Protein AF-0000000079470147 (afdb_homodimer)

Nearest PDB structures (foldseek):
  8sbf-assembly1_D  TM=5.630E-01  e=2.156E-20  Acinetobacter baylyi ADP1
  7d98-assembly1_Q  TM=5.244E-01  e=1.466E-20  Cupriavidus necator
  1ixc-assembly1_B-2  TM=5.075E-01  e=4.328E-21  Cupriavidus necator
  6g4r-assembly1_E  TM=4.902E-01  e=1.145E-19  Corynebacterium glutamicum
  6g1b-assembly1_J-2  TM=4.418E-01  e=5.759E-18  Corynebacterium glutamicum

Organism: NCBI:txid2803784

InterPro domains:
  IPR000847 LysR, HTH, N-terminal domain [PF00126] (11-70)
  IPR000847 LysR, HTH, N-terminal domain [PR00039] (26-37)
  IPR000847 LysR, HTH, N-terminal domain [PR00039] (37-47)
  IPR000847 LysR, HTH, N-terminal domain [PR00039] (47-58)
  IPR000847 LysR, HTH, N-terminal domain [PS50931] (10-66)
  IPR005119 LysR, substrate-binding [PF03466] (96-292)
  IPR036388 Winged helix-like DNA-binding domain superfamily [G3DSA:1.10.10.10] (7-87)
  IPR036390 Winged helix DNA-binding domain superfamily [SSF46785] (10-89)
  IPR058163 LysR-type transcriptional regulator, proteobacterial-type [PTHR30537] (10-302)

Structure (mmCIF, N/CA/C/O backbone):
data_AF-0000000079470147-model_v1
#
loop_
_entity.id
_entity.type
_entity.pdbx_description
1 polymer 'LysR family transcriptional regulator'
#
loop_
_atom_site.group_PDB
_atom_site.id
_atom_site.type_symbol
_atom_site.label_atom_id
_atom_site.label_alt_id
_atom_site.label_comp_id
_atom_site.label_asym_id
_atom_site.label_entity_id
_atom_site.label_seq_id
_atom_site.pdbx_PDB_ins_code
_atom_site.Cartn_x
_atom_site.Cartn_y
_atom_site.Cartn_z
_atom_site.occupancy
_atom_site.B_iso_or_equiv
_atom_site.auth_seq_id
_atom_site.auth_comp_id
_atom_site.auth_asym_id
_atom_site.auth_atom_id
_atom_site.pdbx_PDB_model_num
ATOM 1 N N . MET A 1 1 ? 12.07 -44.594 30.688 1 22.59 1 MET A N 1
ATOM 2 C CA . MET A 1 1 ? 12.266 -43.125 30.719 1 22.59 1 MET A CA 1
ATOM 3 C C . MET A 1 1 ? 11.672 -42.5 29.469 1 22.59 1 MET A C 1
ATOM 5 O O . MET A 1 1 ? 12.164 -42.688 28.359 1 22.59 1 MET A O 1
ATOM 9 N N . ASP A 1 2 ? 10.305 -42.562 29.297 1 26.44 2 ASP A N 1
ATOM 10 C CA . ASP A 1 2 ? 9.469 -42.219 28.141 1 26.44 2 ASP A CA 1
ATOM 11 C C . ASP A 1 2 ? 9.766 -40.781 27.656 1 26.44 2 ASP A C 1
ATOM 13 O O . ASP A 1 2 ? 9.773 -39.844 28.453 1 26.44 2 ASP A O 1
ATOM 17 N N . ASN A 1 3 ? 10.773 -40.656 26.797 1 28.03 3 ASN A N 1
ATOM 18 C CA . ASN A 1 3 ? 11.336 -39.438 26.188 1 28.03 3 ASN A CA 1
ATOM 19 C C . ASN A 1 3 ? 10.25 -38.469 25.781 1 28.03 3 ASN A C 1
ATOM 21 O O . ASN A 1 3 ? 9.5 -38.688 24.844 1 28.03 3 ASN A O 1
ATOM 25 N N . HIS A 1 4 ? 9.43 -37.906 26.781 1 30.89 4 HIS A N 1
ATOM 26 C CA . HIS A 1 4 ? 8.406 -36.875 26.766 1 30.89 4 HIS A CA 1
ATOM 27 C C . HIS A 1 4 ? 8.812 -35.719 25.844 1 30.89 4 HIS A C 1
ATOM 29 O O . HIS A 1 4 ? 9.547 -34.812 26.266 1 30.89 4 HIS A O 1
ATOM 35 N N . ASP A 1 5 ? 9.297 -36 24.703 1 33.44 5 ASP A N 1
ATOM 36 C CA . ASP A 1 5 ? 9.711 -35.062 23.672 1 33.44 5 ASP A CA 1
ATOM 37 C C . ASP A 1 5 ? 8.727 -33.906 23.547 1 33.44 5 ASP A C 1
ATOM 39 O O . ASP A 1 5 ? 7.812 -33.938 22.719 1 33.44 5 ASP A O 1
ATOM 43 N N . GLY A 1 6 ? 7.93 -33.312 24.547 1 37.34 6 GLY A N 1
ATOM 44 C CA . GLY A 1 6 ? 6.859 -32.5 25.094 1 37.34 6 GLY A CA 1
ATOM 45 C C . GLY A 1 6 ? 6.891 -31.062 24.609 1 37.34 6 GLY A C 1
ATOM 46 O O . GLY A 1 6 ? 6.016 -30.266 24.953 1 37.34 6 GLY A O 1
ATOM 47 N N . GLY A 1 7 ? 7.984 -30.391 24.547 1 39.12 7 GLY A N 1
ATOM 48 C CA . GLY A 1 7 ? 8.195 -28.969 24.453 1 39.12 7 GLY A CA 1
ATOM 49 C C . GLY A 1 7 ? 7.762 -28.375 23.125 1 39.12 7 GLY A C 1
ATOM 50 O O . GLY A 1 7 ? 7.832 -27.172 22.922 1 39.12 7 GLY A O 1
ATOM 51 N N . ARG A 1 8 ? 7.891 -29.109 22.078 1 42.16 8 ARG A N 1
ATOM 52 C CA . ARG A 1 8 ? 7.684 -28.594 20.734 1 42.16 8 ARG A CA 1
ATOM 53 C C . ARG A 1 8 ? 6.195 -28.469 20.406 1 42.16 8 ARG A C 1
ATOM 55 O O . ARG A 1 8 ? 5.414 -29.375 20.734 1 42.16 8 ARG A O 1
ATOM 62 N N . ALA A 1 9 ? 5.617 -27.375 20.375 1 48 9 ALA A N 1
ATOM 63 C CA . ALA A 1 9 ? 4.277 -27.234 19.812 1 48 9 ALA A CA 1
ATOM 64 C C . ALA A 1 9 ? 4.078 -28.156 18.625 1 48 9 ALA A C 1
ATOM 66 O O . ALA A 1 9 ? 4.93 -28.234 17.734 1 48 9 ALA A O 1
ATOM 67 N N . ASP A 1 10 ? 3.311 -29.266 18.797 1 52.62 10 ASP A N 1
ATOM 68 C CA . ASP A 1 10 ? 2.955 -30.172 17.719 1 52.62 10 ASP A CA 1
ATOM 69 C C . ASP A 1 10 ? 2.25 -29.406 16.594 1 52.62 10 ASP A 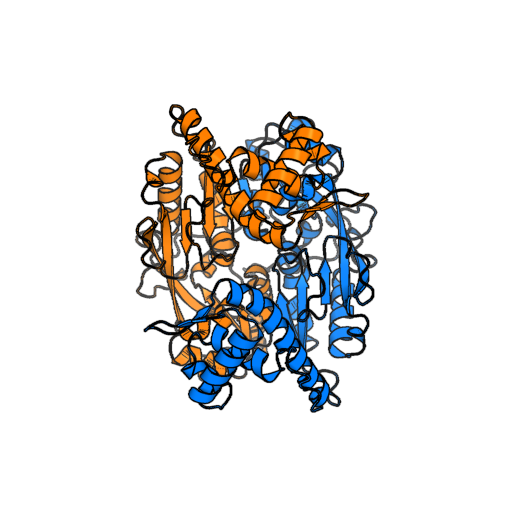C 1
ATOM 71 O O . ASP A 1 10 ? 1.63 -28.375 16.812 1 52.62 10 ASP A O 1
ATOM 75 N N . TRP A 1 11 ? 2.506 -29.812 15.406 1 56.56 11 TRP A N 1
ATOM 76 C CA . TRP A 1 11 ? 1.97 -29.234 14.172 1 56.56 11 TRP A CA 1
ATOM 77 C C . TRP A 1 11 ? 0.459 -29.047 14.273 1 56.56 11 TRP A C 1
ATOM 79 O O . TRP A 1 11 ? -0.078 -28.031 13.836 1 56.56 11 TRP A O 1
ATOM 89 N N . ASP A 1 12 ? -0.138 -29.969 14.883 1 63.34 12 ASP A N 1
ATOM 90 C CA . ASP A 1 12 ? -1.591 -29.906 15.008 1 63.34 12 ASP A CA 1
ATOM 91 C C . ASP A 1 12 ? -2.01 -28.781 15.945 1 63.34 12 ASP A C 1
ATOM 93 O O . ASP A 1 12 ? -3.041 -28.141 15.734 1 63.34 12 ASP A O 1
ATOM 97 N N . ASP A 1 13 ? -1.127 -28.516 16.891 1 71.12 13 ASP A N 1
ATOM 98 C CA . ASP A 1 13 ? -1.429 -27.422 17.812 1 71.12 13 ASP A CA 1
ATOM 99 C C . ASP A 1 13 ? -1.317 -26.062 17.125 1 71.12 13 ASP A C 1
ATOM 101 O O . ASP A 1 13 ? -2.156 -25.188 17.344 1 71.12 13 ASP A O 1
ATOM 105 N N . ILE A 1 14 ? -0.353 -26.016 16.344 1 67.75 14 ILE A N 1
ATOM 106 C CA . ILE A 1 14 ? -0.125 -24.766 15.633 1 67.75 14 ILE A CA 1
ATOM 107 C C . ILE A 1 14 ? -1.254 -24.531 14.633 1 67.75 14 ILE A C 1
ATOM 109 O O . ILE A 1 14 ? -1.767 -23.406 14.523 1 67.75 14 ILE A O 1
ATOM 113 N N . LYS A 1 15 ? -1.629 -25.578 14 1 70.81 15 LYS A N 1
ATOM 114 C CA . LYS A 1 15 ? -2.756 -25.5 13.078 1 70.81 15 LYS A CA 1
ATOM 115 C C . LYS A 1 15 ? -4.027 -25.062 13.797 1 70.81 15 LYS A C 1
ATOM 117 O O . LYS A 1 15 ? -4.773 -24.219 13.289 1 70.81 15 LYS A O 1
ATOM 122 N N . THR A 1 16 ? -4.238 -25.672 14.922 1 78 16 THR A N 1
ATOM 123 C CA . THR A 1 16 ? -5.418 -25.359 15.727 1 78 16 THR A CA 1
ATOM 124 C C . THR A 1 16 ? -5.391 -23.906 16.172 1 78 16 THR A C 1
ATOM 126 O O . THR A 1 16 ? -6.41 -23.203 16.109 1 78 16 THR A O 1
ATOM 129 N N . PHE A 1 17 ? -4.219 -23.469 16.531 1 81.56 17 PHE A N 1
ATOM 130 C CA . PHE A 1 17 ? -4.039 -22.094 16.984 1 81.56 17 PHE A CA 1
ATOM 131 C C . PHE A 1 17 ? -4.328 -21.109 15.867 1 81.56 17 PHE A C 1
ATOM 133 O O . PHE A 1 17 ? -5.09 -20.156 16.047 1 81.56 17 PHE A O 1
ATOM 140 N N . VAL A 1 18 ? -3.775 -21.438 14.812 1 74.25 18 VAL A N 1
ATOM 141 C CA . VAL A 1 18 ? -3.945 -20.547 13.664 1 74.25 18 VAL A CA 1
ATOM 142 C C . VAL A 1 18 ? -5.414 -20.516 13.25 1 74.25 18 VAL A C 1
ATOM 144 O O . VAL A 1 18 ? -5.973 -19.453 13 1 74.25 18 VAL A O 1
ATOM 147 N N . ALA A 1 19 ? -6.059 -21.641 13.148 1 73.94 19 ALA A N 1
ATOM 148 C CA . ALA A 1 19 ? -7.469 -21.734 12.773 1 73.94 19 ALA A CA 1
ATOM 149 C C . ALA A 1 19 ? -8.352 -20.969 13.75 1 73.94 19 ALA A C 1
ATOM 151 O O . ALA A 1 19 ? -9.281 -20.266 13.336 1 73.94 19 ALA A O 1
ATOM 152 N N . ALA A 1 20 ? -8.039 -21.078 14.984 1 81.12 20 ALA A N 1
ATOM 153 C CA . ALA A 1 20 ? -8.828 -20.391 16 1 81.12 20 ALA A CA 1
ATOM 154 C C . ALA A 1 20 ? -8.656 -18.891 15.914 1 81.12 20 ALA A C 1
ATOM 156 O O . ALA A 1 20 ? -9.625 -18.125 16.047 1 81.12 20 ALA A O 1
ATOM 157 N N . ALA A 1 21 ? -7.484 -18.562 15.711 1 77.19 21 ALA A N 1
ATOM 158 C CA . ALA A 1 21 ? -7.184 -17.125 15.609 1 77.19 21 ALA A CA 1
ATOM 159 C C . ALA A 1 21 ? -7.891 -16.516 14.414 1 77.19 21 ALA A C 1
ATOM 161 O O . ALA A 1 21 ? -8.43 -15.406 14.508 1 77.19 21 ALA A O 1
ATOM 162 N N . GLN A 1 22 ? -7.852 -17.266 13.398 1 68.5 22 GLN A N 1
ATOM 163 C CA . GLN A 1 22 ? -8.438 -16.781 12.148 1 68.5 22 GLN A CA 1
ATOM 164 C C . GLN A 1 22 ? -9.961 -16.797 12.211 1 68.5 22 GLN A C 1
ATOM 166 O O . GLN A 1 22 ? -10.625 -15.906 11.664 1 68.5 22 GLN A O 1
ATOM 171 N N . ALA A 1 23 ? -10.516 -17.797 12.898 1 68.25 23 ALA A N 1
ATOM 172 C CA . ALA A 1 23 ? -11.961 -18 12.945 1 68.25 23 ALA A CA 1
ATOM 173 C C . ALA A 1 23 ? -12.602 -17.094 13.992 1 68.25 23 ALA A C 1
ATOM 175 O O . ALA A 1 23 ? -13.812 -16.844 13.945 1 68.25 23 ALA A O 1
ATOM 176 N N . GLY A 1 24 ? -11.734 -16.625 14.914 1 73.88 24 GLY A N 1
ATOM 177 C CA . GLY A 1 24 ? -12.227 -15.758 15.977 1 73.88 24 GLY A CA 1
ATOM 178 C C . GLY A 1 24 ? -13.117 -16.484 16.969 1 73.88 24 GLY A C 1
ATOM 179 O O . GLY A 1 24 ? -13.789 -15.852 17.781 1 73.88 24 GLY A O 1
ATOM 180 N N . SER A 1 25 ? -13.328 -17.75 16.781 1 79.94 25 SER A N 1
ATOM 181 C CA . SER A 1 25 ? -14.07 -18.594 17.719 1 79.94 25 SER A CA 1
ATOM 182 C C . SER A 1 25 ? -13.57 -20.031 17.688 1 79.94 25 SER A C 1
ATOM 184 O O . SER A 1 25 ? -13.172 -20.547 16.641 1 79.94 25 SER A O 1
ATOM 186 N N . PHE A 1 26 ? -13.594 -20.719 18.875 1 84.62 26 PHE A N 1
ATOM 187 C CA . PHE A 1 26 ? -13.141 -22.109 18.969 1 84.62 26 PHE A CA 1
ATOM 188 C C . PHE A 1 26 ? -14.109 -23.047 18.25 1 84.62 26 PHE A C 1
ATOM 190 O O . PHE A 1 26 ? -13.703 -24.031 17.656 1 84.62 26 PHE A O 1
ATOM 197 N N . GLY A 1 27 ? -15.32 -22.609 18.328 1 82.62 27 GLY A N 1
ATOM 198 C CA . GLY A 1 27 ? -16.312 -23.391 17.594 1 82.62 27 GLY A CA 1
ATOM 199 C C . GLY A 1 27 ? -16.125 -23.328 16.078 1 82.62 27 GLY A C 1
ATOM 200 O O . GLY A 1 27 ? -16.203 -24.344 15.398 1 82.62 27 GLY A O 1
ATOM 201 N N . ALA A 1 28 ? -15.906 -22.188 15.633 1 78.69 28 ALA A N 1
ATOM 202 C CA . ALA A 1 28 ? -15.688 -22 14.203 1 78.69 28 ALA A CA 1
ATOM 203 C C . ALA A 1 28 ? -14.398 -22.688 13.758 1 78.69 28 ALA A C 1
ATOM 205 O O . ALA A 1 28 ? -14.328 -23.25 12.664 1 78.69 28 ALA A O 1
ATOM 206 N N . ALA A 1 29 ? -13.445 -22.594 14.508 1 80.19 29 ALA A N 1
ATOM 207 C CA . ALA A 1 29 ? -12.188 -23.281 14.227 1 80.19 29 ALA A CA 1
ATOM 208 C C . ALA A 1 29 ? -12.398 -24.797 14.156 1 80.19 29 ALA A C 1
ATOM 210 O O . ALA A 1 29 ? -11.812 -25.469 13.305 1 80.19 29 ALA A O 1
ATOM 211 N N . ALA A 1 30 ? -13.227 -25.281 14.969 1 83 30 ALA A N 1
ATOM 212 C CA . ALA A 1 30 ? -13.539 -26.703 15 1 83 30 ALA A CA 1
ATOM 213 C C . ALA A 1 30 ? -14.172 -27.156 13.688 1 83 30 ALA A C 1
ATOM 215 O O . ALA A 1 30 ? -13.805 -28.188 13.133 1 83 30 ALA A O 1
ATOM 216 N N . ARG A 1 31 ? -15.039 -26.344 13.281 1 74.19 31 ARG A N 1
ATOM 217 C CA . ARG A 1 31 ? -15.688 -26.641 12.008 1 74.19 31 ARG A CA 1
ATOM 218 C C . ARG A 1 31 ? -14.68 -26.625 10.859 1 74.19 31 ARG A C 1
ATOM 220 O O . ARG A 1 31 ? -14.68 -27.516 10.016 1 74.19 31 ARG A O 1
ATOM 227 N N . ARG A 1 32 ? -13.766 -25.719 10.969 1 68.31 32 ARG A N 1
ATOM 228 C CA . ARG A 1 32 ? -12.766 -25.562 9.914 1 68.31 32 ARG A CA 1
ATOM 229 C C . ARG A 1 32 ? -11.797 -26.734 9.891 1 68.31 32 ARG A C 1
ATOM 231 O O . ARG A 1 32 ? -11.375 -27.172 8.82 1 68.31 32 ARG A O 1
ATOM 238 N N . LEU A 1 33 ? -11.531 -27.234 10.969 1 69.56 33 LEU A N 1
ATOM 239 C CA . LEU A 1 33 ? -10.539 -28.281 11.078 1 69.56 33 LEU A CA 1
ATOM 240 C C . LEU A 1 33 ? -11.203 -29.656 11.188 1 69.56 33 LEU A C 1
ATOM 242 O O . LEU A 1 33 ? -10.531 -30.672 11.398 1 69.56 33 LEU A O 1
ATOM 246 N N . ARG A 1 34 ? -12.531 -29.594 10.984 1 72.31 34 ARG A N 1
ATOM 247 C CA . ARG A 1 34 ? -13.305 -30.812 11.039 1 72.31 34 ARG A CA 1
ATOM 248 C C . ARG A 1 34 ? -13.016 -31.594 12.32 1 72.31 34 ARG A C 1
ATOM 250 O O . ARG A 1 34 ? -12.742 -32.812 12.273 1 72.31 34 ARG A O 1
ATOM 257 N N . THR A 1 35 ? -13.086 -30.906 13.383 1 80.12 35 THR A N 1
ATOM 258 C CA . THR A 1 35 ? -12.93 -31.484 14.719 1 80.12 35 THR A CA 1
ATOM 259 C C . THR A 1 35 ? -13.961 -30.906 15.68 1 80.12 35 THR A C 1
ATOM 261 O O . THR A 1 35 ? -14.914 -30.25 15.25 1 80.12 35 THR A O 1
ATOM 264 N N . SER A 1 36 ? -13.984 -31.281 16.875 1 83 36 SER A N 1
ATOM 265 C CA . SER A 1 36 ? -14.953 -30.812 17.875 1 83 36 SER A CA 1
ATOM 266 C C . SER A 1 36 ? -14.406 -29.641 18.672 1 83 36 SER A C 1
ATOM 268 O O . SER A 1 36 ? -13.188 -29.484 18.812 1 83 36 SER A O 1
ATOM 270 N N . GLN A 1 37 ? -15.32 -28.844 19.062 1 87.5 37 GLN A N 1
ATOM 271 C CA . GLN A 1 37 ? -14.93 -27.656 19.844 1 87.5 37 GLN A CA 1
ATOM 272 C C . GLN A 1 37 ? -14.188 -28.062 21.109 1 87.5 37 GLN A C 1
ATOM 274 O O . GLN A 1 37 ? -13.188 -27.438 21.469 1 87.5 37 GLN A O 1
ATOM 279 N N . PRO A 1 38 ? -14.555 -29.141 21.781 1 86.75 38 PRO A N 1
ATOM 280 C CA . PRO A 1 38 ? -13.766 -29.547 22.953 1 86.75 38 PRO A CA 1
ATOM 281 C C . PRO A 1 38 ? -12.328 -29.906 22.594 1 86.75 38 PRO A C 1
ATOM 283 O O . PRO A 1 38 ? -11.406 -29.625 23.359 1 86.75 38 PRO A O 1
ATOM 286 N N . THR A 1 39 ? -12.172 -30.469 21.484 1 81.25 39 THR A N 1
ATOM 287 C CA . THR A 1 39 ? -10.836 -30.797 21 1 81.25 39 THR A CA 1
ATOM 288 C C . THR A 1 39 ? -10.008 -29.531 20.781 1 81.25 39 THR A C 1
ATOM 290 O O . THR A 1 39 ? -8.844 -29.469 21.188 1 81.25 39 THR A O 1
ATOM 293 N N . ILE A 1 40 ? -10.664 -28.578 20.109 1 86.94 40 ILE A N 1
ATOM 294 C CA . ILE A 1 40 ? -10 -27.297 19.875 1 86.94 40 ILE A CA 1
ATOM 295 C C . ILE A 1 40 ? -9.617 -26.656 21.203 1 86.94 40 ILE A C 1
ATOM 297 O O . ILE A 1 40 ? -8.484 -26.203 21.375 1 86.94 40 ILE A O 1
ATOM 301 N N . THR A 1 41 ? -10.531 -26.641 22.094 1 85.94 41 THR A N 1
ATOM 302 C CA . THR A 1 41 ? -10.32 -26.047 23.406 1 85.94 41 THR A CA 1
ATOM 303 C C . THR A 1 41 ? -9.164 -26.734 24.125 1 85.94 41 THR A C 1
ATOM 305 O O . THR A 1 41 ? -8.273 -26.078 24.656 1 85.94 41 THR A O 1
ATOM 308 N N . ARG A 1 42 ? -9.18 -28 24.141 1 84.5 42 ARG A N 1
ATOM 309 C CA . ARG A 1 42 ? -8.141 -28.781 24.812 1 84.5 42 ARG A CA 1
ATOM 310 C C . ARG A 1 42 ? -6.77 -28.5 24.188 1 84.5 42 ARG A C 1
ATOM 312 O O . ARG A 1 42 ? -5.785 -28.312 24.922 1 84.5 42 ARG A O 1
ATOM 319 N N . ARG A 1 43 ? -6.73 -28.531 22.875 1 81.69 43 ARG A N 1
ATOM 320 C CA . ARG A 1 43 ? -5.465 -28.312 22.172 1 81.69 43 ARG A CA 1
ATOM 321 C C . ARG A 1 43 ? -4.906 -26.922 22.469 1 81.69 43 ARG A C 1
ATOM 323 O O . ARG A 1 43 ? -3.697 -26.766 22.656 1 81.69 43 ARG A O 1
ATOM 330 N N . ILE A 1 44 ? -5.82 -25.984 22.453 1 86.25 44 ILE A N 1
ATOM 331 C CA . ILE A 1 44 ? -5.387 -24.625 22.734 1 86.25 44 ILE A CA 1
ATOM 332 C C . ILE A 1 44 ? -4.922 -24.516 24.188 1 86.25 44 ILE A C 1
ATOM 334 O O . ILE A 1 44 ? -3.889 -23.906 24.469 1 86.25 44 ILE A O 1
ATOM 338 N N . ASP A 1 45 ? -5.645 -25.109 25.078 1 84.44 45 ASP A N 1
ATOM 339 C CA . ASP A 1 45 ? -5.262 -25.109 26.484 1 84.44 45 ASP A CA 1
ATOM 340 C C . ASP A 1 45 ? -3.9 -25.781 26.688 1 84.44 45 ASP A C 1
ATOM 342 O O . ASP A 1 45 ? -3.055 -25.266 27.422 1 84.44 45 ASP A O 1
ATOM 346 N N . ASP A 1 46 ? -3.768 -26.891 26.031 1 77.06 46 ASP A N 1
ATOM 347 C CA . ASP A 1 46 ? -2.498 -27.609 26.109 1 77.06 46 ASP A CA 1
ATOM 348 C C . ASP A 1 46 ? -1.354 -26.75 25.562 1 77.06 46 ASP A C 1
ATOM 350 O O . ASP A 1 46 ? -0.267 -26.719 26.141 1 77.06 46 ASP A O 1
ATOM 354 N N . LEU A 1 47 ? -1.642 -26.203 24.438 1 77.81 47 LEU A N 1
ATOM 355 C CA . LEU A 1 47 ? -0.632 -25.344 23.812 1 77.81 47 LEU A CA 1
ATOM 356 C C . LEU A 1 47 ? -0.268 -24.188 24.75 1 77.81 47 LEU A C 1
ATOM 358 O O . LEU A 1 47 ? 0.913 -23.875 24.938 1 77.81 47 LEU A O 1
ATOM 362 N N . GLU A 1 48 ? -1.291 -23.547 25.281 1 80.88 48 GLU A N 1
ATOM 363 C CA . GLU A 1 48 ? -1.069 -22.438 26.203 1 80.88 48 GLU A CA 1
ATOM 364 C C . GLU A 1 48 ? -0.306 -22.906 27.453 1 80.88 48 GLU A C 1
ATOM 366 O O . GLU A 1 48 ? 0.575 -22.188 27.938 1 80.88 48 GLU A O 1
ATOM 371 N N . THR A 1 49 ? -0.604 -24.078 27.938 1 74.69 49 THR A N 1
ATOM 372 C CA . THR A 1 49 ? 0.088 -24.672 29.078 1 74.69 49 THR A CA 1
ATOM 373 C C . THR A 1 49 ? 1.549 -24.953 28.75 1 74.69 49 THR A C 1
ATOM 375 O O . THR A 1 49 ? 2.447 -24.609 29.516 1 74.69 49 THR A O 1
ATOM 378 N N . ARG A 1 50 ? 1.71 -25.547 27.625 1 67.62 50 ARG A N 1
ATOM 379 C CA . ARG A 1 50 ? 3.066 -25.875 27.188 1 67.62 50 ARG A CA 1
ATOM 380 C C . ARG A 1 50 ? 3.906 -24.609 27.016 1 67.62 50 ARG A C 1
ATOM 382 O O . ARG A 1 50 ? 5.09 -24.594 27.359 1 67.62 50 ARG A O 1
ATOM 389 N N . LEU A 1 51 ? 3.166 -23.641 26.484 1 67 51 LEU A N 1
ATOM 390 C CA . LEU A 1 51 ? 3.869 -22.406 26.203 1 67 51 LEU A CA 1
ATOM 391 C C . LEU A 1 51 ? 3.936 -21.516 27.453 1 67 51 LEU A C 1
ATOM 393 O O . LEU A 1 51 ? 4.734 -20.578 27.516 1 67 51 LEU A O 1
ATOM 397 N N . GLY A 1 52 ? 3.068 -21.844 28.406 1 70.31 52 GLY A N 1
ATOM 398 C CA . GLY A 1 52 ? 3.039 -21.125 29.672 1 70.31 52 GLY A CA 1
ATOM 399 C C . GLY A 1 52 ? 2.389 -19.75 29.547 1 70.31 52 GLY A C 1
ATOM 400 O O . GLY A 1 52 ? 2.613 -18.891 30.391 1 70.31 52 GLY A O 1
ATOM 401 N N . VAL A 1 53 ? 1.79 -19.484 28.453 1 75.19 53 VAL A N 1
ATOM 402 C CA . VAL A 1 53 ? 1.117 -18.203 28.234 1 75.19 53 VAL A CA 1
ATOM 403 C C . VAL A 1 53 ? -0.264 -18.438 27.641 1 75.19 53 VAL A C 1
ATOM 405 O O . VAL A 1 53 ? -0.493 -19.453 26.969 1 75.19 53 VAL A O 1
ATOM 408 N N . ARG A 1 54 ? -1.138 -17.469 27.875 1 82.5 54 ARG A N 1
ATOM 409 C CA . ARG A 1 54 ? -2.439 -17.484 27.219 1 82.5 54 ARG A CA 1
ATOM 410 C C . ARG A 1 54 ? -2.355 -16.859 25.828 1 82.5 54 ARG A C 1
ATOM 412 O O . ARG A 1 54 ? -1.73 -15.805 25.656 1 82.5 54 ARG A O 1
ATOM 419 N N . LEU A 1 55 ? -2.936 -17.641 24.906 1 81.38 55 LEU A N 1
ATOM 420 C CA . LEU A 1 55 ? -2.893 -17.172 23.531 1 81.38 55 LEU A CA 1
ATOM 421 C C . LEU A 1 55 ? -4.188 -16.453 23.156 1 81.38 55 LEU A C 1
ATOM 423 O O . LEU A 1 55 ? -4.199 -15.602 22.266 1 81.38 55 LEU A O 1
ATOM 427 N N . PHE A 1 56 ? -5.223 -16.844 23.797 1 84.81 56 PHE A N 1
ATOM 428 C CA . PHE A 1 56 ? -6.535 -16.297 23.469 1 84.81 56 PHE A CA 1
ATOM 429 C C . PHE A 1 56 ? -7.18 -15.68 24.703 1 84.81 56 PHE A C 1
ATOM 431 O O . PHE A 1 56 ? -7.031 -16.203 25.812 1 84.81 56 PHE A O 1
ATOM 438 N N . ASP A 1 57 ? -7.781 -14.5 24.5 1 80.19 57 ASP A N 1
ATOM 439 C CA . ASP A 1 57 ? -8.789 -14 25.422 1 80.19 57 ASP A CA 1
ATOM 440 C C . ASP A 1 57 ? -10.18 -14.516 25.062 1 80.19 57 ASP A C 1
ATOM 442 O O . ASP A 1 57 ? -10.672 -14.258 23.953 1 80.19 57 ASP A O 1
ATOM 446 N N . ARG A 1 58 ? -10.688 -15.344 26.047 1 75.12 58 ARG A N 1
ATOM 447 C CA . ARG A 1 58 ? -11.984 -15.977 25.797 1 75.12 58 ARG A CA 1
ATOM 448 C C . ARG A 1 58 ? -13.117 -15.148 26.391 1 75.12 58 ARG A C 1
ATOM 450 O O . ARG A 1 58 ? -13.078 -14.781 27.562 1 75.12 58 ARG A O 1
ATOM 457 N N . GLY A 1 59 ? -13.875 -14.562 25.516 1 67.44 59 GLY A N 1
ATOM 458 C CA . GLY A 1 59 ? -15.023 -13.789 25.969 1 67.44 59 GLY A CA 1
ATOM 459 C C . GLY A 1 59 ? -16.344 -14.32 25.422 1 67.44 59 GLY A C 1
ATOM 460 O O . GLY A 1 59 ? -16.375 -15.352 24.75 1 67.44 59 GLY A O 1
ATOM 461 N N . LEU A 1 60 ? -17.438 -13.656 25.766 1 60.62 60 LEU A N 1
ATOM 462 C CA . LEU A 1 60 ? -18.797 -14.016 25.375 1 60.62 60 LEU A CA 1
ATOM 463 C C . LEU A 1 60 ? -18.969 -13.961 23.859 1 60.62 60 LEU A C 1
ATOM 465 O O . LEU A 1 60 ? -19.781 -14.703 23.297 1 60.62 60 LEU A O 1
ATOM 469 N N . ARG A 1 61 ? -18.25 -13.203 23.219 1 59.84 61 ARG A N 1
ATOM 470 C CA . ARG A 1 61 ? -18.469 -12.992 21.797 1 59.84 61 ARG A CA 1
ATOM 471 C C . ARG A 1 61 ? -17.422 -13.734 20.969 1 59.84 61 ARG A C 1
ATOM 473 O O . ARG A 1 61 ? -17.359 -13.578 19.75 1 59.84 61 ARG A O 1
ATOM 480 N N . GLY A 1 62 ? -16.672 -14.578 21.594 1 73.56 62 GLY A N 1
ATOM 481 C CA . GLY A 1 62 ? -15.664 -15.359 20.906 1 73.56 62 GLY A CA 1
ATOM 482 C C . GLY A 1 62 ? -14.281 -15.227 21.516 1 73.56 62 GLY A C 1
ATOM 483 O O . GLY A 1 62 ? -14.148 -14.984 22.719 1 73.56 62 GLY A O 1
ATOM 484 N N . VAL A 1 63 ? -13.289 -15.641 20.609 1 78.81 63 VAL A N 1
ATOM 485 C CA . VAL A 1 63 ? -11.93 -15.602 21.125 1 78.81 63 VAL A CA 1
ATOM 486 C C . VAL A 1 63 ? -11.117 -14.555 20.359 1 78.81 63 VAL A C 1
ATOM 488 O O . VAL A 1 63 ? -11.359 -14.32 19.172 1 78.81 63 VAL A O 1
ATOM 491 N N . SER A 1 64 ? -10.391 -13.828 21.062 1 76.44 64 SER A N 1
ATOM 492 C CA . SER A 1 64 ? -9.422 -12.906 20.484 1 76.44 64 SER A CA 1
ATOM 493 C C . SER A 1 64 ? -8.008 -13.203 20.984 1 76.44 64 SER A C 1
ATOM 495 O O . SER A 1 64 ? -7.832 -13.781 22.062 1 76.44 64 SER A O 1
ATOM 497 N N . LEU A 1 65 ? -7.086 -12.945 20.094 1 74.5 65 LEU A N 1
ATOM 498 C CA . LEU A 1 65 ? -5.699 -13.219 20.453 1 74.5 65 LEU A CA 1
ATOM 499 C C . LEU A 1 65 ? -5.246 -12.305 21.578 1 74.5 65 LEU A C 1
ATOM 501 O O . LEU A 1 65 ? -5.602 -11.117 21.609 1 74.5 65 LEU A O 1
ATOM 505 N N . THR A 1 66 ? -4.602 -12.969 22.562 1 72.06 66 THR A N 1
ATOM 506 C CA . THR A 1 66 ? -3.834 -12.172 23.516 1 72.06 66 THR A CA 1
ATOM 507 C C . THR A 1 66 ? -2.619 -11.547 22.844 1 72.06 66 THR A C 1
ATOM 509 O O . THR A 1 66 ? -2.318 -11.844 21.688 1 72.06 66 THR A O 1
ATOM 512 N N . ARG A 1 67 ? -2.016 -10.734 23.516 1 58.81 67 ARG A N 1
ATOM 513 C CA . ARG A 1 67 ? -0.785 -10.156 23 1 58.81 67 ARG A CA 1
ATOM 514 C C . ARG A 1 67 ? 0.232 -11.242 22.656 1 58.81 67 ARG A C 1
ATOM 516 O O . ARG A 1 67 ? 0.885 -11.188 21.609 1 58.81 67 ARG A O 1
ATOM 523 N N . ALA A 1 68 ? 0.356 -12.195 23.594 1 64.19 68 ALA A N 1
ATOM 524 C CA . ALA A 1 68 ? 1.189 -13.359 23.312 1 64.19 68 ALA A CA 1
ATOM 525 C C . ALA A 1 68 ? 0.673 -14.133 22.109 1 64.19 68 ALA A C 1
ATOM 527 O O . ALA A 1 68 ? 1.459 -14.594 21.281 1 64.19 68 ALA A O 1
ATOM 528 N N . GLY A 1 69 ? -0.572 -14.203 22 1 72.19 69 GLY A N 1
ATOM 529 C CA . GLY A 1 69 ? -1.19 -14.883 20.875 1 72.19 69 GLY A CA 1
ATOM 530 C C . GLY A 1 69 ? -0.888 -14.219 19.547 1 72.19 69 GLY A C 1
ATOM 531 O O . GLY A 1 69 ? -0.608 -14.906 18.562 1 72.19 69 GLY A O 1
ATOM 532 N N . GLU A 1 70 ? -0.905 -12.992 19.516 1 63.84 70 GLU A N 1
ATOM 533 C CA . GLU A 1 70 ? -0.629 -12.25 18.281 1 63.84 70 GLU A CA 1
ATOM 534 C C . GLU A 1 70 ? 0.799 -12.492 17.812 1 63.84 70 GLU A C 1
ATOM 536 O O . GLU A 1 70 ? 1.034 -12.688 16.609 1 63.84 70 GLU A O 1
ATOM 541 N N . ARG A 1 71 ? 1.622 -12.547 18.75 1 56.59 71 ARG A N 1
ATOM 542 C CA . ARG A 1 71 ? 3.029 -12.766 18.438 1 56.59 71 ARG A CA 1
ATOM 543 C C . ARG A 1 71 ? 3.254 -14.18 17.906 1 56.59 71 ARG A C 1
ATOM 545 O O . ARG A 1 71 ? 4.016 -14.375 16.953 1 56.59 71 ARG A O 1
ATOM 552 N N . ILE A 1 72 ? 2.598 -15.016 18.562 1 61.41 72 ILE A N 1
ATOM 553 C CA . ILE A 1 72 ? 2.768 -16.422 18.188 1 61.41 72 ILE A CA 1
ATOM 554 C C . ILE A 1 72 ? 2.018 -16.703 16.891 1 61.41 72 ILE A C 1
ATOM 556 O O . ILE A 1 72 ? 2.449 -17.531 16.078 1 61.41 72 ILE A O 1
ATOM 560 N N . TYR A 1 73 ? 1.023 -15.922 16.781 1 66.5 73 TYR A N 1
ATOM 561 C CA . TYR A 1 73 ? 0.196 -16.141 15.594 1 66.5 73 TYR A CA 1
ATOM 562 C C . TYR A 1 73 ? 1.007 -15.961 14.32 1 66.5 73 TYR A C 1
ATOM 564 O O . TYR A 1 73 ? 0.927 -16.781 13.398 1 66.5 73 TYR A O 1
ATOM 572 N N . ASP A 1 74 ? 1.701 -15.016 14.297 1 54.25 74 ASP A N 1
ATOM 573 C CA . ASP A 1 74 ? 2.506 -14.75 13.109 1 54.25 74 ASP A CA 1
ATOM 574 C C . ASP A 1 74 ? 3.467 -15.906 12.828 1 54.25 74 ASP A C 1
ATOM 576 O O . ASP A 1 74 ? 3.602 -16.344 11.68 1 54.25 74 ASP A O 1
ATOM 580 N N . ARG A 1 75 ? 4.059 -16.359 13.891 1 52.88 75 ARG A N 1
ATOM 581 C CA . ARG A 1 75 ? 4.969 -17.5 13.758 1 52.88 75 ARG A CA 1
ATOM 582 C C . ARG A 1 75 ? 4.207 -18.781 13.453 1 52.88 75 ARG A C 1
ATOM 584 O O . ARG A 1 75 ? 4.652 -19.594 12.641 1 52.88 75 ARG A O 1
ATOM 591 N N . ALA A 1 76 ? 3.152 -18.953 14.188 1 61.09 76 ALA A N 1
ATOM 592 C CA . ALA A 1 76 ? 2.318 -20.125 13.945 1 61.09 76 ALA A CA 1
ATOM 593 C C . ALA A 1 76 ? 1.795 -20.156 12.516 1 61.09 76 ALA A C 1
ATOM 595 O O . ALA A 1 76 ? 1.735 -21.203 11.883 1 61.09 76 ALA A O 1
ATOM 596 N N . LEU A 1 77 ? 1.47 -19.016 12.148 1 58.03 77 LEU A N 1
ATOM 597 C CA . LEU A 1 77 ? 1.006 -18.922 10.766 1 58.03 77 LEU A CA 1
ATOM 598 C C . LEU A 1 77 ? 2.107 -19.312 9.789 1 58.03 77 LEU A C 1
ATOM 600 O O . LEU A 1 77 ? 1.854 -20.016 8.812 1 58.03 77 LEU A O 1
ATOM 604 N N . SER A 1 78 ? 3.23 -19 10.148 1 51.53 78 SER A N 1
ATOM 605 C CA . SER A 1 78 ? 4.383 -19.375 9.344 1 51.53 78 SER A CA 1
ATOM 606 C C . SER A 1 78 ? 4.59 -20.891 9.359 1 51.53 78 SER A C 1
ATOM 608 O O . SER A 1 78 ? 4.871 -21.5 8.32 1 51.53 78 SER A O 1
ATOM 610 N N . MET A 1 79 ? 4.5 -21.469 10.492 1 50.41 79 MET A N 1
ATOM 611 C CA . MET A 1 79 ? 4.609 -22.922 10.633 1 50.41 79 MET A CA 1
ATOM 612 C C . MET A 1 79 ? 3.484 -23.625 9.875 1 50.41 79 MET A C 1
ATOM 614 O O . MET A 1 79 ? 3.709 -24.641 9.234 1 50.41 79 MET A O 1
ATOM 618 N N . HIS A 1 80 ? 2.357 -23.109 10.047 1 51.69 80 HIS A N 1
ATOM 619 C CA . HIS A 1 80 ? 1.207 -23.688 9.359 1 51.69 80 HIS A CA 1
ATOM 620 C C . HIS A 1 80 ? 1.384 -23.625 7.848 1 51.69 80 HIS A C 1
ATOM 622 O O . HIS A 1 80 ? 1.101 -24.609 7.148 1 51.69 80 HIS A O 1
ATOM 628 N N . ARG A 1 81 ? 1.732 -22.625 7.465 1 47.66 81 ARG A N 1
ATOM 629 C CA . ARG A 1 81 ? 1.956 -22.469 6.031 1 47.66 81 ARG A CA 1
ATOM 630 C C . ARG A 1 81 ? 3.062 -23.406 5.547 1 47.66 81 ARG A C 1
ATOM 632 O O . ARG A 1 81 ? 2.949 -24.016 4.484 1 47.66 81 ARG A O 1
ATOM 639 N N . ALA A 1 82 ? 4.066 -23.5 6.336 1 45.94 82 ALA A N 1
ATOM 640 C CA . ALA A 1 82 ? 5.121 -24.453 6.027 1 45.94 82 ALA A CA 1
ATOM 641 C C . ALA A 1 82 ? 4.574 -25.875 5.984 1 45.94 82 ALA A C 1
ATOM 643 O O . ALA A 1 82 ? 4.969 -26.672 5.133 1 45.94 82 ALA A O 1
ATOM 644 N N . SER A 1 83 ? 3.762 -26.188 6.91 1 44.72 83 SER A N 1
ATOM 645 C CA . SER A 1 83 ? 3.174 -27.531 6.945 1 44.72 83 SER A CA 1
ATOM 646 C C . SER A 1 83 ? 2.271 -27.766 5.738 1 44.72 83 SER A C 1
ATOM 648 O O . SER A 1 83 ? 2.256 -28.859 5.176 1 44.72 83 SER A O 1
ATOM 650 N N . VAL A 1 84 ? 1.564 -26.734 5.449 1 42.56 84 VAL A N 1
ATOM 651 C CA . VAL A 1 84 ? 0.752 -26.859 4.242 1 42.56 84 VAL A CA 1
ATOM 652 C C . VAL A 1 84 ? 1.656 -27.062 3.029 1 42.56 84 VAL A C 1
ATOM 654 O O . VAL A 1 84 ? 1.348 -27.859 2.143 1 42.56 84 VAL A O 1
ATOM 657 N N . ASP A 1 85 ? 2.666 -26.344 3.066 1 41.78 85 ASP A N 1
ATOM 658 C CA . ASP A 1 85 ? 3.648 -26.469 1.994 1 41.78 85 ASP A CA 1
ATOM 659 C C . ASP A 1 85 ? 4.223 -27.891 1.946 1 41.78 85 ASP A C 1
ATOM 661 O O . ASP A 1 85 ? 4.418 -28.438 0.865 1 41.78 85 ASP A O 1
ATOM 665 N N . ILE A 1 86 ? 4.488 -28.375 3.037 1 39.94 86 ILE A N 1
ATOM 666 C CA . ILE A 1 86 ? 4.973 -29.75 3.084 1 39.94 86 ILE A CA 1
ATOM 667 C C . ILE A 1 86 ? 3.914 -30.688 2.506 1 39.94 86 ILE A C 1
ATOM 669 O O . ILE A 1 86 ? 4.234 -31.594 1.729 1 39.94 86 ILE A O 1
ATOM 673 N N . GLU A 1 87 ? 2.791 -30.484 2.986 1 39.16 87 GLU A N 1
ATOM 674 C CA . GLU A 1 87 ? 1.733 -31.328 2.441 1 39.16 87 GLU A CA 1
ATOM 675 C C . GLU A 1 87 ? 1.548 -31.078 0.947 1 39.16 87 GLU A C 1
ATOM 677 O O . GLU A 1 87 ? 1.33 -32.031 0.182 1 39.16 87 GLU A O 1
ATOM 682 N N . ARG A 1 88 ? 1.609 -29.797 0.639 1 37.94 88 ARG A N 1
ATOM 683 C CA . ARG A 1 88 ? 1.542 -29.5 -0.785 1 37.94 88 ARG A CA 1
ATOM 684 C C . ARG A 1 88 ? 2.719 -30.109 -1.536 1 37.94 88 ARG A C 1
ATOM 686 O O . ARG A 1 88 ? 2.545 -30.672 -2.617 1 37.94 88 ARG A O 1
ATOM 693 N N . LEU A 1 89 ? 3.811 -29.953 -0.986 1 39.06 89 LEU A N 1
ATOM 694 C CA . LEU A 1 89 ? 4.969 -30.609 -1.588 1 39.06 89 LEU A CA 1
ATOM 695 C C . LEU A 1 89 ? 4.758 -32.125 -1.683 1 39.06 89 LEU A C 1
ATOM 697 O O . LEU A 1 89 ? 5.141 -32.75 -2.676 1 39.06 89 LEU A O 1
ATOM 701 N N . ALA A 1 90 ? 4.285 -32.719 -0.703 1 37.88 90 ALA A N 1
ATOM 702 C CA . ALA A 1 90 ? 4.043 -34.156 -0.773 1 37.88 90 ALA A CA 1
ATOM 703 C C . ALA A 1 90 ? 2.994 -34.469 -1.83 1 37.88 90 ALA A C 1
ATOM 705 O O . ALA A 1 90 ? 3.096 -35.5 -2.518 1 37.88 90 ALA A O 1
ATOM 706 N N . LEU A 1 91 ? 2.016 -33.75 -1.852 1 37.28 91 LEU A N 1
ATOM 707 C CA . LEU A 1 91 ? 0.972 -34.031 -2.83 1 37.28 91 LEU A CA 1
ATOM 708 C C . LEU A 1 91 ? 1.387 -33.562 -4.219 1 37.28 91 LEU A C 1
ATOM 710 O O . LEU A 1 91 ? 1.019 -34.156 -5.227 1 37.28 91 LEU A O 1
ATOM 714 N N . GLU A 1 92 ? 1.877 -32.375 -4.355 1 41.88 92 GLU A N 1
ATOM 715 C CA . GLU A 1 92 ? 2.174 -31.797 -5.664 1 41.88 92 GLU A CA 1
ATOM 716 C C . GLU A 1 92 ? 3.395 -32.469 -6.293 1 41.88 92 GLU A C 1
ATOM 718 O O . GLU A 1 92 ? 3.857 -32.031 -7.359 1 41.88 92 GLU A O 1
ATOM 723 N N . ALA A 1 93 ? 3.957 -33.375 -5.797 1 38.62 93 ALA A N 1
ATOM 724 C CA . ALA A 1 93 ? 5.062 -34.031 -6.508 1 38.62 93 ALA A CA 1
ATOM 725 C C . ALA A 1 93 ? 4.77 -34.125 -8.008 1 38.62 93 ALA A C 1
ATOM 727 O O . ALA A 1 93 ? 5.676 -34 -8.828 1 38.62 93 ALA A O 1
ATOM 728 N N . ASP A 1 94 ? 3.697 -34.719 -8.477 1 39.31 94 ASP A N 1
ATOM 729 C CA . ASP A 1 94 ? 3.691 -35.094 -9.883 1 39.31 94 ASP A CA 1
ATOM 730 C C . ASP A 1 94 ? 3.27 -33.906 -10.766 1 39.31 94 ASP A C 1
ATOM 732 O O . ASP A 1 94 ? 3.336 -34 -11.992 1 39.31 94 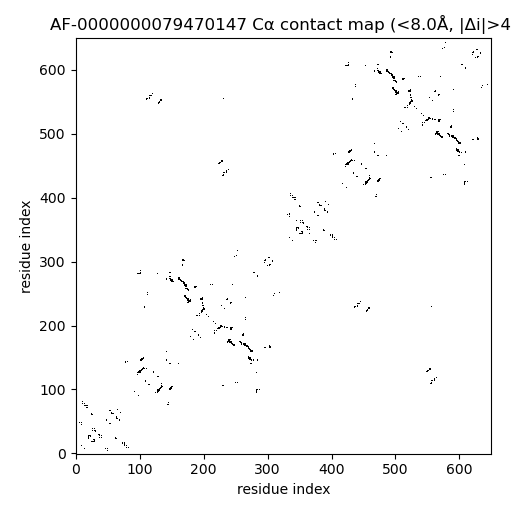ASP A O 1
ATOM 736 N N . ARG A 1 95 ? 2.277 -33 -10.539 1 47.34 95 ARG A N 1
ATOM 737 C CA . ARG A 1 95 ? 1.819 -32.094 -11.586 1 47.34 95 ARG A CA 1
ATOM 738 C C . ARG A 1 95 ? 2.545 -30.75 -11.508 1 47.34 95 ARG A C 1
ATOM 740 O O . ARG A 1 95 ? 2.266 -29.938 -10.633 1 47.34 95 ARG A O 1
ATOM 747 N N . HIS A 1 96 ? 3.777 -30.469 -12.141 1 51.69 96 HIS A N 1
ATOM 748 C CA . HIS A 1 96 ? 4.926 -29.578 -12.219 1 51.69 96 HIS A CA 1
ATOM 749 C C . HIS A 1 96 ? 4.48 -28.125 -12.352 1 51.69 96 HIS A C 1
ATOM 751 O O . HIS A 1 96 ? 5.152 -27.219 -11.852 1 51.69 96 HIS A O 1
ATOM 757 N N . ASP A 1 97 ? 3.297 -27.766 -12.992 1 61.91 97 ASP A N 1
ATOM 758 C CA . ASP A 1 97 ? 2.994 -26.406 -13.422 1 61.91 97 ASP A CA 1
ATOM 759 C C . ASP A 1 97 ? 1.736 -25.875 -12.734 1 61.91 97 ASP A C 1
ATOM 761 O O . ASP A 1 97 ? 1.086 -24.953 -13.242 1 61.91 97 ASP A O 1
ATOM 765 N N . THR A 1 98 ? 1.455 -26.594 -11.586 1 72.44 98 THR A N 1
ATOM 766 C CA . THR A 1 98 ? 0.243 -26.125 -10.922 1 72.44 98 THR A CA 1
ATOM 767 C C . THR A 1 98 ? 0.5 -25.875 -9.438 1 72.44 98 THR A C 1
ATOM 769 O O . THR A 1 98 ? 1.334 -26.547 -8.828 1 72.44 98 THR A O 1
ATOM 772 N N . GLY A 1 99 ? 0.008 -24.75 -8.898 1 84 99 GLY A N 1
ATOM 773 C CA . GLY A 1 99 ? 0.097 -24.438 -7.484 1 84 99 GLY A CA 1
ATOM 774 C C . GLY A 1 99 ? 0.291 -22.953 -7.223 1 84 99 GLY A C 1
ATOM 775 O O . GLY A 1 99 ? 0.189 -22.141 -8.141 1 84 99 GLY A O 1
ATOM 776 N N . GLU A 1 100 ? 0.555 -22.703 -5.922 1 86.56 100 GLU A N 1
ATOM 777 C CA . GLU A 1 100 ? 0.655 -21.312 -5.508 1 86.56 100 GLU A CA 1
ATOM 778 C C . GLU A 1 100 ? 2.107 -20.906 -5.27 1 86.56 100 GLU A C 1
ATOM 780 O O . GLU A 1 100 ? 2.895 -21.688 -4.73 1 86.56 100 GLU A O 1
ATOM 785 N N . VAL A 1 101 ? 2.463 -19.844 -5.75 1 91.62 101 VAL A N 1
ATOM 786 C CA . VAL A 1 101 ? 3.756 -19.234 -5.457 1 91.62 101 VAL A CA 1
ATOM 787 C C . VAL A 1 101 ? 3.547 -17.875 -4.785 1 91.62 101 VAL A C 1
ATOM 789 O O . VAL A 1 101 ? 2.814 -17.031 -5.301 1 91.62 101 VAL A O 1
ATOM 792 N N . THR A 1 102 ? 4.176 -17.672 -3.625 1 90.38 102 THR A N 1
ATOM 793 C CA . THR A 1 102 ? 4.039 -16.438 -2.873 1 90.38 102 THR A CA 1
ATOM 794 C C . THR A 1 102 ? 5.262 -15.547 -3.076 1 90.38 102 THR A C 1
ATOM 796 O O . THR A 1 102 ? 6.398 -15.984 -2.873 1 90.38 102 THR A O 1
ATOM 799 N N . ILE A 1 103 ? 4.953 -14.32 -3.482 1 93.62 103 ILE A N 1
ATOM 800 C CA . ILE A 1 103 ? 5.977 -13.305 -3.689 1 93.62 103 ILE A CA 1
ATOM 801 C C . ILE A 1 103 ? 5.812 -12.195 -2.656 1 93.62 103 ILE A C 1
ATOM 803 O O . ILE A 1 103 ? 4.695 -11.75 -2.379 1 93.62 103 ILE A O 1
ATOM 807 N N . SER A 1 104 ? 6.891 -11.781 -2.057 1 90.62 104 SER A N 1
ATOM 808 C CA . SER A 1 104 ? 6.875 -10.547 -1.27 1 90.62 104 SER A CA 1
ATOM 809 C C . SER A 1 104 ? 7.715 -9.461 -1.929 1 90.62 104 SER A C 1
ATOM 811 O O . SER A 1 104 ? 8.742 -9.75 -2.553 1 90.62 104 SER A O 1
ATOM 813 N N . ALA A 1 105 ? 7.25 -8.25 -1.86 1 91.62 105 ALA A N 1
ATOM 814 C CA . ALA A 1 105 ? 7.969 -7.102 -2.41 1 91.62 105 ALA A CA 1
ATOM 815 C C . ALA A 1 105 ? 7.633 -5.828 -1.642 1 91.62 105 ALA A C 1
ATOM 817 O O . ALA A 1 105 ? 6.551 -5.707 -1.064 1 91.62 105 ALA A O 1
ATOM 818 N N . PRO A 1 106 ? 8.633 -4.855 -1.611 1 88.12 106 PRO A N 1
ATOM 819 C CA . PRO A 1 106 ? 8.242 -3.539 -1.095 1 88.12 106 PRO A CA 1
ATOM 820 C C . PRO A 1 106 ? 7.012 -2.969 -1.795 1 88.12 106 PRO A C 1
ATOM 822 O O . PRO A 1 106 ? 6.812 -3.203 -2.99 1 88.12 106 PRO A O 1
ATOM 825 N N . GLU A 1 107 ? 6.277 -2.246 -1.023 1 86.62 107 GLU A N 1
ATOM 826 C CA . GLU A 1 107 ? 4.941 -1.825 -1.431 1 86.62 107 GLU A CA 1
ATOM 827 C C . GLU A 1 107 ? 4.969 -1.144 -2.795 1 86.62 107 GLU A C 1
ATOM 829 O O . GLU A 1 107 ? 4.195 -1.496 -3.688 1 86.62 107 GLU A O 1
ATOM 834 N N . GLY A 1 108 ? 5.82 -0.223 -3.035 1 90.81 108 GLY A N 1
ATOM 835 C CA . GLY A 1 108 ? 5.898 0.47 -4.312 1 90.81 108 GLY A CA 1
ATOM 836 C C . GLY A 1 108 ? 6.348 -0.424 -5.449 1 90.81 108 GLY A C 1
ATOM 837 O O . GLY A 1 108 ? 5.848 -0.313 -6.57 1 90.81 108 GLY A O 1
ATOM 838 N N . ILE A 1 109 ? 7.258 -1.298 -5.227 1 91.81 109 ILE A N 1
ATOM 839 C CA . ILE A 1 109 ? 7.781 -2.225 -6.227 1 91.81 109 ILE A CA 1
ATOM 840 C C . ILE A 1 109 ? 6.711 -3.246 -6.598 1 91.81 109 ILE A C 1
ATOM 842 O O . ILE A 1 109 ? 6.449 -3.482 -7.777 1 91.81 109 ILE A O 1
ATOM 846 N N . GLY A 1 110 ? 6.105 -3.805 -5.586 1 93.5 110 GLY A N 1
ATOM 847 C CA . GLY A 1 110 ? 5.047 -4.777 -5.805 1 93.5 110 GLY A CA 1
ATOM 848 C C . GLY A 1 110 ? 3.852 -4.199 -6.539 1 93.5 110 GLY A C 1
ATOM 849 O O . GLY A 1 110 ? 3.258 -4.871 -7.387 1 93.5 110 GLY A O 1
ATOM 850 N N . GLY A 1 111 ? 3.529 -3.021 -6.188 1 92.19 111 GLY A N 1
ATOM 851 C CA . GLY A 1 111 ? 2.371 -2.393 -6.805 1 92.19 111 GLY A CA 1
ATOM 852 C C . GLY A 1 111 ? 2.631 -1.919 -8.219 1 92.19 111 GLY A C 1
ATOM 853 O O . GLY A 1 111 ? 1.921 -2.309 -9.148 1 92.19 111 GLY A O 1
ATOM 854 N N . PHE A 1 112 ? 3.676 -1.247 -8.484 1 92.38 112 PHE A N 1
ATOM 855 C CA . PHE A 1 112 ? 3.82 -0.478 -9.711 1 92.38 112 PHE A CA 1
ATOM 856 C C . PHE A 1 112 ? 4.734 -1.199 -10.695 1 92.38 112 PHE A C 1
ATOM 858 O O . PHE A 1 112 ? 4.645 -0.981 -11.906 1 92.38 112 PHE A O 1
ATOM 865 N N . LEU A 1 113 ? 5.691 -1.96 -10.25 1 92.81 113 LEU A N 1
ATOM 866 C CA . LEU A 1 113 ? 6.633 -2.572 -11.18 1 92.81 113 LEU A CA 1
ATOM 867 C C . LEU A 1 113 ? 6.297 -4.039 -11.406 1 92.81 113 LEU A C 1
ATOM 869 O O . LEU A 1 113 ? 6.332 -4.523 -12.547 1 92.81 113 LEU A O 1
ATOM 873 N N . VAL A 1 114 ? 5.945 -4.773 -10.359 1 95.62 114 VAL A N 1
ATOM 874 C CA . VAL A 1 114 ? 5.555 -6.176 -10.484 1 95.62 114 VAL A CA 1
ATOM 875 C C . VAL A 1 114 ? 4.07 -6.27 -10.828 1 95.62 114 VAL A C 1
ATOM 877 O O . VAL A 1 114 ? 3.674 -7.043 -11.703 1 95.62 114 VAL A O 1
ATOM 880 N N . GLY A 1 115 ? 3.287 -5.438 -10.172 1 94 115 GLY A N 1
ATOM 881 C CA . GLY A 1 115 ? 1.838 -5.461 -10.297 1 94 115 GLY A CA 1
ATOM 882 C C . GLY A 1 115 ? 1.364 -5.316 -11.734 1 94 115 GLY A C 1
ATOM 883 O O . GLY A 1 115 ? 0.439 -6.008 -12.164 1 94 115 GLY A O 1
ATOM 884 N N . VAL A 1 116 ? 1.993 -4.48 -12.516 1 91.62 116 VAL A N 1
ATOM 885 C CA . VAL A 1 116 ? 1.562 -4.156 -13.867 1 91.62 116 VAL A CA 1
ATOM 886 C C . VAL A 1 116 ? 1.837 -5.336 -14.797 1 91.62 116 VAL A C 1
ATOM 888 O O . VAL A 1 116 ? 1.338 -5.375 -15.93 1 91.62 116 VAL A O 1
ATOM 891 N N . LYS A 1 117 ? 2.639 -6.266 -14.312 1 95.25 117 LYS A N 1
ATOM 892 C CA . LYS A 1 117 ? 3.031 -7.387 -15.164 1 95.25 117 LYS A CA 1
ATOM 893 C C . LYS A 1 117 ? 2.307 -8.664 -14.758 1 95.25 117 LYS A C 1
ATOM 895 O O . LYS A 1 117 ? 2.441 -9.703 -15.414 1 95.25 117 LYS A O 1
ATOM 900 N N . LEU A 1 118 ? 1.491 -8.633 -13.719 1 96.88 118 LEU A N 1
ATOM 901 C CA . LEU A 1 118 ? 0.843 -9.812 -13.164 1 96.88 118 LEU A CA 1
ATOM 902 C C . LEU A 1 118 ? -0.066 -10.469 -14.195 1 96.88 118 LEU A C 1
ATOM 904 O O . LEU A 1 118 ? -0.039 -11.695 -14.375 1 96.88 118 LEU A O 1
ATOM 908 N N . ALA A 1 119 ? -0.856 -9.672 -14.891 1 95.5 119 ALA A N 1
ATOM 909 C CA . ALA A 1 119 ? -1.846 -10.203 -15.828 1 95.5 119 ALA A CA 1
ATOM 910 C C . ALA A 1 119 ? -1.177 -11.016 -16.938 1 95.5 119 ALA A C 1
ATOM 912 O O . ALA A 1 119 ? -1.628 -12.109 -17.266 1 95.5 119 ALA A O 1
ATOM 913 N N . ASP A 1 120 ? -0.077 -10.508 -17.453 1 94.56 120 ASP A N 1
ATOM 914 C CA . ASP A 1 120 ? 0.637 -11.195 -18.531 1 94.56 120 ASP A CA 1
ATOM 915 C C . ASP A 1 120 ? 1.158 -12.555 -18.062 1 94.56 120 ASP A C 1
ATOM 917 O O . ASP A 1 120 ? 1.017 -13.555 -18.766 1 94.56 120 ASP A O 1
ATOM 921 N N . PHE A 1 121 ? 1.727 -12.531 -16.922 1 96.75 121 PHE A N 1
ATOM 922 C CA . PHE A 1 121 ? 2.24 -13.789 -16.406 1 96.75 121 PHE A CA 1
ATOM 923 C C . PHE A 1 121 ? 1.114 -14.805 -16.219 1 96.75 121 PHE A C 1
ATOM 925 O O . PHE A 1 121 ? 1.251 -15.969 -16.594 1 96.75 121 PHE A O 1
ATOM 932 N N . MET A 1 122 ? 0.062 -14.359 -15.633 1 94.25 122 MET A N 1
ATOM 933 C CA . MET A 1 122 ? -1.053 -15.25 -15.312 1 94.25 122 MET A CA 1
ATOM 934 C C . MET A 1 122 ? -1.679 -15.812 -16.594 1 94.25 122 MET A C 1
ATOM 936 O O . MET A 1 122 ? -2.111 -16.969 -16.609 1 94.25 122 MET A O 1
ATOM 940 N N . LYS A 1 123 ? -1.754 -15.023 -17.594 1 90.31 123 LYS A N 1
ATOM 941 C CA . LYS A 1 123 ? -2.26 -15.477 -18.891 1 90.31 123 LYS A CA 1
ATOM 942 C C . LYS A 1 123 ? -1.379 -16.578 -19.469 1 90.31 123 LYS A C 1
ATOM 944 O O . LYS A 1 123 ? -1.885 -17.578 -20 1 90.31 123 LYS A O 1
ATOM 949 N N . GLU A 1 124 ? -0.073 -16.438 -19.312 1 92.5 124 GLU A N 1
ATOM 950 C CA . GLU A 1 124 ? 0.898 -17.375 -19.875 1 92.5 124 GLU A CA 1
ATOM 951 C C . GLU A 1 124 ? 1.041 -18.609 -19 1 92.5 124 GLU A C 1
ATOM 953 O O . GLU A 1 124 ? 1.534 -19.641 -19.453 1 92.5 124 GLU A O 1
ATOM 958 N N . ASN A 1 125 ? 0.646 -18.484 -17.766 1 93.31 125 ASN A N 1
ATOM 959 C CA . ASN A 1 125 ? 0.804 -19.578 -16.812 1 93.31 125 ASN A CA 1
ATOM 960 C C . ASN A 1 125 ? -0.474 -19.812 -16.016 1 93.31 125 ASN A C 1
ATOM 962 O O . ASN A 1 125 ? -0.479 -19.672 -14.789 1 93.31 125 ASN A O 1
ATOM 966 N N . PRO A 1 126 ? -1.521 -20.266 -16.594 1 87.75 126 PRO A N 1
ATOM 967 C CA . PRO A 1 126 ? -2.832 -20.375 -15.945 1 87.75 126 PRO A CA 1
ATOM 968 C C . PRO A 1 126 ? -2.844 -21.391 -14.805 1 87.75 126 PRO A C 1
ATOM 970 O O . PRO A 1 126 ? -3.748 -21.375 -13.969 1 87.75 126 PRO A O 1
ATOM 973 N N . GLY A 1 127 ? -1.904 -22.219 -14.766 1 86.62 127 GLY A N 1
ATOM 974 C CA . GLY A 1 127 ? -1.858 -23.234 -13.719 1 86.62 127 GLY A CA 1
ATOM 975 C C . GLY A 1 127 ? -1.198 -22.734 -12.445 1 86.62 127 GLY A C 1
ATOM 976 O O . GLY A 1 127 ? -1.272 -23.406 -11.406 1 86.62 127 GLY A O 1
ATOM 977 N N . ILE A 1 128 ? -0.572 -21.656 -12.492 1 91.69 128 ILE A N 1
ATOM 978 C CA . ILE A 1 128 ? 0.134 -21.109 -11.344 1 91.69 128 ILE A CA 1
ATOM 979 C C . ILE A 1 128 ? -0.718 -20.031 -10.68 1 91.69 128 ILE A C 1
ATOM 981 O O . ILE A 1 128 ? -1.146 -19.078 -11.336 1 91.69 128 ILE A O 1
ATOM 985 N N . ARG A 1 129 ? -1.035 -20.234 -9.43 1 90.94 129 ARG A N 1
ATOM 986 C CA . ARG A 1 129 ? -1.657 -19.188 -8.625 1 90.94 129 ARG A CA 1
ATOM 987 C C . ARG A 1 129 ? -0.604 -18.359 -7.91 1 90.94 129 ARG A C 1
ATOM 989 O O . ARG A 1 129 ? 0.413 -18.875 -7.453 1 90.94 129 ARG A O 1
ATOM 996 N N . LEU A 1 130 ? -0.883 -17.031 -7.82 1 95.06 130 LEU A N 1
ATOM 997 C CA . LEU A 1 130 ? 0.093 -16.141 -7.215 1 95.06 130 LEU A CA 1
ATOM 998 C C . LEU A 1 130 ? -0.473 -15.484 -5.957 1 95.06 130 LEU A C 1
ATOM 1000 O O . LEU A 1 130 ? -1.665 -15.18 -5.895 1 95.06 130 LEU A O 1
ATOM 1004 N N . ALA A 1 131 ? 0.343 -15.359 -5.004 1 91.62 131 ALA A N 1
ATOM 1005 C CA . ALA A 1 131 ? 0.125 -14.461 -3.875 1 91.62 131 ALA A CA 1
ATOM 1006 C C . ALA A 1 131 ? 1.21 -13.391 -3.811 1 91.62 131 ALA A C 1
ATOM 1008 O O . ALA A 1 131 ? 2.402 -13.703 -3.854 1 91.62 131 ALA A O 1
ATOM 1009 N N . LEU A 1 132 ? 0.805 -12.148 -3.842 1 93.56 132 LEU A N 1
ATOM 1010 C CA . LEU A 1 132 ? 1.732 -11.023 -3.748 1 93.56 132 LEU A CA 1
ATOM 1011 C C . LEU A 1 132 ? 1.525 -10.258 -2.449 1 93.56 132 LEU A C 1
ATOM 1013 O O . LEU A 1 132 ? 0.457 -9.68 -2.227 1 93.56 132 LEU A O 1
ATOM 1017 N N . ASP A 1 133 ? 2.531 -10.242 -1.671 1 88.56 133 ASP A N 1
ATOM 1018 C CA . ASP A 1 133 ? 2.523 -9.562 -0.381 1 88.56 133 ASP A CA 1
ATOM 1019 C C . ASP A 1 133 ? 3.416 -8.32 -0.41 1 88.56 133 ASP A C 1
ATOM 1021 O O . ASP A 1 133 ? 4.641 -8.438 -0.472 1 88.56 133 ASP A O 1
ATOM 1025 N N . CYS A 1 134 ? 2.816 -7.18 -0.346 1 86.56 134 CYS A N 1
ATOM 1026 C CA . CYS A 1 134 ? 3.543 -5.914 -0.389 1 86.56 134 CYS A CA 1
ATOM 1027 C C . CYS A 1 134 ? 3.699 -5.328 1.01 1 86.56 134 CYS A C 1
ATOM 1029 O O . CYS A 1 134 ? 3.879 -4.117 1.163 1 86.56 134 CYS A O 1
ATOM 1031 N N . GLY A 1 135 ? 3.65 -6.141 1.938 1 69.62 135 GLY A N 1
ATOM 1032 C CA . GLY A 1 135 ? 3.875 -5.699 3.307 1 69.62 135 GLY A CA 1
ATOM 1033 C C . GLY A 1 135 ? 5.344 -5.512 3.639 1 69.62 135 GLY A C 1
ATOM 1034 O O . GLY A 1 135 ? 6.215 -5.961 2.895 1 69.62 135 GLY A O 1
ATOM 1035 N N . PHE A 1 136 ? 5.691 -4.473 4.406 1 52.81 136 PHE A N 1
ATOM 1036 C CA . PHE A 1 136 ? 7.074 -4.207 4.781 1 52.81 136 PHE A CA 1
ATOM 1037 C C . PHE A 1 136 ? 7.527 -5.16 5.879 1 52.81 136 PHE A C 1
ATOM 1039 O O . PHE A 1 136 ? 7.105 -5.031 7.031 1 52.81 136 PHE A O 1
ATOM 1046 N N . TYR A 1 137 ? 8.188 -6.203 5.387 1 45.66 137 TYR A N 1
ATOM 1047 C CA . TYR A 1 137 ? 8.742 -7.09 6.402 1 45.66 137 TYR A CA 1
ATOM 1048 C C . TYR A 1 137 ? 10.266 -7.039 6.398 1 45.66 137 TYR A C 1
ATOM 1050 O O . TYR A 1 137 ? 10.922 -7.965 5.922 1 45.66 137 TYR A O 1
ATOM 1058 N N . PRO A 1 138 ? 10.82 -5.836 6.691 1 44.25 138 PRO A N 1
ATOM 1059 C CA . PRO A 1 138 ? 12.266 -5.711 6.523 1 44.25 138 PRO A CA 1
ATOM 1060 C C . PRO A 1 138 ? 13.039 -6.855 7.176 1 44.25 138 PRO A C 1
ATOM 1062 O O . PRO A 1 138 ? 14.148 -7.18 6.742 1 44.25 138 PRO A O 1
ATOM 1065 N N . GLU A 1 139 ? 12.523 -7.34 8.297 1 42.38 139 GLU A N 1
ATOM 1066 C CA . GLU A 1 139 ? 13.328 -8.242 9.117 1 42.38 139 GLU A CA 1
ATOM 1067 C C . GLU A 1 139 ? 13.273 -9.672 8.586 1 42.38 139 GLU A C 1
ATOM 1069 O O . GLU A 1 139 ? 14.094 -10.508 8.961 1 42.38 139 GLU A O 1
ATOM 1074 N N . ASN A 1 140 ? 12.367 -9.961 7.691 1 46.34 140 ASN A N 1
ATOM 1075 C CA . ASN A 1 140 ? 12.344 -11.375 7.32 1 46.34 140 ASN A CA 1
ATOM 1076 C C . ASN A 1 140 ? 11.977 -11.562 5.852 1 46.34 140 ASN A C 1
ATOM 1078 O O . ASN A 1 140 ? 10.812 -11.797 5.527 1 46.34 140 ASN A O 1
ATOM 1082 N N . PRO A 1 141 ? 13.141 -11.281 4.969 1 50.22 141 PRO A N 1
ATOM 1083 C CA . PRO A 1 141 ? 12.859 -11.383 3.537 1 50.22 141 PRO A CA 1
ATOM 1084 C C . PRO A 1 141 ? 12.234 -12.719 3.152 1 50.22 141 PRO A C 1
ATOM 1086 O O . PRO A 1 141 ? 11.492 -12.805 2.17 1 50.22 141 PRO A O 1
ATOM 1089 N N . VAL A 1 142 ? 12.781 -13.727 3.701 1 53.19 142 VAL A N 1
ATOM 1090 C CA . VAL A 1 142 ? 12.297 -15.031 3.279 1 53.19 142 VAL A CA 1
ATOM 1091 C C . VAL A 1 142 ? 11.617 -15.734 4.453 1 53.19 142 VAL A C 1
ATOM 1093 O O . VAL A 1 142 ? 12.258 -16.5 5.184 1 53.19 1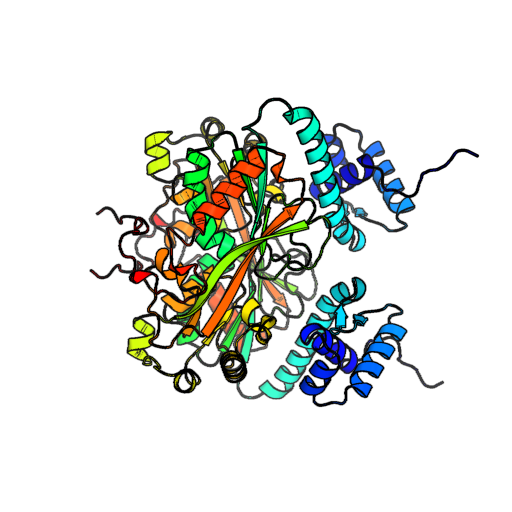42 VAL A O 1
ATOM 1096 N N . ASP A 1 143 ? 10.633 -14.984 4.922 1 55.59 143 ASP A N 1
ATOM 1097 C CA . ASP A 1 143 ? 9.867 -15.641 5.977 1 55.59 143 ASP A CA 1
ATOM 1098 C C . ASP A 1 143 ? 9.117 -16.859 5.438 1 55.59 143 ASP A C 1
ATOM 1100 O O . ASP A 1 143 ? 9.039 -17.062 4.223 1 55.59 143 ASP A O 1
ATOM 1104 N N . ALA A 1 144 ? 8.766 -17.75 6.211 1 51.41 144 ALA A N 1
ATOM 1105 C CA . ALA A 1 144 ? 8.289 -19.109 5.949 1 51.41 144 ALA A CA 1
ATOM 1106 C C . ALA A 1 144 ? 7.164 -19.109 4.918 1 51.41 144 ALA A C 1
ATOM 1108 O O . ALA A 1 144 ? 6.941 -20.109 4.23 1 51.41 144 ALA A O 1
ATOM 1109 N N . HIS A 1 145 ? 6.637 -17.984 4.582 1 63.09 145 HIS A N 1
ATOM 1110 C CA . HIS A 1 145 ? 5.512 -18.047 3.654 1 63.09 145 HIS A CA 1
ATOM 1111 C C . HIS A 1 145 ? 5.848 -17.375 2.33 1 63.09 145 HIS A C 1
ATOM 1113 O O . HIS A 1 145 ? 5.004 -17.281 1.437 1 63.09 145 HIS A O 1
ATOM 1119 N N . ILE A 1 146 ? 7.008 -17.078 2.309 1 82.38 146 ILE A N 1
ATOM 1120 C CA . ILE A 1 146 ? 7.406 -16.375 1.093 1 82.38 146 ILE A CA 1
ATOM 1121 C C . ILE A 1 146 ? 8.367 -17.234 0.287 1 82.38 146 ILE A C 1
ATOM 1123 O O . ILE A 1 146 ? 9.406 -17.672 0.803 1 82.38 146 ILE A O 1
ATOM 1127 N N . ASP A 1 147 ? 7.914 -17.609 -0.873 1 86.56 147 ASP A N 1
ATOM 1128 C CA . ASP A 1 147 ? 8.781 -18.391 -1.751 1 86.56 147 ASP A CA 1
ATOM 1129 C C . ASP A 1 147 ? 9.891 -17.516 -2.334 1 86.56 147 ASP A C 1
ATOM 1131 O O . ASP A 1 147 ? 11.047 -17.938 -2.393 1 86.56 147 ASP A O 1
ATOM 1135 N N . LEU A 1 148 ? 9.484 -16.391 -2.816 1 92.38 148 LEU A N 1
ATOM 1136 C CA . LEU A 1 148 ? 10.391 -15.43 -3.43 1 92.38 148 LEU A CA 1
ATOM 1137 C C . LEU A 1 148 ? 10.211 -14.047 -2.812 1 92.38 148 LEU A C 1
ATOM 1139 O O . LEU A 1 148 ? 9.078 -13.57 -2.666 1 92.38 148 LEU A O 1
ATOM 1143 N N . SER A 1 149 ? 11.312 -13.43 -2.459 1 91 149 SER A N 1
ATOM 1144 C CA . SER A 1 149 ? 11.242 -12.117 -1.821 1 91 149 SER A CA 1
ATOM 1145 C C . SER A 1 149 ? 12.109 -11.102 -2.551 1 91 149 SER A C 1
ATOM 1147 O O . SER A 1 149 ? 13.297 -11.352 -2.793 1 91 149 SER A O 1
ATOM 1149 N N . ILE A 1 150 ? 11.453 -10.039 -2.947 1 92.19 150 ILE A N 1
ATOM 1150 C CA . ILE A 1 150 ? 12.195 -8.883 -3.432 1 92.19 150 ILE A CA 1
ATOM 1151 C C . ILE A 1 150 ? 12.477 -7.93 -2.273 1 92.19 150 ILE A C 1
ATOM 1153 O O . ILE A 1 150 ? 11.57 -7.574 -1.52 1 92.19 150 ILE A O 1
ATOM 1157 N N . GLN A 1 151 ? 13.719 -7.539 -2.178 1 86.25 151 GLN A N 1
ATOM 1158 C CA . GLN A 1 151 ? 14.117 -6.695 -1.058 1 86.25 151 GLN A CA 1
ATOM 1159 C C . GLN A 1 151 ? 14.922 -5.492 -1.535 1 86.25 151 GLN A C 1
ATOM 1161 O O . GLN A 1 151 ? 15.617 -5.562 -2.555 1 86.25 151 GLN A O 1
ATOM 1166 N N . LEU A 1 152 ? 14.789 -4.422 -0.724 1 83.38 152 LEU A N 1
ATOM 1167 C CA . LEU A 1 152 ? 15.578 -3.229 -0.996 1 83.38 152 LEU A CA 1
ATOM 1168 C C . LEU A 1 152 ? 16.828 -3.195 -0.123 1 83.38 152 LEU A C 1
ATOM 1170 O O . LEU A 1 152 ? 17.609 -2.246 -0.192 1 83.38 152 LEU A O 1
ATOM 1174 N N . THR A 1 153 ? 16.953 -4.059 0.782 1 75.19 153 THR A N 1
ATOM 1175 C CA . THR A 1 153 ? 18.141 -4.18 1.617 1 75.19 153 THR A CA 1
ATOM 1176 C C . THR A 1 153 ? 18.828 -5.523 1.391 1 75.19 153 THR A C 1
ATOM 1178 O O . THR A 1 153 ? 18.156 -6.527 1.117 1 75.19 153 THR A O 1
ATOM 1181 N N . GLN A 1 154 ? 20.094 -5.438 1.377 1 72.25 154 GLN A N 1
ATOM 1182 C CA . GLN A 1 154 ? 20.812 -6.699 1.246 1 72.25 154 GLN A CA 1
ATOM 1183 C C . GLN A 1 154 ? 20.484 -7.648 2.391 1 72.25 154 GLN A C 1
ATOM 1185 O O . GLN A 1 154 ? 20.578 -7.273 3.562 1 72.25 154 GLN A O 1
ATOM 1190 N N . PRO A 1 155 ? 19.922 -8.781 1.975 1 68.44 155 PRO A N 1
ATOM 1191 C CA . PRO A 1 155 ? 19.641 -9.727 3.059 1 68.44 155 PRO A CA 1
ATOM 1192 C C . PRO A 1 155 ? 20.891 -10.172 3.801 1 68.44 155 PRO A C 1
ATOM 1194 O O . PRO A 1 155 ? 21.969 -10.266 3.201 1 68.44 155 PRO A O 1
ATOM 1197 N N . GLY A 1 156 ? 20.844 -10 5.059 1 65 156 GLY A N 1
ATOM 1198 C CA . GLY A 1 156 ? 21.984 -10.461 5.836 1 65 156 GLY A CA 1
ATOM 1199 C C . GLY A 1 156 ? 22.391 -11.883 5.492 1 65 156 GLY A C 1
ATOM 1200 O O . GLY A 1 156 ? 21.703 -12.57 4.742 1 65 156 GLY A O 1
ATOM 1201 N N . ASP A 1 157 ? 23.562 -12.242 5.852 1 65.5 157 ASP A N 1
ATOM 1202 C CA . ASP A 1 157 ? 24.125 -13.57 5.609 1 65.5 157 ASP A CA 1
ATOM 1203 C C . ASP A 1 157 ? 23.328 -14.648 6.344 1 65.5 157 ASP A C 1
ATOM 1205 O O . ASP A 1 157 ? 23.578 -14.914 7.52 1 65.5 157 ASP A O 1
ATOM 1209 N N . GLN A 1 158 ? 22.281 -14.898 5.844 1 69.69 158 GLN A N 1
ATOM 1210 C CA . GLN A 1 158 ? 21.562 -16.062 6.359 1 69.69 158 GLN A CA 1
ATOM 1211 C C . GLN A 1 158 ? 21.859 -17.312 5.531 1 69.69 158 GLN A C 1
ATOM 1213 O O . GLN A 1 158 ? 21.688 -17.312 4.312 1 69.69 158 GLN A O 1
ATOM 1218 N N . PRO A 1 159 ? 22.375 -18.312 6.176 1 71.75 159 PRO A N 1
ATOM 1219 C CA . PRO A 1 159 ? 22.891 -19.453 5.434 1 71.75 159 PRO A CA 1
ATOM 1220 C C . PRO A 1 159 ? 21.844 -20.109 4.539 1 71.75 159 PRO A C 1
ATOM 1222 O O . PRO A 1 159 ? 22.172 -20.641 3.475 1 71.75 159 PRO A O 1
ATOM 1225 N N . ASP A 1 160 ? 20.672 -20.047 4.879 1 76.19 160 ASP A N 1
ATOM 1226 C CA . ASP A 1 160 ? 19.656 -20.781 4.125 1 76.19 160 ASP A CA 1
ATOM 1227 C C . ASP A 1 160 ? 18.953 -19.875 3.127 1 76.19 160 ASP A C 1
ATOM 1229 O O . ASP A 1 160 ? 18.016 -20.297 2.445 1 76.19 160 ASP A O 1
ATOM 1233 N N . VAL A 1 161 ? 19.453 -18.703 3.035 1 82.5 161 VAL A N 1
ATOM 1234 C CA . VAL A 1 161 ? 18.812 -17.75 2.129 1 82.5 161 VAL A CA 1
ATOM 1235 C C . VAL A 1 161 ? 19.781 -17.391 1.003 1 82.5 161 VAL A C 1
ATOM 1237 O O . VAL A 1 161 ? 20.922 -16.984 1.259 1 82.5 161 VAL A O 1
ATOM 1240 N N . ALA A 1 162 ? 19.391 -17.688 -0.194 1 88.44 162 ALA A N 1
ATOM 1241 C CA . ALA A 1 162 ? 20.109 -17.203 -1.373 1 88.44 162 ALA A CA 1
ATOM 1242 C C . ALA A 1 162 ? 19.625 -15.82 -1.775 1 88.44 162 ALA A C 1
ATOM 1244 O O . ALA A 1 162 ? 18.422 -15.531 -1.739 1 88.44 162 ALA A O 1
ATOM 1245 N N . ALA A 1 163 ? 20.516 -14.969 -2.09 1 91.12 163 ALA A N 1
ATOM 1246 C CA . ALA A 1 163 ? 20.219 -13.609 -2.523 1 91.12 163 ALA A CA 1
ATOM 1247 C C . ALA A 1 163 ? 21.016 -13.242 -3.771 1 91.12 163 ALA A C 1
ATOM 1249 O O . ALA A 1 163 ? 22.219 -13.516 -3.852 1 91.12 163 ALA A O 1
ATOM 1250 N N . SER A 1 164 ? 20.359 -12.742 -4.805 1 93 164 SER A N 1
ATOM 1251 C CA . SER A 1 164 ? 21.016 -12.227 -6.008 1 93 164 SER A CA 1
ATOM 1252 C C . SER A 1 164 ? 20.531 -10.82 -6.34 1 93 164 SER A C 1
ATOM 1254 O O . SER A 1 164 ? 19.391 -10.469 -6.062 1 93 164 SER A O 1
ATOM 1256 N N . GLU A 1 165 ? 21.406 -10.039 -6.887 1 94.5 165 GLU A N 1
ATOM 1257 C CA . GLU A 1 165 ? 21.016 -8.711 -7.34 1 94.5 165 GLU A CA 1
ATOM 1258 C C . GLU A 1 165 ? 20.016 -8.805 -8.5 1 94.5 165 GLU A C 1
ATOM 1260 O O . GLU A 1 165 ? 20.25 -9.539 -9.461 1 94.5 165 GLU A O 1
ATOM 1265 N N . LEU A 1 166 ? 18.984 -8.086 -8.336 1 95.81 166 LEU A N 1
ATOM 1266 C CA . LEU A 1 166 ? 17.891 -8.125 -9.312 1 95.81 166 LEU A CA 1
ATOM 1267 C C . LEU A 1 166 ? 17.938 -6.891 -10.203 1 95.81 166 LEU A C 1
ATOM 1269 O O . LEU A 1 166 ? 17.75 -6.992 -11.422 1 95.81 166 LEU A O 1
ATOM 1273 N N . ALA A 1 167 ? 18.141 -5.703 -9.648 1 95.12 167 ALA A N 1
ATOM 1274 C CA . ALA A 1 167 ? 18.094 -4.438 -10.375 1 95.12 167 ALA A CA 1
ATOM 1275 C C . ALA A 1 167 ? 18.672 -3.301 -9.539 1 95.12 167 ALA A C 1
ATOM 1277 O O . ALA A 1 167 ? 18.781 -3.42 -8.312 1 95.12 167 ALA A O 1
ATOM 1278 N N . THR A 1 168 ? 19.078 -2.273 -10.227 1 93.62 168 THR A N 1
ATOM 1279 C CA . THR A 1 168 ? 19.375 -1 -9.586 1 93.62 168 THR A CA 1
ATOM 1280 C C . THR A 1 168 ? 18.312 0.04 -9.906 1 93.62 168 THR A C 1
ATOM 1282 O O . THR A 1 168 ? 17.984 0.264 -11.07 1 93.62 168 THR A O 1
ATOM 1285 N N . LEU A 1 169 ? 17.734 0.591 -8.828 1 92.81 169 LEU A N 1
ATOM 1286 C CA . LEU A 1 169 ? 16.781 1.681 -8.992 1 92.81 169 LEU A CA 1
ATOM 1287 C C . LEU A 1 169 ? 17.453 3.033 -8.805 1 92.81 169 LEU A C 1
ATOM 1289 O O . LEU A 1 169 ? 18.25 3.213 -7.879 1 92.81 169 LEU A O 1
ATOM 1293 N N . HIS A 1 170 ? 17.156 3.939 -9.703 1 91.19 170 HIS A N 1
ATOM 1294 C CA . HIS A 1 170 ? 17.656 5.312 -9.594 1 91.19 170 HIS A CA 1
ATOM 1295 C C . HIS A 1 170 ? 16.531 6.258 -9.164 1 91.19 170 HIS A C 1
ATOM 1297 O O . HIS A 1 170 ? 15.484 6.324 -9.812 1 91.19 170 HIS A O 1
ATOM 1303 N N . TYR A 1 171 ? 16.781 6.953 -8.047 1 91.38 171 TYR A N 1
ATOM 1304 C CA . TYR A 1 171 ? 15.789 7.879 -7.516 1 91.38 171 TYR A CA 1
ATOM 1305 C C . TYR A 1 171 ? 16.078 9.312 -7.953 1 91.38 171 TYR A C 1
ATOM 1307 O O . TYR A 1 171 ? 17.203 9.797 -7.777 1 91.38 171 TYR A O 1
ATOM 1315 N N . ALA A 1 172 ? 15.102 9.953 -8.523 1 91.06 172 ALA A N 1
ATOM 1316 C CA . ALA A 1 172 ? 15.219 11.336 -8.969 1 91.06 172 ALA A CA 1
ATOM 1317 C C . ALA A 1 172 ? 14.047 12.18 -8.461 1 91.06 172 ALA A C 1
ATOM 1319 O O . ALA A 1 172 ? 13.062 11.641 -7.949 1 91.06 172 ALA A O 1
ATOM 1320 N N . LEU A 1 173 ? 14.242 13.453 -8.547 1 92.06 173 LEU A N 1
ATOM 1321 C CA . LEU A 1 173 ? 13.188 14.367 -8.117 1 92.06 173 LEU A CA 1
ATOM 1322 C C . LEU A 1 173 ? 12.172 14.586 -9.242 1 92.06 173 LEU A C 1
ATOM 1324 O O . LEU A 1 173 ? 12.555 14.812 -10.391 1 92.06 173 LEU A O 1
ATOM 1328 N N . PHE A 1 174 ? 10.906 14.508 -8.828 1 94.44 174 PHE A N 1
ATOM 1329 C CA . PHE A 1 174 ? 9.797 14.703 -9.758 1 94.44 174 PHE A CA 1
ATOM 1330 C C . PHE A 1 174 ? 8.812 15.734 -9.219 1 94.44 174 PHE A C 1
ATOM 1332 O O . PHE A 1 174 ? 8.672 15.883 -8.008 1 94.44 174 PHE A O 1
ATOM 1339 N N . ALA A 1 175 ? 8.211 16.391 -10.148 1 96.12 175 ALA A N 1
ATOM 1340 C CA . ALA A 1 175 ? 7.098 17.297 -9.883 1 96.12 175 ALA A CA 1
ATOM 1341 C C . ALA A 1 175 ? 6.086 17.266 -11.023 1 96.12 175 ALA A C 1
ATOM 1343 O O . ALA A 1 175 ? 6.34 16.672 -12.07 1 96.12 175 ALA A O 1
ATOM 1344 N N . SER A 1 176 ? 4.875 17.797 -10.75 1 95.56 176 SER A N 1
ATOM 1345 C CA . SER A 1 176 ? 3.92 17.969 -11.836 1 95.56 176 SER A CA 1
ATOM 1346 C C . SER A 1 176 ? 4.242 19.234 -12.641 1 95.56 176 SER A C 1
ATOM 1348 O O . SER A 1 176 ? 4.914 20.141 -12.148 1 95.56 176 SER A O 1
ATOM 1350 N N . GLN A 1 177 ? 3.758 19.219 -13.891 1 95.19 177 GLN A N 1
ATOM 1351 C CA . GLN A 1 177 ? 3.898 20.422 -14.695 1 95.19 177 GLN A CA 1
ATOM 1352 C C . GLN A 1 177 ? 3.203 21.609 -14.039 1 95.19 177 GLN A C 1
ATOM 1354 O O . GLN A 1 177 ? 3.727 22.719 -14.055 1 95.19 177 GLN A O 1
ATOM 1359 N N . ASP A 1 178 ? 2.072 21.391 -13.461 1 92.69 178 ASP A N 1
ATOM 1360 C CA . ASP A 1 178 ? 1.332 22.438 -12.773 1 92.69 178 ASP A CA 1
ATOM 1361 C C . ASP A 1 178 ? 2.162 23.031 -11.641 1 92.69 178 ASP A C 1
ATOM 1363 O O . ASP A 1 178 ? 2.197 24.266 -11.477 1 92.69 178 ASP A O 1
ATOM 1367 N N . TYR A 1 179 ? 2.789 22.203 -10.914 1 94.69 179 TYR A N 1
ATOM 1368 C CA . TYR A 1 179 ? 3.635 22.703 -9.836 1 94.69 179 TYR A CA 1
ATOM 1369 C C . TYR A 1 179 ? 4.762 23.578 -10.375 1 94.69 179 TYR A C 1
ATOM 1371 O O . TYR A 1 179 ? 5.02 24.656 -9.844 1 94.69 179 TYR A O 1
ATOM 1379 N N . ILE A 1 180 ? 5.41 23.094 -11.398 1 95 180 ILE A N 1
ATOM 1380 C CA . ILE A 1 180 ? 6.543 23.797 -12 1 95 180 ILE A CA 1
ATOM 1381 C C . ILE A 1 180 ? 6.086 25.141 -12.547 1 95 180 ILE A C 1
ATOM 1383 O O . ILE A 1 180 ? 6.766 26.156 -12.367 1 95 180 ILE A O 1
ATOM 1387 N N . ASP A 1 181 ? 4.941 25.125 -13.156 1 94.62 181 ASP A N 1
ATOM 1388 C CA . ASP A 1 181 ? 4.41 26.359 -13.727 1 94.62 181 ASP A CA 1
ATOM 1389 C C . ASP A 1 181 ? 4.125 27.406 -12.641 1 94.62 181 ASP A C 1
ATOM 1391 O O . ASP A 1 181 ? 4.266 28.609 -12.875 1 94.62 181 ASP A O 1
ATOM 1395 N N . THR A 1 182 ? 3.754 26.953 -11.539 1 91.81 182 THR A N 1
ATOM 1396 C CA . THR A 1 182 ? 3.326 27.844 -10.469 1 91.81 182 THR A CA 1
ATOM 1397 C C . THR A 1 182 ? 4.512 28.25 -9.594 1 91.81 182 THR A C 1
ATOM 1399 O O . THR A 1 182 ? 4.633 29.422 -9.203 1 91.81 182 THR A O 1
ATOM 1402 N N . TYR A 1 183 ? 5.418 27.297 -9.266 1 92.38 183 TYR A N 1
ATOM 1403 C CA . TYR A 1 183 ? 6.418 27.547 -8.234 1 92.38 183 TYR A CA 1
ATOM 1404 C C . TYR A 1 183 ? 7.828 27.484 -8.812 1 92.38 183 TYR A C 1
ATOM 1406 O O . TYR A 1 183 ? 8.805 27.766 -8.117 1 92.38 183 TYR A O 1
ATOM 1414 N N . GLY A 1 184 ? 7.973 27.125 -10.086 1 92.38 184 GLY A N 1
ATOM 1415 C CA . GLY A 1 184 ? 9.281 26.984 -10.703 1 92.38 184 GLY A CA 1
ATOM 1416 C C . GLY A 1 184 ? 9.898 25.625 -10.484 1 92.38 184 GLY A C 1
ATOM 1417 O O . GLY A 1 184 ? 9.414 24.844 -9.656 1 92.38 184 GLY A O 1
ATOM 1418 N N . ALA A 1 185 ? 10.906 25.328 -11.219 1 92.62 185 ALA A N 1
ATOM 1419 C CA . ALA A 1 185 ? 11.641 24.062 -11.117 1 92.62 185 ALA A CA 1
ATOM 1420 C C . ALA A 1 185 ? 13.094 24.297 -10.719 1 92.62 185 ALA A C 1
ATOM 1422 O O . ALA A 1 185 ? 13.852 24.938 -11.453 1 92.62 185 ALA A O 1
ATOM 1423 N N . PRO A 1 186 ? 13.406 23.797 -9.555 1 90.75 186 PRO A N 1
ATOM 1424 C CA . PRO A 1 186 ? 14.828 23.906 -9.203 1 90.75 186 PRO A CA 1
ATOM 1425 C C . PRO A 1 186 ? 15.734 23.094 -10.117 1 90.75 186 PRO A C 1
ATOM 1427 O O . PRO A 1 186 ? 15.344 22.016 -10.578 1 90.75 186 PRO A O 1
ATOM 1430 N N . THR A 1 187 ? 16.938 23.641 -10.344 1 89.5 187 THR A N 1
ATOM 1431 C CA . THR A 1 187 ? 17.891 22.938 -11.195 1 89.5 187 THR A CA 1
ATOM 1432 C C . THR A 1 187 ? 19.094 22.453 -10.383 1 89.5 187 THR A C 1
ATOM 1434 O O . THR A 1 187 ? 20 21.844 -10.93 1 89.5 187 THR A O 1
ATOM 1437 N N . ARG A 1 188 ? 19.141 22.859 -9.164 1 84.75 188 ARG A N 1
ATOM 1438 C CA . ARG A 1 188 ? 20.125 22.359 -8.203 1 84.75 188 ARG A CA 1
ATOM 1439 C C . ARG A 1 188 ? 19.469 22 -6.879 1 84.75 188 ARG A C 1
ATOM 1441 O O . ARG A 1 188 ? 18.422 22.547 -6.531 1 84.75 188 ARG A O 1
ATOM 1448 N N . LEU A 1 189 ? 20.031 21.078 -6.188 1 80.5 189 LEU A N 1
ATOM 1449 C CA . LEU A 1 189 ? 19.469 20.547 -4.953 1 80.5 189 LEU A CA 1
ATOM 1450 C C . LEU A 1 189 ? 19.266 21.656 -3.93 1 80.5 189 LEU A C 1
ATOM 1452 O O . LEU A 1 189 ? 18.234 21.688 -3.238 1 80.5 189 LEU A O 1
ATOM 1456 N N . GLU A 1 190 ? 20.156 22.641 -3.865 1 75.25 190 GLU A N 1
ATOM 1457 C CA . GLU A 1 190 ? 20.078 23.734 -2.904 1 75.25 190 GLU A CA 1
ATOM 1458 C C . GLU A 1 190 ? 18.875 24.625 -3.17 1 75.25 190 GLU A C 1
ATOM 1460 O O . GLU A 1 190 ? 18.266 25.156 -2.236 1 75.25 190 GLU A O 1
ATOM 1465 N N . ALA A 1 191 ? 18.609 24.734 -4.453 1 79.19 191 ALA A N 1
ATOM 1466 C CA . ALA A 1 191 ? 17.469 25.562 -4.84 1 79.19 191 ALA A CA 1
ATOM 1467 C C . ALA A 1 191 ? 16.156 24.875 -4.52 1 79.19 191 ALA A C 1
ATOM 1469 O O . ALA A 1 191 ? 15.094 25.516 -4.504 1 79.19 191 ALA A O 1
ATOM 1470 N N . ALA A 1 192 ? 16.188 23.547 -4.207 1 81.56 192 ALA A N 1
ATOM 1471 C CA . ALA A 1 192 ? 14.977 22.766 -3.941 1 81.56 192 ALA A CA 1
ATOM 1472 C C . ALA A 1 192 ? 14.523 22.938 -2.492 1 81.56 192 ALA A C 1
ATOM 1474 O O . ALA A 1 192 ? 13.383 22.625 -2.154 1 81.56 192 ALA A O 1
ATOM 1475 N N . VAL A 1 193 ? 15.328 23.469 -1.623 1 74 193 VAL A N 1
ATOM 1476 C CA . VAL A 1 193 ? 15.062 23.562 -0.191 1 74 193 VAL A CA 1
ATOM 1477 C C . VAL A 1 193 ? 13.844 24.453 0.054 1 74 193 VAL A C 1
ATOM 1479 O O . VAL A 1 193 ? 13.062 24.203 0.973 1 74 193 VAL A O 1
ATOM 1482 N N . GLY A 1 194 ? 13.445 25.406 -0.763 1 76.38 194 GLY A N 1
ATOM 1483 C CA . GLY A 1 194 ? 12.305 26.297 -0.58 1 76.38 194 GLY A CA 1
ATOM 1484 C C . GLY A 1 194 ? 11.016 25.734 -1.143 1 76.38 194 GLY A C 1
ATOM 1485 O O . GLY A 1 194 ? 9.938 26.297 -0.924 1 76.38 194 GLY A O 1
ATOM 1486 N N . HIS A 1 195 ? 11.133 24.578 -1.687 1 88.56 195 HIS A N 1
ATOM 1487 C CA . HIS A 1 195 ? 9.953 23.969 -2.289 1 88.56 195 HIS A CA 1
ATOM 1488 C C . HIS A 1 195 ? 9.281 23 -1.319 1 88.56 195 HIS A C 1
ATOM 1490 O O . HIS A 1 195 ? 9.875 22.609 -0.305 1 88.56 195 HIS A O 1
ATOM 1496 N N . ARG A 1 196 ? 8 22.688 -1.597 1 90.38 196 ARG A N 1
ATOM 1497 C CA . ARG A 1 196 ? 7.305 21.656 -0.842 1 90.38 196 ARG A CA 1
ATOM 1498 C C . ARG A 1 196 ? 7.82 20.266 -1.212 1 90.38 196 ARG A C 1
ATOM 1500 O O . ARG A 1 196 ? 7.91 19.922 -2.393 1 90.38 196 ARG A O 1
ATOM 1507 N N . PHE A 1 197 ? 8.117 19.562 -0.159 1 90.38 197 PHE A N 1
ATOM 1508 C CA . PHE A 1 197 ? 8.633 18.219 -0.406 1 90.38 197 PHE A CA 1
ATOM 1509 C C . PHE A 1 197 ? 7.664 17.172 0.109 1 90.38 197 PHE A C 1
ATOM 1511 O O . PHE A 1 197 ? 7.086 17.328 1.186 1 90.38 197 PHE A O 1
ATOM 1518 N N . ILE A 1 198 ? 7.496 16.172 -0.731 1 93 198 ILE A N 1
ATOM 1519 C CA . ILE A 1 198 ? 6.703 15 -0.399 1 93 198 ILE A CA 1
ATOM 1520 C C . ILE A 1 198 ? 7.625 13.805 -0.158 1 93 198 ILE A C 1
ATOM 1522 O O . ILE A 1 198 ? 8.43 13.445 -1.024 1 93 198 ILE A O 1
ATOM 1526 N N . ALA A 1 199 ? 7.512 13.211 1 1 88.81 199 ALA A N 1
ATOM 1527 C CA . ALA A 1 199 ? 8.438 12.133 1.342 1 88.81 199 ALA A CA 1
ATOM 1528 C C . ALA A 1 199 ? 7.695 10.844 1.655 1 88.81 199 ALA A C 1
ATOM 1530 O O . ALA A 1 199 ? 6.59 10.875 2.203 1 88.81 199 ALA A O 1
ATOM 1531 N N . HIS A 1 200 ? 8.289 9.781 1.206 1 88.62 200 HIS A N 1
ATOM 1532 C CA . HIS A 1 200 ? 7.871 8.477 1.706 1 88.62 200 HIS A CA 1
ATOM 1533 C C . HIS A 1 200 ? 8.555 8.148 3.029 1 88.62 200 HIS A C 1
ATOM 1535 O O . HIS A 1 200 ? 9.758 8.375 3.184 1 88.62 200 HIS A O 1
ATOM 1541 N N . SER A 1 201 ? 7.801 7.578 3.957 1 79.75 201 SER A N 1
ATOM 1542 C CA . SER A 1 201 ? 8.336 7.34 5.293 1 79.75 201 SER A CA 1
ATOM 1543 C C . SER A 1 201 ? 9.547 6.41 5.242 1 79.75 201 SER A C 1
ATOM 1545 O O . SER A 1 201 ? 10.469 6.531 6.055 1 79.75 201 SER A O 1
ATOM 1547 N N . ALA A 1 202 ? 9.516 5.43 4.359 1 71.31 202 ALA A N 1
ATOM 1548 C CA . ALA A 1 202 ? 10.664 4.539 4.207 1 71.31 202 ALA A CA 1
ATOM 1549 C C . ALA A 1 202 ? 11.914 5.324 3.834 1 71.31 202 ALA A C 1
ATOM 1551 O O . ALA A 1 202 ? 13.031 4.934 4.191 1 71.31 202 ALA A O 1
ATOM 1552 N N . GLN A 1 203 ? 11.781 6.359 3.07 1 66.62 203 GLN A N 1
ATOM 1553 C CA . GLN A 1 203 ? 12.898 7.211 2.674 1 66.62 203 GLN A CA 1
ATOM 1554 C C . GLN A 1 203 ? 13.422 8.016 3.855 1 66.62 203 GLN A C 1
ATOM 1556 O O . GLN A 1 203 ? 14.617 8.305 3.938 1 66.62 203 GLN A O 1
ATOM 1561 N N . VAL A 1 204 ? 12.469 8.32 4.629 1 58.22 204 VAL A N 1
ATOM 1562 C CA . VAL A 1 204 ? 12.82 9.117 5.805 1 58.22 204 VAL A CA 1
ATOM 1563 C C . VAL A 1 204 ? 13.594 8.258 6.797 1 58.22 204 VAL A C 1
ATOM 1565 O O . VAL A 1 204 ? 14.562 8.719 7.406 1 58.22 204 VAL A O 1
ATOM 1568 N N . SER A 1 205 ? 13.156 7.023 6.848 1 55.06 205 SER A N 1
ATOM 1569 C CA . SER A 1 205 ? 13.766 6.117 7.816 1 55.06 205 SER A CA 1
ATOM 1570 C C . SER A 1 205 ? 15.117 5.617 7.332 1 55.06 205 SER A C 1
ATOM 1572 O O . SER A 1 205 ? 15.977 5.246 8.141 1 55.06 205 SER A O 1
ATOM 1574 N N . GLU A 1 206 ? 15.312 5.438 6.086 1 54.34 206 GLU A N 1
ATOM 1575 C CA . GLU A 1 206 ? 16.547 4.922 5.52 1 54.34 206 GLU A CA 1
ATOM 1576 C C . GLU A 1 206 ? 17.484 6.055 5.098 1 54.34 206 GLU A C 1
ATOM 1578 O O . GLU A 1 206 ? 18.172 5.949 4.09 1 54.34 206 GLU A O 1
ATOM 1583 N N . LYS A 1 207 ? 17.453 7.16 5.758 1 51.41 207 LYS A N 1
ATOM 1584 C CA . LYS A 1 207 ? 18.281 8.32 5.414 1 51.41 207 LYS A CA 1
ATOM 1585 C C . LYS A 1 207 ? 19.734 7.918 5.242 1 51.41 207 LYS A C 1
ATOM 1587 O O . LYS A 1 207 ? 20.453 8.477 4.402 1 51.41 207 LYS A O 1
ATOM 1592 N N . GLY A 1 208 ? 20.062 6.875 5.977 1 48.25 208 GLY A N 1
ATOM 1593 C CA . GLY A 1 208 ? 21.453 6.465 5.922 1 48.25 208 GLY A CA 1
ATOM 1594 C C . GLY A 1 208 ? 21.828 5.797 4.613 1 48.25 208 GLY A C 1
ATOM 1595 O O . GLY A 1 208 ? 23.016 5.656 4.297 1 48.25 208 GLY A O 1
ATOM 1596 N N . GLN A 1 209 ? 20.906 5.336 4.016 1 52.91 209 GLN A N 1
ATOM 1597 C CA . GLN A 1 209 ? 21.25 4.633 2.785 1 52.91 209 GLN A CA 1
ATOM 1598 C C . GLN A 1 209 ? 21.312 5.594 1.604 1 52.91 209 GLN A C 1
ATOM 1600 O O . GLN A 1 209 ? 21.766 5.223 0.519 1 52.91 209 GLN A O 1
ATOM 1605 N N . TRP A 1 210 ? 20.797 6.754 1.923 1 54.91 210 TRP A N 1
ATOM 1606 C CA . TRP A 1 210 ? 20.859 7.75 0.858 1 54.91 210 TRP A CA 1
ATOM 1607 C C . TRP A 1 210 ? 22.234 8.383 0.775 1 54.91 210 TRP A C 1
ATOM 1609 O O . TRP A 1 210 ? 22.984 8.398 1.759 1 54.91 210 TRP A O 1
ATOM 1619 N N . GLN A 1 211 ? 22.688 8.641 -0.402 1 54.06 211 GLN A N 1
ATOM 1620 C CA . GLN A 1 211 ? 23.953 9.359 -0.543 1 54.06 211 GLN A CA 1
ATOM 1621 C C . GLN A 1 211 ? 24 10.578 0.37 1 54.06 211 GLN A C 1
ATOM 1623 O O . GLN A 1 211 ? 22.953 11.125 0.741 1 54.06 211 GLN A O 1
ATOM 1628 N N . ALA A 1 212 ? 25.109 10.883 0.888 1 53.66 212 ALA A N 1
ATOM 1629 C CA . ALA A 1 212 ? 25.406 11.977 1.811 1 53.66 212 ALA A CA 1
ATOM 1630 C C . ALA A 1 212 ? 24.609 13.227 1.445 1 53.66 212 ALA A C 1
ATOM 1632 O O . ALA A 1 212 ? 24.031 13.883 2.318 1 53.66 212 ALA A O 1
ATOM 1633 N N . LYS A 1 213 ? 24.594 13.516 0.282 1 53.34 213 LYS A N 1
ATOM 1634 C CA . LYS A 1 213 ? 23.953 14.758 -0.14 1 53.34 213 LYS A CA 1
ATOM 1635 C C . LYS A 1 213 ? 22.438 14.672 0.005 1 53.34 213 LYS A C 1
ATOM 1637 O O . LYS A 1 213 ? 21.797 15.633 0.421 1 53.34 213 LYS A O 1
ATOM 1642 N N . THR A 1 214 ? 21.844 13.492 -0.281 1 57.47 214 THR A N 1
ATOM 1643 C CA . THR A 1 214 ? 20.406 13.328 -0.151 1 57.47 214 THR A CA 1
ATOM 1644 C C . THR A 1 214 ? 19.984 13.344 1.317 1 57.47 214 THR A C 1
ATOM 1646 O O . THR A 1 214 ? 18.953 13.906 1.667 1 57.47 214 THR A O 1
ATOM 1649 N N . GLY A 1 215 ? 20.906 12.844 1.988 1 60.03 215 GLY A N 1
ATOM 1650 C CA . GLY A 1 215 ? 20.656 12.898 3.42 1 60.03 215 GLY A CA 1
ATOM 1651 C C . GLY A 1 215 ? 20.578 14.312 3.961 1 60.03 215 GLY A C 1
ATOM 1652 O O . GLY A 1 215 ? 19.656 14.648 4.711 1 60.03 215 GLY A O 1
ATOM 1653 N N . ALA A 1 216 ? 21.562 15.094 3.531 1 59.22 216 ALA A N 1
ATOM 1654 C CA . ALA A 1 216 ? 21.578 16.484 3.965 1 59.22 216 ALA A CA 1
ATOM 1655 C C . ALA A 1 216 ? 20.344 17.234 3.475 1 59.22 216 ALA A C 1
ATOM 1657 O O . ALA A 1 216 ? 19.766 18.047 4.211 1 59.22 216 ALA A O 1
ATOM 1658 N N . PHE A 1 217 ? 19.984 16.906 2.34 1 60.06 217 PHE A N 1
ATOM 1659 C CA . PHE A 1 217 ? 18.797 17.516 1.757 1 60.06 217 PHE A CA 1
ATOM 1660 C C . PHE A 1 217 ? 17.547 17.156 2.559 1 60.06 217 PHE A C 1
ATOM 1662 O O . PHE A 1 217 ? 16.734 18.031 2.883 1 60.06 217 PHE A O 1
ATOM 1669 N N . MET A 1 218 ? 17.5 16 2.898 1 61.66 218 MET A N 1
ATOM 1670 C CA . MET A 1 218 ? 16.312 15.555 3.627 1 61.66 218 MET A CA 1
ATOM 1671 C C . MET A 1 218 ? 16.281 16.141 5.035 1 61.66 218 MET A C 1
ATOM 1673 O O . MET A 1 218 ? 15.219 16.406 5.578 1 61.66 218 MET A O 1
ATOM 1677 N N . GLU A 1 219 ? 17.453 16.359 5.477 1 59.16 219 GLU A N 1
ATOM 1678 C CA . GLU A 1 219 ? 17.547 16.953 6.809 1 59.16 219 GLU A CA 1
ATOM 1679 C C . GLU A 1 219 ? 17.141 18.422 6.785 1 59.16 219 GLU A C 1
ATOM 1681 O O . GLU A 1 219 ? 16.562 18.922 7.754 1 59.16 219 GLU A O 1
ATOM 1686 N N . LEU A 1 220 ? 17.453 19.016 5.691 1 58.66 220 LEU A N 1
ATOM 1687 C CA . LEU A 1 220 ? 17.219 20.453 5.602 1 58.66 220 LEU A CA 1
ATOM 1688 C C . LEU A 1 220 ? 15.781 20.734 5.207 1 58.66 220 LEU A C 1
ATOM 1690 O O . LEU A 1 220 ? 15.289 21.844 5.43 1 58.66 220 LEU A O 1
ATOM 1694 N N . THR A 1 221 ? 15.219 19.641 4.707 1 62.53 221 THR A N 1
ATOM 1695 C CA . THR A 1 221 ? 13.867 19.891 4.211 1 62.53 221 THR A CA 1
ATOM 1696 C C . THR A 1 221 ? 12.836 19.203 5.102 1 62.53 221 THR A C 1
ATOM 1698 O O . THR A 1 221 ? 12.984 18.031 5.453 1 62.53 221 THR A O 1
ATOM 1701 N N . ALA A 1 222 ? 12.047 20 5.832 1 70.94 222 ALA A N 1
ATOM 1702 C CA . ALA A 1 222 ? 10.883 19.422 6.484 1 70.94 222 ALA A CA 1
ATOM 1703 C C . ALA A 1 222 ? 9.781 19.125 5.469 1 70.94 222 ALA A C 1
ATOM 1705 O O . ALA A 1 222 ? 9.258 20.047 4.832 1 70.94 222 ALA A O 1
ATOM 1706 N N . PRO A 1 223 ? 9.508 17.844 5.301 1 85.25 223 PRO A N 1
ATOM 1707 C CA . PRO A 1 223 ? 8.5 17.547 4.281 1 85.25 223 PRO A CA 1
ATOM 1708 C C . PRO A 1 223 ? 7.125 18.125 4.625 1 85.25 223 PRO A C 1
ATOM 1710 O O . PRO A 1 223 ? 6.738 18.141 5.797 1 85.25 223 PRO A O 1
ATOM 1713 N N . ALA A 1 224 ? 6.516 18.625 3.602 1 89.31 224 ALA A N 1
ATOM 1714 C CA . ALA A 1 224 ? 5.141 19.094 3.738 1 89.31 224 ALA A CA 1
ATOM 1715 C C . ALA A 1 224 ? 4.168 17.922 3.875 1 89.31 224 ALA A C 1
ATOM 1717 O O . ALA A 1 224 ? 3.074 18.078 4.426 1 89.31 224 ALA A O 1
ATOM 1718 N N . LEU A 1 225 ? 4.543 16.781 3.371 1 93.94 225 LEU A N 1
ATOM 1719 C CA . LEU A 1 225 ? 3.746 15.562 3.391 1 93.94 225 LEU A CA 1
ATOM 1720 C C . LEU A 1 225 ? 4.633 14.336 3.547 1 93.94 225 LEU A C 1
ATOM 1722 O O . LEU A 1 225 ? 5.637 14.195 2.84 1 93.94 225 LEU A O 1
ATOM 1726 N N . VAL A 1 226 ? 4.293 13.531 4.523 1 90 226 VAL A N 1
ATOM 1727 C CA . VAL A 1 226 ? 4.938 12.227 4.676 1 90 226 VAL A CA 1
ATOM 1728 C C . VAL A 1 226 ? 3.896 11.117 4.527 1 90 226 VAL A C 1
ATOM 1730 O O . VAL A 1 226 ? 2.85 11.148 5.176 1 90 226 VAL A O 1
ATOM 1733 N N . VAL A 1 227 ? 4.18 10.195 3.604 1 92.38 227 VAL A N 1
ATOM 1734 C CA . VAL A 1 227 ? 3.264 9.086 3.375 1 92.38 227 VAL A CA 1
ATOM 1735 C C . VAL A 1 227 ? 4.039 7.77 3.371 1 92.38 227 VAL A C 1
ATOM 1737 O O . VAL A 1 227 ? 5.258 7.758 3.182 1 92.38 227 VAL A O 1
ATOM 1740 N N . ASN A 1 228 ? 3.352 6.648 3.615 1 86.56 228 ASN A N 1
ATOM 1741 C CA . ASN A 1 228 ? 3.941 5.328 3.426 1 86.56 228 ASN A CA 1
ATOM 1742 C C . ASN A 1 228 ? 3.229 4.547 2.324 1 86.56 228 ASN A C 1
ATOM 1744 O O . ASN A 1 228 ? 3.246 3.316 2.318 1 86.56 228 ASN A O 1
ATOM 1748 N N . SER A 1 229 ? 2.564 5.223 1.53 1 91.19 229 SER A N 1
ATOM 1749 C CA . SER A 1 229 ? 1.869 4.719 0.351 1 91.19 229 SER A CA 1
ATOM 1750 C C . SER A 1 229 ? 2.422 5.344 -0.926 1 91.19 229 SER A C 1
ATOM 1752 O O . SER A 1 229 ? 2.285 6.551 -1.143 1 91.19 229 SER A O 1
ATOM 1754 N N . SER A 1 230 ? 2.973 4.469 -1.746 1 92.31 230 SER A N 1
ATOM 1755 C CA . SER A 1 230 ? 3.49 4.969 -3.018 1 92.31 230 SER A CA 1
ATOM 1756 C C . SER A 1 230 ? 2.371 5.543 -3.881 1 92.31 230 SER A C 1
ATOM 1758 O O . SER A 1 230 ? 2.586 6.504 -4.625 1 92.31 230 SER A O 1
ATOM 1760 N N . THR A 1 231 ? 1.216 4.973 -3.775 1 91.75 231 THR A N 1
ATOM 1761 C CA . THR A 1 231 ? 0.065 5.465 -4.523 1 91.75 231 THR A CA 1
ATOM 1762 C C . THR A 1 231 ? -0.301 6.879 -4.09 1 91.75 231 THR A C 1
ATOM 1764 O O . THR A 1 231 ? -0.447 7.773 -4.926 1 91.75 231 THR A O 1
ATOM 1767 N N . ALA A 1 232 ? -0.397 7.062 -2.811 1 93.75 232 ALA A N 1
ATOM 1768 C CA . ALA A 1 232 ? -0.708 8.391 -2.297 1 93.75 232 ALA A CA 1
ATOM 1769 C C . ALA A 1 232 ? 0.375 9.398 -2.684 1 93.75 232 ALA A C 1
ATOM 1771 O O . ALA A 1 232 ? 0.073 10.531 -3.057 1 93.75 232 ALA A O 1
ATOM 1772 N N . MET A 1 233 ? 1.578 8.961 -2.566 1 94.12 233 MET A N 1
ATOM 1773 C CA . MET A 1 233 ? 2.697 9.828 -2.92 1 94.12 233 MET A CA 1
ATOM 1774 C C . MET A 1 233 ? 2.619 10.242 -4.387 1 94.12 233 MET A C 1
ATOM 1776 O O . MET A 1 233 ? 2.75 11.422 -4.707 1 94.12 233 MET A O 1
ATOM 1780 N N . LEU A 1 234 ? 2.418 9.305 -5.191 1 93.75 234 LEU A N 1
ATOM 1781 C CA . LEU A 1 234 ? 2.367 9.562 -6.625 1 93.75 234 LEU A CA 1
ATOM 1782 C C . LEU A 1 234 ? 1.225 10.516 -6.961 1 93.75 234 LEU A C 1
ATOM 1784 O O . LEU A 1 234 ? 1.416 11.492 -7.695 1 93.75 234 LEU A O 1
ATOM 1788 N N . PHE A 1 235 ? 0.075 10.305 -6.457 1 92.12 235 PHE A N 1
ATOM 1789 C CA . PHE A 1 235 ? -1.067 11.172 -6.711 1 92.12 235 PHE A CA 1
ATOM 1790 C C . PHE A 1 235 ? -0.79 12.586 -6.219 1 92.12 235 PHE A C 1
ATOM 1792 O O . PHE A 1 235 ? -1.103 13.562 -6.906 1 92.12 235 PHE A O 1
ATOM 1799 N N . ALA A 1 236 ? -0.212 12.672 -5.047 1 95.38 236 ALA A N 1
ATOM 1800 C CA . ALA A 1 236 ? 0.1 13.984 -4.492 1 95.38 236 ALA A CA 1
ATOM 1801 C C . ALA A 1 236 ? 1.035 14.766 -5.414 1 95.38 236 ALA A C 1
ATOM 1803 O O . ALA A 1 236 ? 0.784 15.93 -5.723 1 95.38 236 ALA A O 1
ATOM 1804 N N . ILE A 1 237 ? 2.064 14.109 -5.887 1 95.19 237 ILE A N 1
ATOM 1805 C CA . ILE A 1 237 ? 3.047 14.773 -6.734 1 95.19 237 ILE A CA 1
ATOM 1806 C C . ILE A 1 237 ? 2.416 15.117 -8.086 1 95.19 237 ILE A C 1
ATOM 1808 O O . ILE A 1 237 ? 2.555 16.234 -8.57 1 95.19 237 ILE A O 1
ATOM 1812 N N . GLU A 1 238 ? 1.702 14.203 -8.656 1 93.5 238 GLU A N 1
ATOM 1813 C CA . GLU A 1 238 ? 1.073 14.391 -9.961 1 93.5 238 GLU A CA 1
ATOM 1814 C C . GLU A 1 238 ? 0.08 15.555 -9.93 1 93.5 238 GLU A C 1
ATOM 1816 O O . GLU A 1 238 ? -0.131 16.219 -10.945 1 93.5 238 GLU A O 1
ATOM 1821 N N . ARG A 1 239 ? -0.448 15.781 -8.844 1 93.62 239 ARG A N 1
ATOM 1822 C CA . ARG A 1 239 ? -1.496 16.781 -8.742 1 93.62 239 ARG A CA 1
ATOM 1823 C C . ARG A 1 239 ? -0.95 18.094 -8.164 1 93.62 239 ARG A C 1
ATOM 1825 O O . ARG A 1 239 ? -1.717 18.969 -7.781 1 93.62 239 ARG A O 1
ATOM 1832 N N . GLY A 1 240 ? 0.291 18.125 -8.016 1 94.75 240 GLY A N 1
ATOM 1833 C CA . GLY A 1 240 ? 0.943 19.406 -7.773 1 94.75 240 GLY A CA 1
ATOM 1834 C C . GLY A 1 240 ? 1.131 19.703 -6.301 1 94.75 240 GLY A C 1
ATOM 1835 O O . GLY A 1 240 ? 1.185 20.875 -5.906 1 94.75 240 GLY A O 1
ATOM 1836 N N . ALA A 1 241 ? 1.195 18.703 -5.492 1 95.62 241 ALA A N 1
ATOM 1837 C CA . ALA A 1 241 ? 1.371 18.938 -4.062 1 95.62 241 ALA A CA 1
ATOM 1838 C C . ALA A 1 241 ? 2.799 19.375 -3.748 1 95.62 241 ALA A C 1
ATOM 1840 O O . ALA A 1 241 ? 3.047 20.031 -2.725 1 95.62 241 ALA A O 1
ATOM 1841 N N . GLY A 1 242 ? 3.701 19.016 -4.566 1 95.44 242 GLY A N 1
ATOM 1842 C CA . GLY A 1 242 ? 5.102 19.312 -4.316 1 95.44 242 GLY A CA 1
ATOM 1843 C C . GLY A 1 242 ? 6.051 18.453 -5.137 1 95.44 242 GLY A C 1
ATOM 1844 O O . GLY A 1 242 ? 5.676 17.938 -6.191 1 95.44 242 GLY A O 1
ATOM 1845 N N . ILE A 1 243 ? 7.305 18.438 -4.633 1 93.94 243 ILE A N 1
ATOM 1846 C CA . ILE A 1 243 ? 8.398 17.688 -5.254 1 93.94 243 ILE A CA 1
ATOM 1847 C C . ILE A 1 243 ? 8.688 16.438 -4.438 1 93.94 243 ILE A C 1
ATOM 1849 O O . ILE A 1 243 ? 8.695 16.469 -3.205 1 93.94 243 ILE A O 1
ATOM 1853 N N . GLY A 1 244 ? 8.859 15.312 -5.094 1 93 244 GLY A N 1
ATOM 1854 C CA . GLY A 1 244 ? 9.203 14.078 -4.402 1 93 244 GLY A CA 1
ATOM 1855 C C . GLY A 1 244 ? 10.242 13.25 -5.133 1 93 244 GLY A C 1
ATOM 1856 O O . GLY A 1 244 ? 10.422 13.398 -6.344 1 93 244 GLY A O 1
ATOM 1857 N N . ALA A 1 245 ? 10.953 12.414 -4.375 1 91.19 245 ALA A N 1
ATOM 1858 C CA . ALA A 1 245 ? 11.945 11.5 -4.941 1 91.19 245 ALA A CA 1
ATOM 1859 C C . ALA A 1 245 ? 11.328 10.133 -5.242 1 91.19 245 ALA A C 1
ATOM 1861 O O . ALA A 1 245 ? 10.828 9.461 -4.336 1 91.19 245 ALA A O 1
ATOM 1862 N N . ILE A 1 246 ? 11.359 9.742 -6.488 1 92.12 246 ILE A N 1
ATOM 1863 C CA . ILE A 1 246 ? 10.758 8.5 -6.953 1 92.12 246 ILE A CA 1
ATOM 1864 C C . ILE A 1 246 ? 11.727 7.777 -7.887 1 92.12 246 ILE A C 1
ATOM 1866 O O . ILE A 1 246 ? 12.539 8.414 -8.562 1 92.12 246 ILE A O 1
ATOM 1870 N N . PRO A 1 247 ? 11.672 6.391 -7.867 1 92.12 247 PRO A N 1
ATOM 1871 C CA . PRO A 1 247 ? 12.469 5.691 -8.875 1 92.12 247 PRO A CA 1
ATOM 1872 C C . PRO A 1 247 ? 12.117 6.109 -10.297 1 92.12 247 PRO A C 1
ATOM 1874 O O . PRO A 1 247 ? 10.938 6.219 -10.641 1 92.12 247 PRO A O 1
ATOM 1877 N N . THR A 1 248 ? 13.148 6.297 -11.172 1 92.25 248 THR A N 1
ATOM 1878 C CA . THR A 1 248 ? 12.93 6.773 -12.531 1 92.25 248 THR A CA 1
ATOM 1879 C C . THR A 1 248 ? 12.172 5.73 -13.352 1 92.25 248 THR A C 1
ATOM 1881 O O . THR A 1 248 ? 11.547 6.062 -14.367 1 92.25 248 THR A O 1
ATOM 1884 N N . ALA A 1 249 ? 12.211 4.496 -12.93 1 89.94 249 ALA A N 1
ATOM 1885 C CA . ALA A 1 249 ? 11.5 3.422 -13.625 1 89.94 249 ALA A CA 1
ATOM 1886 C C . ALA A 1 249 ? 10 3.703 -13.672 1 89.94 249 ALA A C 1
ATOM 1888 O O . ALA A 1 249 ? 9.281 3.141 -14.508 1 89.94 249 ALA A O 1
ATOM 1889 N N . ILE A 1 250 ? 9.547 4.617 -12.742 1 85.12 250 ILE A N 1
ATOM 1890 C CA . ILE A 1 250 ? 8.125 4.945 -12.648 1 85.12 250 ILE A CA 1
ATOM 1891 C C . ILE A 1 250 ? 7.664 5.609 -13.945 1 85.12 250 ILE A C 1
ATOM 1893 O O . ILE A 1 250 ? 6.477 5.57 -14.281 1 85.12 250 ILE A O 1
ATOM 1897 N N . LEU A 1 251 ? 8.523 6.277 -14.641 1 83 251 LEU A N 1
ATOM 1898 C CA . LEU A 1 251 ? 8.195 6.996 -15.867 1 83 251 LEU A CA 1
ATOM 1899 C C . LEU A 1 251 ? 7.641 6.047 -16.922 1 83 251 LEU A C 1
ATOM 1901 O O . LEU A 1 251 ? 6.996 6.484 -17.891 1 83 251 LEU A O 1
ATOM 1905 N N . ARG A 1 252 ? 7.781 4.816 -16.672 1 77.88 252 ARG A N 1
ATOM 1906 C CA . ARG A 1 252 ? 7.27 3.824 -17.609 1 77.88 252 ARG A CA 1
ATOM 1907 C C . ARG A 1 252 ? 5.82 3.471 -17.297 1 77.88 252 ARG A C 1
ATOM 1909 O O . ARG A 1 252 ? 5.148 2.816 -18.094 1 77.88 252 ARG A O 1
ATOM 1916 N N . THR A 1 253 ? 5.348 3.943 -16.172 1 74.44 253 THR A N 1
ATOM 1917 C CA . THR A 1 253 ? 4.008 3.578 -15.727 1 74.44 253 THR A CA 1
ATOM 1918 C C . THR A 1 253 ? 3.086 4.797 -15.719 1 74.44 253 THR A C 1
ATOM 1920 O O . THR A 1 253 ? 1.864 4.656 -15.797 1 74.44 253 THR A O 1
ATOM 1923 N N . THR A 1 254 ? 3.602 5.918 -15.508 1 74.5 254 THR A N 1
ATOM 1924 C CA . THR A 1 254 ? 2.787 7.129 -15.469 1 74.5 254 THR A CA 1
ATOM 1925 C C . THR A 1 254 ? 3.393 8.219 -16.344 1 74.5 254 THR A C 1
ATOM 1927 O O . THR A 1 254 ? 4.613 8.273 -16.516 1 74.5 254 THR A O 1
ATOM 1930 N N . SER A 1 255 ? 2.551 9.062 -16.859 1 68.38 255 SER A N 1
ATOM 1931 C CA . SER A 1 255 ? 3.006 10.109 -17.781 1 68.38 255 SER A CA 1
ATOM 1932 C C . SER A 1 255 ? 2.803 11.492 -17.172 1 68.38 255 SER A C 1
ATOM 1934 O O . SER A 1 255 ? 3.227 12.5 -17.75 1 68.38 255 SER A O 1
ATOM 1936 N N . ASN A 1 256 ? 2.326 11.656 -16.078 1 82.06 256 ASN A N 1
ATOM 1937 C CA . ASN A 1 256 ? 1.949 12.961 -15.547 1 82.06 256 ASN A CA 1
ATOM 1938 C C . ASN A 1 256 ? 3.02 13.516 -14.617 1 82.06 256 ASN A C 1
ATOM 1940 O O . ASN A 1 256 ? 2.746 14.406 -13.812 1 82.06 256 ASN A O 1
ATOM 1944 N N . LEU A 1 257 ? 4.211 13.023 -14.734 1 91.56 257 LEU A N 1
ATOM 1945 C CA . LEU A 1 257 ? 5.312 13.477 -13.891 1 91.56 257 LEU A CA 1
ATOM 1946 C C . LEU A 1 257 ? 6.434 14.078 -14.727 1 91.56 257 LEU A C 1
ATOM 1948 O O . LEU A 1 257 ? 6.715 13.594 -15.828 1 91.56 257 LEU A O 1
ATOM 1952 N N . VAL A 1 258 ? 7 15.125 -14.266 1 93.75 258 VAL A N 1
ATOM 1953 C CA . VAL A 1 258 ? 8.172 15.742 -14.875 1 93.75 258 VAL A CA 1
ATOM 1954 C C . VAL A 1 258 ? 9.398 15.508 -13.992 1 93.75 258 VAL A C 1
ATOM 1956 O O . VAL A 1 258 ? 9.398 15.883 -12.812 1 93.75 258 VAL A O 1
ATOM 1959 N N . MET A 1 259 ? 10.375 14.844 -14.539 1 93.75 259 MET A N 1
ATOM 1960 C CA . MET A 1 259 ? 11.641 14.719 -13.828 1 93.75 259 MET A CA 1
ATOM 1961 C C . MET A 1 259 ? 12.398 16.047 -13.82 1 93.75 259 MET A C 1
ATOM 1963 O O . MET A 1 259 ? 12.586 16.656 -14.875 1 93.75 259 MET A O 1
ATOM 1967 N N . LEU A 1 260 ? 12.766 16.5 -12.648 1 93.81 260 LEU A N 1
ATOM 1968 C CA . LEU A 1 260 ? 13.516 17.734 -12.562 1 93.81 260 LEU A CA 1
ATOM 1969 C C . LEU A 1 260 ? 14.914 17.578 -13.148 1 93.81 260 LEU A C 1
ATOM 1971 O O . LEU A 1 260 ? 15.438 16.453 -13.227 1 93.81 260 LEU A O 1
ATOM 1975 N N . ASP A 1 261 ? 15.43 18.703 -13.633 1 92.38 261 ASP A N 1
ATOM 1976 C CA . ASP A 1 261 ? 16.766 18.703 -14.219 1 92.38 261 ASP A CA 1
ATOM 1977 C C . ASP A 1 261 ? 17.844 18.656 -13.141 1 92.38 261 ASP A C 1
ATOM 1979 O O . ASP A 1 261 ? 18.703 19.547 -13.07 1 92.38 261 ASP A O 1
ATOM 1983 N N . ILE A 1 262 ? 17.766 17.75 -12.273 1 89.38 262 ILE A N 1
ATOM 1984 C CA . ILE A 1 262 ? 18.719 17.391 -11.227 1 89.38 262 ILE A CA 1
ATOM 1985 C C . ILE A 1 262 ? 19.062 15.906 -11.336 1 89.38 262 ILE A C 1
ATOM 1987 O O . ILE A 1 262 ? 18.172 15.062 -11.469 1 89.38 262 ILE A O 1
ATOM 1991 N N . PRO A 1 263 ? 20.359 15.586 -11.414 1 86.5 263 PRO A N 1
ATOM 1992 C CA . PRO A 1 263 ? 20.719 14.164 -11.508 1 86.5 263 PRO A CA 1
ATOM 1993 C C . PRO A 1 263 ? 20.109 13.328 -10.391 1 86.5 263 PRO A C 1
ATOM 1995 O O . PRO A 1 263 ? 19.734 13.859 -9.336 1 86.5 263 PRO A O 1
ATOM 1998 N N . PRO A 1 264 ? 19.984 11.992 -10.664 1 89 264 PRO A N 1
ATOM 1999 C CA . PRO A 1 264 ? 19.453 11.125 -9.609 1 89 264 PRO A CA 1
ATOM 2000 C C . PRO A 1 264 ? 20.156 11.305 -8.273 1 89 264 PRO A C 1
ATOM 2002 O O . PRO A 1 264 ? 21.375 11.477 -8.227 1 89 264 PRO A O 1
ATOM 2005 N N . LEU A 1 265 ? 19.328 11.203 -7.227 1 83.94 265 LEU A N 1
ATOM 2006 C CA . LEU A 1 265 ? 19.781 11.516 -5.879 1 83.94 265 LEU A CA 1
ATOM 2007 C C . LEU A 1 265 ? 20.406 10.289 -5.223 1 83.94 265 LEU A C 1
ATOM 2009 O O . LEU A 1 265 ? 21.266 10.414 -4.352 1 83.94 265 LEU A O 1
ATOM 2013 N N . ALA A 1 266 ? 19.906 9.188 -5.582 1 84.12 266 ALA A N 1
ATOM 2014 C CA . ALA A 1 266 ? 20.312 7.961 -4.902 1 84.12 266 ALA A CA 1
ATOM 2015 C C . ALA A 1 266 ? 20 6.734 -5.758 1 84.12 266 ALA A C 1
ATOM 2017 O O . ALA A 1 266 ? 19.281 6.828 -6.75 1 84.12 266 ALA A O 1
ATOM 2018 N N . THR A 1 267 ? 20.688 5.676 -5.355 1 87.44 267 THR A N 1
ATOM 2019 C CA . THR A 1 267 ? 20.375 4.383 -5.953 1 87.44 267 THR A CA 1
ATOM 2020 C C . THR A 1 267 ? 20 3.365 -4.875 1 87.44 267 THR A C 1
ATOM 2022 O O . THR A 1 267 ? 20.375 3.525 -3.711 1 87.44 267 THR A O 1
ATOM 2025 N N . GLY A 1 268 ? 19.125 2.523 -5.258 1 87.88 268 GLY A N 1
ATOM 2026 C CA . GLY A 1 268 ? 18.812 1.357 -4.445 1 87.88 268 GLY A CA 1
ATOM 2027 C C . GLY A 1 268 ? 18.906 0.053 -5.215 1 87.88 268 GLY A C 1
ATOM 2028 O O . GLY A 1 268 ? 18.469 -0.026 -6.363 1 87.88 268 GLY A O 1
ATOM 2029 N N . THR A 1 269 ? 19.547 -0.888 -4.539 1 90.75 269 THR A N 1
ATOM 2030 C CA . THR A 1 269 ? 19.656 -2.199 -5.172 1 90.75 269 THR A CA 1
ATOM 2031 C C . THR A 1 269 ? 18.484 -3.092 -4.746 1 90.75 269 THR A C 1
ATOM 2033 O O . THR A 1 269 ? 18.188 -3.205 -3.557 1 90.75 269 THR A O 1
ATOM 2036 N N . LEU A 1 270 ? 17.859 -3.641 -5.738 1 92.69 270 LEU A N 1
ATOM 2037 C CA . LEU A 1 270 ? 16.859 -4.68 -5.477 1 92.69 270 LEU A CA 1
ATOM 2038 C C . LEU A 1 270 ? 17.516 -6.059 -5.441 1 92.69 270 LEU A C 1
ATOM 2040 O O . LEU A 1 270 ? 18.375 -6.363 -6.273 1 92.69 270 LEU A O 1
ATOM 2044 N N . TRP A 1 271 ? 17.047 -6.793 -4.473 1 91.38 271 TRP A N 1
ATOM 2045 C CA . TRP A 1 271 ? 17.531 -8.156 -4.328 1 91.38 271 TRP A CA 1
ATOM 2046 C C . TRP A 1 271 ? 16.406 -9.164 -4.453 1 91.38 271 TRP A C 1
ATOM 2048 O O . TRP A 1 271 ? 15.305 -8.938 -3.939 1 91.38 271 TRP A O 1
ATOM 2058 N N . LEU A 1 272 ? 16.672 -10.227 -5.141 1 94 272 LEU A N 1
ATOM 2059 C CA . LEU A 1 272 ? 15.781 -11.391 -5.102 1 94 272 LEU A CA 1
ATOM 2060 C C . LEU A 1 272 ? 16.297 -12.43 -4.113 1 94 272 LEU A C 1
ATOM 2062 O O . LEU A 1 272 ? 17.406 -12.93 -4.25 1 94 272 LEU A O 1
ATOM 2066 N N . CYS A 1 273 ? 15.461 -12.695 -3.135 1 90.81 273 CYS A N 1
ATOM 2067 C CA . CYS A 1 273 ? 15.836 -13.617 -2.074 1 90.81 273 CYS A CA 1
ATOM 2068 C C . CYS A 1 273 ? 14.898 -14.82 -2.045 1 90.81 273 CYS A C 1
ATOM 2070 O O . CYS A 1 273 ? 13.703 -14.688 -2.295 1 90.81 273 CYS A O 1
ATOM 2072 N N . HIS A 1 274 ? 15.414 -15.922 -1.766 1 88.69 274 HIS A N 1
ATOM 2073 C CA . HIS A 1 274 ? 14.625 -17.141 -1.592 1 88.69 274 HIS A CA 1
ATOM 2074 C C . HIS A 1 274 ? 15.398 -18.188 -0.805 1 88.69 274 HIS A C 1
ATOM 2076 O O . HIS A 1 274 ? 16.625 -18.109 -0.699 1 88.69 274 HIS A O 1
ATOM 2082 N N . HIS A 1 275 ? 14.664 -19.078 -0.213 1 82.94 275 HIS A N 1
ATOM 2083 C CA . HIS A 1 275 ? 15.328 -20.234 0.361 1 82.94 275 HIS A CA 1
ATOM 2084 C C . HIS A 1 275 ? 16.156 -20.969 -0.692 1 82.94 275 HIS A C 1
ATOM 2086 O O . HIS A 1 275 ? 15.742 -21.062 -1.854 1 82.94 275 HIS A O 1
ATOM 2092 N N . ARG A 1 276 ? 17.188 -21.578 -0.277 1 81.88 276 ARG A N 1
ATOM 2093 C CA . ARG A 1 276 ? 18.125 -22.203 -1.215 1 81.88 276 ARG A CA 1
ATOM 2094 C C . ARG A 1 276 ? 17.438 -23.328 -1.988 1 81.88 276 ARG A C 1
ATOM 2096 O O . ARG A 1 276 ? 17.75 -23.562 -3.158 1 81.88 276 ARG A O 1
ATOM 2103 N N . ASP A 1 277 ? 16.469 -23.922 -1.333 1 80.75 277 ASP A N 1
ATOM 2104 C CA . ASP A 1 277 ? 15.82 -25.062 -1.956 1 80.75 277 ASP A CA 1
ATOM 2105 C C . ASP A 1 277 ? 14.539 -24.656 -2.678 1 80.75 277 ASP A C 1
ATOM 2107 O O . ASP A 1 277 ? 13.867 -25.484 -3.283 1 80.75 277 ASP A O 1
ATOM 2111 N N . ALA A 1 278 ? 14.227 -23.453 -2.664 1 83.56 278 ALA A N 1
ATOM 2112 C CA . ALA A 1 278 ? 12.953 -23 -3.217 1 83.56 278 ALA A CA 1
ATOM 2113 C C . ALA A 1 278 ? 12.898 -23.234 -4.727 1 83.56 278 ALA A C 1
ATOM 2115 O O . ALA A 1 278 ? 11.844 -23.578 -5.266 1 83.56 278 ALA A O 1
ATOM 2116 N N . LEU A 1 279 ? 13.992 -23.156 -5.418 1 88.12 279 LEU A N 1
ATOM 2117 C CA . LEU A 1 279 ? 14 -23.203 -6.875 1 88.12 279 LEU A CA 1
ATOM 2118 C C . LEU A 1 279 ? 13.953 -24.641 -7.375 1 88.12 279 LEU A C 1
ATOM 2120 O O . LEU A 1 279 ? 13.859 -24.891 -8.578 1 88.12 279 LEU A O 1
ATOM 2124 N N . LYS A 1 280 ? 13.961 -25.516 -6.422 1 84.88 280 LYS A N 1
ATOM 2125 C CA . LYS A 1 280 ? 13.75 -26.922 -6.797 1 84.88 280 LYS A CA 1
ATOM 2126 C C . LYS A 1 280 ? 12.305 -27.156 -7.234 1 84.88 280 LYS A C 1
ATOM 2128 O O . LYS A 1 280 ? 12.023 -28.094 -7.973 1 84.88 280 LYS A O 1
ATOM 2133 N N . SER A 1 281 ? 11.438 -26.344 -6.727 1 85.5 281 SER A N 1
ATOM 2134 C CA . SER A 1 281 ? 10.062 -26.375 -7.203 1 85.5 281 SER A CA 1
ATOM 2135 C C . SER A 1 281 ? 9.938 -25.719 -8.578 1 85.5 281 SER A C 1
ATOM 2137 O O . SER A 1 281 ? 10.273 -24.547 -8.742 1 85.5 281 SER A O 1
ATOM 2139 N N . PRO A 1 282 ? 9.445 -26.422 -9.617 1 87.06 282 PRO A N 1
ATOM 2140 C CA . PRO A 1 282 ? 9.367 -25.875 -10.977 1 87.06 282 PRO A CA 1
ATOM 2141 C C . PRO A 1 282 ? 8.516 -24.609 -11.047 1 87.06 282 PRO A C 1
ATOM 2143 O O . PRO A 1 282 ? 8.852 -23.672 -11.773 1 87.06 282 PRO A O 1
ATOM 2146 N N . ARG A 1 283 ? 7.395 -24.562 -10.359 1 91.25 283 ARG A N 1
ATOM 2147 C CA . ARG A 1 283 ? 6.547 -23.375 -10.398 1 91.25 283 ARG A CA 1
ATOM 2148 C C . ARG A 1 283 ? 7.262 -22.172 -9.789 1 91.25 283 ARG A C 1
ATOM 2150 O O . ARG A 1 283 ? 7.121 -21.047 -10.273 1 91.25 283 ARG A O 1
ATOM 2157 N N . VAL A 1 284 ? 7.996 -22.391 -8.688 1 92.81 284 VAL A N 1
ATOM 2158 C CA . VAL A 1 284 ? 8.727 -21.297 -8.055 1 92.81 284 VAL A CA 1
ATOM 2159 C C . VAL A 1 284 ? 9.844 -20.812 -8.977 1 92.81 284 VAL A C 1
ATOM 2161 O O . VAL A 1 284 ? 10.055 -19.609 -9.133 1 92.81 284 VAL A O 1
ATOM 2164 N N . ALA A 1 285 ? 10.523 -21.781 -9.594 1 93.25 285 ALA A N 1
ATOM 2165 C CA . ALA A 1 285 ? 11.57 -21.438 -10.547 1 93.25 285 ALA A CA 1
ATOM 2166 C C . ALA A 1 285 ? 11.008 -20.625 -11.711 1 93.25 285 ALA A C 1
ATOM 2168 O O . ALA A 1 285 ? 11.633 -19.656 -12.156 1 93.25 285 ALA A O 1
ATOM 2169 N N . ARG A 1 286 ? 9.852 -20.984 -12.156 1 94.62 286 ARG A N 1
ATOM 2170 C CA . ARG A 1 286 ? 9.211 -20.266 -13.258 1 94.62 286 ARG A CA 1
ATOM 2171 C C . ARG A 1 286 ? 8.883 -18.828 -12.852 1 94.62 286 ARG A C 1
ATOM 2173 O O . ARG A 1 286 ? 9.094 -17.906 -13.633 1 94.62 286 ARG A O 1
ATOM 2180 N N . VAL A 1 287 ? 8.352 -18.656 -11.672 1 97.12 287 VAL A N 1
ATOM 2181 C CA . VAL A 1 287 ? 8.016 -17.312 -11.195 1 97.12 287 VAL A CA 1
ATOM 2182 C C . VAL A 1 287 ? 9.297 -16.516 -10.977 1 97.12 287 VAL A C 1
ATOM 2184 O O . VAL A 1 287 ? 9.336 -15.312 -11.273 1 97.12 287 VAL A O 1
ATOM 2187 N N . ALA A 1 288 ? 10.289 -17.156 -10.469 1 96.38 288 ALA A N 1
ATOM 2188 C CA . ALA A 1 288 ? 11.57 -16.484 -10.297 1 96.38 288 ALA A CA 1
ATOM 2189 C C . ALA A 1 288 ? 12.109 -15.969 -11.633 1 96.38 288 ALA A C 1
ATOM 2191 O O . ALA A 1 288 ? 12.578 -14.828 -11.727 1 96.38 288 ALA A O 1
ATOM 2192 N N . GLU A 1 289 ? 12.07 -16.812 -12.617 1 96.75 289 GLU A N 1
ATOM 2193 C CA . GLU A 1 289 ? 12.508 -16.406 -13.953 1 96.75 289 GLU A CA 1
ATOM 2194 C C . GLU A 1 289 ? 11.695 -15.219 -14.461 1 96.75 289 GLU A C 1
ATOM 2196 O O . GLU A 1 289 ? 12.25 -14.312 -15.086 1 96.75 289 GLU A O 1
ATOM 2201 N N . TRP A 1 290 ? 10.445 -15.227 -14.227 1 97.56 290 TRP A N 1
ATOM 2202 C CA . TRP A 1 290 ? 9.562 -14.133 -14.609 1 97.56 290 TRP A CA 1
ATOM 2203 C C . TRP A 1 290 ? 9.961 -12.836 -13.906 1 97.56 290 TRP A C 1
ATOM 2205 O O . TRP A 1 290 ? 10.094 -11.789 -14.547 1 97.56 290 TRP A O 1
ATOM 2215 N N . LEU A 1 291 ? 10.195 -12.906 -12.617 1 97.88 291 LEU A N 1
ATOM 2216 C CA . LEU A 1 291 ? 10.602 -11.727 -11.859 1 97.88 291 LEU A CA 1
ATOM 2217 C C . LEU A 1 291 ? 11.906 -11.156 -12.398 1 97.88 291 LEU A C 1
ATOM 2219 O O . LEU A 1 291 ? 12.047 -9.945 -12.555 1 97.88 291 LEU A O 1
ATOM 2223 N N . VAL A 1 292 ? 12.805 -12.047 -12.711 1 97.44 292 VAL A N 1
ATOM 2224 C CA . VAL A 1 292 ? 14.086 -11.625 -13.266 1 97.44 292 VAL A CA 1
ATOM 2225 C C . VAL A 1 292 ? 13.859 -10.938 -14.617 1 97.44 292 VAL A C 1
ATOM 2227 O O . VAL A 1 292 ? 14.492 -9.922 -14.914 1 97.44 292 VAL A O 1
ATOM 2230 N N . SER A 1 293 ? 12.961 -11.43 -15.367 1 96.62 293 SER A N 1
ATOM 2231 C CA . SER A 1 293 ? 12.711 -10.875 -16.688 1 96.62 293 SER A CA 1
ATOM 2232 C C . SER A 1 293 ? 12.133 -9.469 -16.594 1 96.62 293 SER A C 1
ATOM 2234 O O . SER A 1 293 ? 12.375 -8.633 -17.469 1 96.62 293 SER A O 1
ATOM 2236 N N . ILE A 1 294 ? 11.32 -9.172 -15.578 1 95.88 294 ILE A N 1
ATOM 2237 C CA . ILE A 1 294 ? 10.727 -7.852 -15.391 1 95.88 294 ILE A CA 1
ATOM 2238 C C . ILE A 1 294 ? 11.836 -6.809 -15.242 1 95.88 294 ILE A C 1
ATOM 2240 O O . ILE A 1 294 ? 11.703 -5.684 -15.727 1 95.88 294 ILE A O 1
ATOM 2244 N N . PHE A 1 295 ? 12.945 -7.23 -14.633 1 95.94 295 PHE A N 1
ATOM 2245 C CA . PHE A 1 295 ? 13.977 -6.277 -14.242 1 95.94 295 PHE A CA 1
ATOM 2246 C C . PHE A 1 295 ? 15.242 -6.488 -15.062 1 95.94 295 PHE A C 1
ATOM 2248 O O . PHE A 1 295 ? 16.328 -6.047 -14.664 1 95.94 295 PHE A O 1
ATOM 2255 N N . ASP A 1 296 ? 15.156 -7.203 -16.125 1 92.69 296 ASP A N 1
ATOM 2256 C CA . ASP A 1 296 ? 16.312 -7.52 -16.953 1 92.69 296 ASP A CA 1
ATOM 2257 C C . ASP A 1 296 ? 16.938 -6.25 -17.531 1 92.69 296 ASP A C 1
ATOM 2259 O O . ASP A 1 296 ? 16.359 -5.613 -18.406 1 92.69 296 ASP A O 1
ATOM 2263 N N . ALA A 1 297 ? 18.125 -5.965 -17.094 1 90.38 297 ALA A N 1
ATOM 2264 C CA . ALA A 1 297 ? 18.812 -4.727 -17.453 1 90.38 297 ALA A CA 1
ATOM 2265 C C . ALA A 1 297 ? 19.266 -4.762 -18.906 1 90.38 297 ALA A C 1
ATOM 2267 O O . ALA A 1 297 ? 19.609 -3.727 -19.484 1 90.38 297 ALA A O 1
ATOM 2268 N N . ARG A 1 298 ? 19.406 -5.914 -19.5 1 86.88 298 ARG A N 1
ATOM 2269 C CA . ARG A 1 298 ? 19.766 -6.012 -20.906 1 86.88 298 ARG A CA 1
ATOM 2270 C C . ARG A 1 298 ? 18.641 -5.461 -21.797 1 86.88 298 ARG A C 1
ATOM 2272 O O . ARG A 1 298 ? 18.906 -4.77 -22.781 1 86.88 298 ARG A O 1
ATOM 2279 N N . GLU A 1 299 ? 17.422 -5.719 -21.406 1 87.12 299 GLU A N 1
ATOM 2280 C CA . GLU A 1 299 ? 16.266 -5.262 -22.172 1 87.12 299 GLU A CA 1
ATOM 2281 C C . GLU A 1 299 ? 15.797 -3.893 -21.672 1 87.12 299 GLU A C 1
ATOM 2283 O O . GLU A 1 299 ? 15.195 -3.129 -22.438 1 87.12 299 GLU A O 1
ATOM 2288 N N . ARG A 1 300 ? 16.047 -3.621 -20.422 1 90.62 300 ARG A N 1
ATOM 2289 C CA . ARG A 1 300 ? 15.625 -2.383 -19.766 1 90.62 300 ARG A CA 1
ATOM 2290 C C . ARG A 1 300 ? 16.797 -1.718 -19.047 1 90.62 300 ARG A C 1
ATOM 2292 O O . ARG A 1 300 ? 16.922 -1.81 -17.828 1 90.62 300 ARG A O 1
ATOM 2299 N N . PRO A 1 301 ? 17.562 -0.987 -19.75 1 89.56 301 PRO A N 1
ATOM 2300 C CA . PRO A 1 301 ? 18.859 -0.484 -19.281 1 89.56 301 PRO A CA 1
ATOM 2301 C C . PRO A 1 301 ? 18.719 0.494 -18.109 1 89.56 301 PRO A C 1
ATOM 2303 O O . PRO A 1 301 ? 19.703 0.806 -17.453 1 89.56 301 PRO A O 1
ATOM 2306 N N . TRP A 1 302 ? 17.578 0.98 -17.859 1 89 302 TRP A N 1
ATOM 2307 C CA . TRP A 1 302 ? 17.391 1.9 -16.75 1 89 302 TRP A CA 1
ATOM 2308 C C . TRP A 1 302 ? 17.5 1.17 -15.414 1 89 302 TRP A C 1
ATOM 2310 O O . TRP A 1 302 ? 17.469 1.795 -14.352 1 89 302 TRP A O 1
ATOM 2320 N N . TYR A 1 303 ? 17.625 -0.163 -15.461 1 93.44 303 TYR A N 1
ATOM 2321 C CA . TYR A 1 303 ? 17.844 -0.938 -14.242 1 93.44 303 TYR A CA 1
ATOM 2322 C C . TYR A 1 303 ? 19.312 -1.22 -14.031 1 93.44 303 TYR A C 1
ATOM 2324 O O . TYR A 1 303 ? 19.703 -1.907 -13.086 1 93.44 303 TYR A O 1
ATOM 2332 N N . ARG A 1 304 ? 20.172 -0.71 -14.875 1 92.31 304 ARG A N 1
ATOM 2333 C CA . ARG A 1 304 ? 21.609 -0.867 -14.727 1 92.31 304 ARG A CA 1
ATOM 2334 C C . ARG A 1 304 ? 22.141 0.011 -13.594 1 92.31 304 ARG A C 1
ATOM 2336 O O . ARG A 1 304 ? 21.453 0.931 -13.141 1 92.31 304 ARG A O 1
ATOM 2343 N N . LYS A 1 305 ? 23.344 -0.323 -13.156 1 91.69 305 LYS A N 1
ATOM 2344 C CA . LYS A 1 305 ? 24 0.474 -12.125 1 91.69 305 LYS A CA 1
ATOM 2345 C C . LYS A 1 305 ? 24.297 1.886 -12.625 1 91.69 305 LYS A C 1
ATOM 2347 O O . LYS A 1 305 ? 24.172 2.855 -11.875 1 91.69 305 LYS A O 1
ATOM 2352 N N . GLU A 1 306 ? 24.703 1.923 -13.891 1 88.56 306 GLU A N 1
ATOM 2353 C CA . GLU A 1 306 ? 24.859 3.227 -14.531 1 88.56 306 GLU A CA 1
ATOM 2354 C C . GLU A 1 306 ? 23.5 3.85 -14.852 1 88.56 306 GLU A C 1
ATOM 2356 O O . GLU A 1 306 ? 22.594 3.172 -15.352 1 88.56 306 GLU A O 1
ATOM 2361 N N . TYR A 1 307 ? 23.422 5.098 -14.508 1 89.5 307 TYR A N 1
ATOM 2362 C CA . TYR A 1 307 ? 22.141 5.734 -14.742 1 89.5 307 TYR A CA 1
ATOM 2363 C C . TYR A 1 307 ? 21.891 5.93 -16.234 1 89.5 307 TYR A C 1
ATOM 2365 O O . TYR A 1 307 ? 22.719 6.52 -16.938 1 89.5 307 TYR A O 1
ATOM 2373 N N . ILE A 1 308 ? 20.812 5.367 -16.672 1 84.19 308 ILE A N 1
ATOM 2374 C CA . ILE A 1 308 ? 20.25 5.57 -18.016 1 84.19 308 ILE A CA 1
ATOM 2375 C C . ILE A 1 308 ? 18.797 6.012 -17.906 1 84.19 308 ILE A C 1
ATOM 2377 O O . ILE A 1 308 ? 17.969 5.324 -17.297 1 84.19 308 ILE A O 1
ATOM 2381 N N . HIS A 1 309 ? 18.578 7.23 -18.469 1 82.69 309 HIS A N 1
ATOM 2382 C CA . HIS A 1 309 ? 17.203 7.711 -18.422 1 82.69 309 HIS A CA 1
ATOM 2383 C C . HIS A 1 309 ? 16.25 6.777 -19.172 1 82.69 309 HIS A C 1
ATOM 2385 O O . HIS A 1 309 ? 16.531 6.395 -20.312 1 82.69 309 HIS A O 1
ATOM 2391 N N . PRO A 1 310 ? 15.117 6.477 -18.547 1 75.5 310 PRO A N 1
ATOM 2392 C CA . PRO A 1 310 ? 14.227 5.5 -19.188 1 75.5 310 PRO A CA 1
ATOM 2393 C C . PRO A 1 310 ? 13.695 5.965 -20.531 1 75.5 310 PRO A C 1
ATOM 2395 O O . PRO A 1 310 ? 13.336 5.141 -21.375 1 75.5 310 PRO A O 1
ATOM 2398 N N . SER A 1 311 ? 13.461 7.203 -20.719 1 71.44 311 SER A N 1
ATOM 2399 C CA . SER A 1 311 ? 12.906 7.723 -21.953 1 71.44 311 SER A CA 1
ATOM 2400 C C . SER A 1 311 ? 13.891 7.578 -23.109 1 71.44 311 SER A C 1
ATOM 2402 O O . SER A 1 311 ? 13.523 7.754 -24.266 1 71.44 311 SER A O 1
ATOM 2404 N N . GLU A 1 312 ? 15.133 7.391 -22.766 1 68.88 312 GLU A N 1
ATOM 2405 C CA . GLU A 1 312 ? 16.125 7.223 -23.812 1 68.88 312 GLU A CA 1
ATOM 2406 C C . GLU A 1 312 ? 15.883 5.945 -24.609 1 68.88 312 GLU A C 1
ATOM 2408 O O . GLU A 1 312 ? 16.406 5.781 -25.719 1 68.88 312 GLU A O 1
ATOM 2413 N N . PHE A 1 313 ? 15.117 5.09 -24.062 1 62.03 313 PHE A N 1
ATOM 2414 C CA . PHE A 1 313 ? 14.867 3.822 -24.734 1 62.03 313 PHE A CA 1
ATOM 2415 C C . PHE A 1 313 ? 13.398 3.693 -25.125 1 62.03 313 PHE A C 1
ATOM 2417 O O . PHE A 1 313 ? 12.523 3.617 -24.25 1 62.03 313 PHE A O 1
ATOM 2424 N N . GLU A 1 314 ? 12.859 4.672 -25.938 1 51.75 314 GLU A N 1
ATOM 2425 C CA . GLU A 1 314 ? 11.5 4.852 -26.438 1 51.75 314 GLU A CA 1
ATOM 2426 C C . GLU A 1 314 ? 10.828 3.506 -26.703 1 51.75 314 GLU A C 1
ATOM 2428 O O . GLU A 1 314 ? 9.609 3.438 -26.891 1 51.75 314 GLU A O 1
ATOM 2433 N N . GLY A 1 315 ? 11.477 2.555 -27.281 1 43.16 315 GLY A N 1
ATOM 2434 C CA . GLY A 1 315 ? 10.633 1.556 -27.922 1 43.16 315 GLY A CA 1
ATOM 2435 C C . GLY A 1 315 ? 9.648 0.914 -26.969 1 43.16 315 GLY A C 1
ATOM 2436 O O . GLY A 1 315 ? 8.867 0.046 -27.359 1 43.16 315 GLY A O 1
ATOM 2437 N N . TRP A 1 316 ? 9.875 0.882 -25.812 1 36.06 316 TRP A N 1
ATOM 2438 C CA . TRP A 1 316 ? 8.969 0.073 -25.016 1 36.06 316 TRP A CA 1
ATOM 2439 C C . TRP A 1 316 ? 7.879 0.939 -24.375 1 36.06 316 TRP A C 1
ATOM 2441 O O . TRP A 1 316 ? 8.172 1.966 -23.766 1 36.06 316 TRP A O 1
ATOM 2451 N N . SER A 1 317 ? 6.855 1.257 -25.125 1 36.06 317 SER A N 1
ATOM 2452 C CA . SER A 1 317 ? 5.738 2.004 -24.562 1 36.06 317 SER A CA 1
ATOM 2453 C C . SER A 1 317 ? 4.953 1.155 -23.578 1 36.06 317 SER A C 1
ATOM 2455 O O . SER A 1 317 ? 4.711 -0.03 -23.812 1 36.06 317 SER A O 1
ATOM 2457 N N . TRP A 1 318 ? 4.906 1.464 -22.453 1 33.56 318 TRP A N 1
ATOM 2458 C CA . TRP A 1 318 ? 3.863 0.822 -21.656 1 33.56 318 TRP A CA 1
ATOM 2459 C C . TRP A 1 318 ? 2.504 0.948 -22.344 1 33.56 318 TRP A C 1
ATOM 2461 O O . TRP A 1 318 ? 2.186 1.991 -22.906 1 33.56 318 TRP A O 1
ATOM 2471 N N . PRO A 1 319 ? 1.938 -0.139 -22.797 1 29.48 319 PRO A N 1
ATOM 2472 C CA . PRO A 1 319 ? 0.645 0.153 -23.422 1 29.48 319 PRO A CA 1
ATOM 2473 C C . PRO A 1 319 ? -0.161 1.193 -22.641 1 29.48 319 PRO A C 1
ATOM 2475 O O . PRO A 1 319 ? -0.333 1.067 -21.422 1 29.48 319 PRO A O 1
ATOM 2478 N N . ALA A 1 320 ? -0.043 2.398 -23.141 1 31.44 320 ALA A N 1
ATOM 2479 C CA . ALA A 1 320 ? -0.916 3.443 -22.609 1 31.44 320 ALA A CA 1
ATOM 2480 C C . ALA A 1 320 ? -2.285 2.879 -22.25 1 31.44 320 ALA A C 1
ATOM 2482 O O . ALA A 1 320 ? -2.783 1.962 -22.906 1 31.44 320 ALA A O 1
ATOM 2483 N N . ALA A 1 321 ? -2.719 3.033 -21.031 1 29.75 321 ALA A N 1
ATOM 2484 C CA . ALA A 1 321 ? -4.164 2.861 -20.922 1 29.75 321 ALA A CA 1
ATOM 2485 C C . ALA A 1 321 ? -4.887 3.52 -22.094 1 29.75 321 ALA A C 1
ATOM 2487 O O . ALA A 1 321 ? -4.828 4.742 -22.266 1 29.75 321 ALA A O 1
ATOM 2488 N N . THR A 1 322 ? -4.859 3.006 -23.281 1 23.16 322 THR A N 1
ATOM 2489 C CA . THR A 1 322 ? -5.562 3.623 -24.406 1 23.16 322 THR A CA 1
ATOM 2490 C C . THR A 1 322 ? -6.918 4.164 -23.953 1 23.16 322 THR A C 1
ATOM 2492 O O . THR A 1 322 ? -7.789 3.402 -23.531 1 23.16 322 THR A O 1
ATOM 2495 N N . ALA A 1 323 ? -6.984 5.387 -23.469 1 24.44 323 ALA A N 1
ATOM 2496 C CA . ALA A 1 323 ? -8.289 6.031 -23.609 1 24.44 323 ALA A CA 1
ATOM 2497 C C . ALA A 1 323 ? -8.867 5.766 -25 1 24.44 323 ALA A C 1
ATOM 2499 O O . ALA A 1 323 ? -8.367 6.281 -26 1 24.44 323 ALA A O 1
ATOM 2500 N N . ARG A 1 324 ? -9.164 4.582 -25.328 1 19.48 324 ARG A N 1
ATOM 2501 C CA . ARG A 1 324 ? -9.922 4.586 -26.578 1 19.48 324 ARG A CA 1
ATOM 2502 C C . ARG A 1 324 ? -11.07 5.594 -26.531 1 19.48 324 ARG A C 1
ATOM 2504 O O . ARG A 1 324 ? -11.891 5.555 -25.609 1 19.48 324 ARG A O 1
ATOM 2511 N N . ALA A 1 325 ? -10.992 6.672 -27.391 1 19.77 325 ALA A N 1
ATOM 2512 C CA . ALA A 1 325 ? -12.125 7.48 -27.828 1 19.77 325 ALA A CA 1
ATOM 2513 C C . ALA A 1 325 ? -13.336 6.609 -28.156 1 19.77 325 ALA A C 1
ATOM 2515 O O . ALA A 1 325 ? -13.195 5.543 -28.766 1 19.77 325 ALA A O 1
ATOM 2516 N N . MET B 1 1 ? 10.859 7.484 53.625 1 23.42 1 MET B N 1
ATOM 2517 C CA . MET B 1 1 ? 10.453 6.43 52.688 1 23.42 1 MET B CA 1
ATOM 2518 C C . MET B 1 1 ? 10.359 6.961 51.281 1 23.42 1 MET B C 1
ATOM 2520 O O . MET B 1 1 ? 9.508 7.801 50.969 1 23.42 1 MET B O 1
ATOM 2524 N N . ASP B 1 2 ? 11.539 7.297 50.625 1 26.7 2 ASP B N 1
ATOM 2525 C CA . ASP B 1 2 ? 11.812 7.977 49.344 1 26.7 2 ASP B CA 1
ATOM 2526 C C . ASP B 1 2 ? 11.078 7.305 48.188 1 26.7 2 ASP B C 1
ATOM 2528 O O . ASP B 1 2 ? 11.203 6.094 48 1 26.7 2 ASP B O 1
ATOM 2532 N N . ASN B 1 3 ? 9.812 7.633 48 1 28.81 3 ASN B N 1
ATOM 2533 C CA . ASN B 1 3 ? 8.82 7.137 47.062 1 28.81 3 ASN B CA 1
ATOM 2534 C C . ASN B 1 3 ? 9.422 6.926 45.656 1 28.81 3 ASN B C 1
ATOM 2536 O O . ASN B 1 3 ? 9.734 7.891 44.969 1 28.81 3 ASN B O 1
ATOM 2540 N N . HIS B 1 4 ? 10.461 5.988 45.5 1 30.89 4 HIS B N 1
ATOM 2541 C CA . HIS B 1 4 ? 11.172 5.461 44.344 1 30.89 4 HIS B CA 1
ATOM 2542 C C . HIS B 1 4 ? 10.227 5.215 43.156 1 30.89 4 HIS B C 1
ATOM 2544 O O . HIS B 1 4 ? 9.602 4.152 43.094 1 30.89 4 HIS B O 1
ATOM 2550 N N . ASP B 1 5 ? 9.383 6.074 42.906 1 33.94 5 ASP B N 1
ATOM 2551 C CA . ASP B 1 5 ? 8.391 6.074 41.844 1 33.94 5 ASP B CA 1
ATOM 2552 C C . ASP B 1 5 ? 8.992 5.559 40.531 1 33.94 5 ASP B C 1
ATOM 2554 O O . ASP B 1 5 ? 9.461 6.34 39.688 1 33.94 5 ASP B O 1
ATOM 2558 N N . GLY B 1 6 ? 10.031 4.625 40.344 1 37.09 6 GLY B N 1
ATOM 2559 C CA . GLY B 1 6 ? 11.062 3.885 39.625 1 37.09 6 GLY B CA 1
ATOM 2560 C C . GLY B 1 6 ? 10.578 3.223 38.344 1 37.09 6 GLY B C 1
ATOM 2561 O O . GLY B 1 6 ? 11.359 2.621 37.625 1 37.09 6 GLY B O 1
ATOM 2562 N N . GLY B 1 7 ? 9.461 2.559 38.344 1 38.56 7 GLY B N 1
ATOM 2563 C CA . GLY B 1 7 ? 9.008 1.561 37.375 1 38.56 7 GLY B CA 1
ATOM 2564 C C . GLY B 1 7 ? 8.734 2.135 36 1 38.56 7 GLY B C 1
ATOM 2565 O O . GLY B 1 7 ? 8.43 1.394 35.062 1 38.56 7 GLY B O 1
ATOM 2566 N N . ARG B 1 8 ? 8.297 3.369 35.938 1 40.69 8 ARG B N 1
ATOM 2567 C CA . ARG B 1 8 ? 7.812 3.936 34.688 1 40.69 8 ARG B CA 1
ATOM 2568 C C . ARG B 1 8 ? 8.969 4.395 33.812 1 40.69 8 ARG B C 1
ATOM 2570 O O . ARG B 1 8 ? 9.922 5.012 34.281 1 40.69 8 ARG B O 1
ATOM 2577 N N . ALA B 1 9 ? 9.242 3.746 32.781 1 49.12 9 ALA B N 1
ATOM 2578 C CA . ALA B 1 9 ? 10.164 4.301 31.797 1 49.12 9 ALA B CA 1
ATOM 2579 C C . ALA B 1 9 ? 9.992 5.812 31.672 1 49.12 9 ALA B C 1
ATOM 2581 O O . ALA B 1 9 ? 8.867 6.305 31.562 1 49.12 9 ALA B O 1
ATOM 2582 N N . ASP B 1 10 ? 10.875 6.637 32.219 1 52.88 10 ASP B N 1
ATOM 2583 C CA . ASP B 1 10 ? 10.875 8.086 32.094 1 52.88 10 ASP B CA 1
ATOM 2584 C C . ASP B 1 10 ? 10.906 8.492 30.609 1 52.88 10 ASP B C 1
ATOM 2586 O O . ASP B 1 10 ? 11.383 7.73 29.766 1 52.88 10 ASP B O 1
ATOM 2590 N N . TRP B 1 11 ? 10.242 9.508 30.312 1 56.09 11 TRP B N 1
ATOM 2591 C CA . TRP B 1 11 ? 10.094 10.07 28.969 1 56.09 11 TRP B CA 1
ATOM 2592 C C . TRP B 1 11 ? 11.445 10.188 28.281 1 56.09 11 TRP B C 1
ATOM 2594 O O . TRP B 1 11 ? 11.562 9.891 27.078 1 56.09 11 TRP B O 1
ATOM 2604 N N . ASP B 1 12 ? 12.375 10.531 29.031 1 62.81 12 ASP B N 1
ATOM 2605 C CA . ASP B 1 12 ? 13.711 10.695 28.469 1 62.81 12 ASP B CA 1
ATOM 2606 C C . ASP B 1 12 ? 14.297 9.344 28.047 1 62.81 12 ASP B C 1
ATOM 2608 O O . ASP B 1 12 ? 15.023 9.258 27.062 1 62.81 12 ASP B O 1
ATOM 2612 N N . ASP B 1 13 ? 13.875 8.336 28.766 1 70.88 13 ASP B N 1
ATOM 2613 C CA . ASP B 1 13 ? 14.359 7.004 28.422 1 70.88 13 ASP B CA 1
ATOM 2614 C C . ASP B 1 13 ? 13.742 6.512 27.125 1 70.88 13 ASP B C 1
ATOM 2616 O O . ASP B 1 13 ? 14.43 5.926 26.281 1 70.88 13 ASP B O 1
ATOM 2620 N N . ILE B 1 14 ? 12.547 6.82 27.031 1 67.5 14 ILE B N 1
ATOM 2621 C CA . ILE B 1 14 ? 11.836 6.391 25.828 1 67.5 14 ILE B CA 1
ATOM 2622 C C . ILE B 1 14 ? 12.367 7.145 24.609 1 67.5 14 ILE B C 1
ATOM 2624 O O . ILE B 1 14 ? 12.594 6.551 23.547 1 67.5 14 ILE B O 1
ATOM 2628 N N . LYS B 1 15 ? 12.602 8.398 24.828 1 70.56 15 LYS B N 1
ATOM 2629 C CA . LYS B 1 15 ? 13.195 9.211 23.766 1 70.56 15 LYS B CA 1
ATOM 2630 C C . LYS B 1 15 ? 14.555 8.664 23.359 1 70.56 15 LYS B C 1
ATOM 2632 O O . LYS B 1 15 ? 14.867 8.578 22.172 1 70.56 15 LYS B O 1
ATOM 2637 N N . THR B 1 16 ? 15.32 8.367 24.375 1 78.06 16 THR B N 1
ATOM 2638 C CA . THR B 1 16 ? 16.656 7.836 24.125 1 78.06 16 THR B CA 1
ATOM 2639 C C . THR B 1 16 ? 16.594 6.508 23.375 1 78.06 16 THR B C 1
ATOM 2641 O O . THR B 1 16 ? 17.359 6.277 22.438 1 78.06 16 THR B O 1
ATOM 2644 N N . PHE B 1 17 ? 15.641 5.715 23.766 1 81.56 17 PHE B N 1
ATOM 2645 C CA . PHE B 1 17 ? 15.453 4.41 23.141 1 81.56 17 PHE B CA 1
ATOM 2646 C C . PHE B 1 17 ? 15.07 4.562 21.672 1 81.56 17 PHE B C 1
ATOM 2648 O O . PHE B 1 17 ? 15.672 3.934 20.812 1 81.56 17 PHE B O 1
ATOM 2655 N N . VAL B 1 18 ? 14.18 5.398 21.516 1 74.12 18 VAL B N 1
ATOM 2656 C CA . VAL B 1 18 ? 13.695 5.609 20.156 1 74.12 18 VAL B CA 1
ATOM 2657 C C . VAL B 1 18 ? 14.812 6.18 19.297 1 74.12 18 VAL B C 1
ATOM 2659 O O . VAL B 1 18 ? 15.031 5.723 18.172 1 74.12 18 VAL B O 1
ATOM 2662 N N . ALA B 1 19 ? 15.523 7.152 19.75 1 73.88 19 ALA B N 1
ATOM 2663 C CA . ALA B 1 19 ? 16.641 7.77 19.031 1 73.88 19 ALA B CA 1
ATOM 2664 C C . ALA B 1 19 ? 17.719 6.742 18.703 1 73.88 19 ALA B C 1
ATOM 2666 O O . ALA B 1 19 ? 18.25 6.73 17.578 1 73.88 19 ALA B O 1
ATOM 2667 N N . ALA B 1 20 ? 17.984 5.906 19.625 1 81.12 20 ALA B N 1
ATOM 2668 C CA . ALA B 1 20 ? 19.016 4.891 19.422 1 81.12 20 ALA B CA 1
ATOM 2669 C C . ALA B 1 20 ? 18.578 3.867 18.391 1 81.12 20 ALA B C 1
ATOM 2671 O O . ALA B 1 20 ? 19.375 3.447 17.547 1 81.12 20 ALA B O 1
ATOM 2672 N N . ALA B 1 21 ? 17.391 3.545 18.516 1 77 21 ALA B N 1
ATOM 2673 C CA . ALA B 1 21 ? 16.844 2.562 17.578 1 77 21 ALA B CA 1
ATOM 2674 C C . ALA B 1 21 ? 16.859 3.1 16.156 1 77 21 ALA B C 1
ATOM 2676 O O . ALA B 1 21 ? 17.203 2.377 15.211 1 77 21 ALA B O 1
ATOM 2677 N N . GLN B 1 22 ? 16.516 4.305 16.109 1 68.31 22 GLN B N 1
ATOM 2678 C CA . GLN B 1 22 ? 16.422 4.945 14.797 1 68.31 22 GLN B CA 1
ATOM 2679 C C . GLN B 1 22 ? 17.812 5.227 14.227 1 68.31 22 GLN B C 1
ATOM 2681 O O . GLN B 1 22 ? 18.016 5.125 13.016 1 68.31 22 GLN B O 1
ATOM 2686 N N . ALA B 1 23 ? 18.75 5.562 15.094 1 68.25 23 ALA B N 1
ATOM 2687 C CA . ALA B 1 23 ? 20.094 5.961 14.672 1 68.25 23 ALA B CA 1
ATOM 2688 C C . ALA B 1 23 ? 20.969 4.738 14.391 1 68.25 23 ALA B C 1
ATOM 2690 O O . ALA B 1 23 ? 21.969 4.836 13.688 1 68.25 23 ALA B O 1
ATOM 2691 N N . GLY B 1 24 ? 20.5 3.598 14.953 1 74 24 GLY B N 1
ATOM 2692 C CA . GLY B 1 24 ? 21.25 2.365 14.773 1 74 24 GLY B CA 1
ATOM 2693 C C . GLY B 1 24 ? 22.594 2.369 15.5 1 74 24 GLY B C 1
ATOM 2694 O O . GLY B 1 24 ? 23.438 1.501 15.258 1 74 24 GLY B O 1
ATOM 2695 N N . SER B 1 25 ? 22.906 3.434 16.203 1 80 25 SER B N 1
ATOM 2696 C CA . SER B 1 25 ? 24.109 3.525 17.031 1 80 25 SER B CA 1
ATOM 2697 C C . SER B 1 25 ? 23.875 4.445 18.219 1 80 25 SER B C 1
ATOM 2699 O O . SER B 1 25 ? 23.156 5.441 18.125 1 80 25 SER B O 1
ATOM 2701 N N . PHE B 1 26 ? 24.531 4.113 19.391 1 84.75 26 PHE B N 1
ATOM 2702 C CA . PHE B 1 26 ? 24.375 4.922 20.594 1 84.75 26 PHE B CA 1
ATOM 2703 C C . PHE B 1 26 ? 25.094 6.258 20.438 1 84.75 26 PHE B C 1
ATOM 2705 O O . PHE B 1 26 ? 24.641 7.281 20.953 1 84.75 26 PHE B O 1
ATOM 2712 N N . GLY B 1 27 ? 26.141 6.168 19.688 1 82.88 27 GLY B N 1
ATOM 2713 C CA . GLY B 1 27 ? 26.828 7.418 19.406 1 82.88 27 GLY B CA 1
ATOM 2714 C C . GLY B 1 27 ? 26.016 8.367 18.547 1 82.88 27 GLY B C 1
ATOM 2715 O O . GLY B 1 27 ? 25.953 9.57 18.828 1 82.88 27 GLY B O 1
ATOM 2716 N N . ALA B 1 28 ? 25.453 7.844 17.578 1 78.81 28 ALA B N 1
ATOM 2717 C CA . ALA B 1 28 ? 24.609 8.656 16.703 1 78.81 28 ALA B CA 1
ATOM 2718 C C . ALA B 1 28 ? 23.375 9.172 17.438 1 78.81 28 ALA B C 1
ATOM 2720 O O . ALA B 1 28 ? 22.953 10.312 17.219 1 78.81 28 ALA B O 1
ATOM 2721 N N . ALA B 1 29 ? 22.828 8.406 18.188 1 80.38 29 ALA B N 1
ATOM 2722 C CA . ALA B 1 29 ? 21.703 8.82 19.031 1 80.38 29 ALA B CA 1
ATOM 2723 C C . ALA B 1 29 ? 22.109 9.961 19.953 1 80.38 29 ALA B C 1
ATOM 2725 O O . ALA B 1 29 ? 21.328 10.898 20.172 1 80.38 29 ALA B O 1
ATOM 2726 N N . ALA B 1 30 ? 23.281 9.891 20.438 1 83.19 30 ALA B N 1
ATOM 2727 C CA . ALA B 1 30 ? 23.797 10.93 21.328 1 83.19 30 ALA B CA 1
ATOM 2728 C C . ALA B 1 30 ? 23.875 12.273 20.609 1 83.19 30 ALA B C 1
ATOM 2730 O O . ALA B 1 30 ? 23.469 13.305 21.172 1 83.19 30 ALA B O 1
ATOM 2731 N N . ARG B 1 31 ? 24.344 12.18 19.453 1 74.31 31 ARG B N 1
ATOM 2732 C CA . ARG B 1 31 ? 24.422 13.398 18.656 1 74.31 31 ARG B CA 1
ATOM 2733 C C . ARG B 1 31 ? 23.047 13.969 18.391 1 74.31 31 ARG B C 1
ATOM 2735 O O . ARG B 1 31 ? 22.828 15.18 18.516 1 74.31 31 ARG B O 1
ATOM 2742 N N . ARG B 1 32 ? 22.125 13.086 18.188 1 68.56 32 ARG B N 1
ATOM 2743 C CA . ARG B 1 32 ? 20.766 13.492 17.875 1 68.56 32 ARG B CA 1
ATOM 2744 C C . ARG B 1 32 ? 20.078 14.125 19.078 1 68.56 32 ARG B C 1
ATOM 2746 O O . ARG B 1 32 ? 19.312 15.078 18.938 1 68.56 32 ARG B O 1
ATOM 2753 N N . LEU B 1 33 ? 20.375 13.664 20.156 1 69.81 33 LEU B N 1
ATOM 2754 C CA . LEU B 1 33 ? 19.719 14.117 21.375 1 69.81 33 LEU B CA 1
ATOM 2755 C C . LEU B 1 33 ? 20.578 15.125 22.125 1 69.81 33 LEU B C 1
ATOM 2757 O O . LEU B 1 33 ? 20.234 15.539 23.234 1 69.81 33 LEU B O 1
ATOM 2761 N N . ARG B 1 34 ? 21.656 15.5 21.422 1 73 34 ARG B N 1
ATOM 2762 C CA . ARG B 1 34 ? 22.578 16.484 22 1 73 34 ARG B CA 1
ATOM 2763 C C . ARG B 1 34 ? 22.984 16.078 23.406 1 73 34 ARG B C 1
ATOM 2765 O O . ARG B 1 34 ? 22.906 16.875 24.344 1 73 34 ARG B O 1
ATOM 2772 N N . THR B 1 35 ? 23.406 14.875 23.531 1 80.44 35 THR B N 1
ATOM 2773 C CA . THR B 1 35 ? 23.922 14.32 24.766 1 80.44 35 THR B CA 1
ATOM 2774 C C . THR B 1 35 ? 25.156 13.461 24.5 1 80.44 35 THR B C 1
ATOM 2776 O O . THR B 1 35 ? 25.703 13.484 23.406 1 80.44 35 THR B O 1
ATOM 2779 N N . SER B 1 36 ? 25.75 12.891 25.453 1 83.12 36 SER B N 1
ATOM 2780 C CA . SER B 1 36 ? 26.953 12.086 25.312 1 83.12 36 SER B CA 1
ATOM 2781 C C . SER B 1 36 ? 26.609 10.609 25.188 1 83.12 36 SER B C 1
ATOM 2783 O O . SER B 1 36 ? 25.578 10.156 25.656 1 83.12 36 SER B O 1
ATOM 2785 N N . GLN B 1 37 ? 27.469 9.961 24.469 1 87.69 37 GLN B N 1
ATOM 2786 C CA . GLN B 1 37 ? 27.266 8.531 24.266 1 87.69 37 GLN B CA 1
ATOM 2787 C C . GLN B 1 37 ? 27.219 7.777 25.594 1 87.69 37 GLN B C 1
ATOM 2789 O O . GLN B 1 37 ? 26.375 6.887 25.766 1 87.69 37 GLN B O 1
ATOM 2794 N N . PRO B 1 38 ? 28.016 8.141 26.594 1 86.81 38 PRO B N 1
ATOM 2795 C CA . PRO B 1 38 ? 27.875 7.453 27.875 1 86.81 38 PRO B CA 1
ATOM 2796 C C . PRO B 1 38 ? 26.5 7.656 28.516 1 86.81 38 PRO B C 1
ATOM 2798 O O . PRO B 1 38 ? 25.969 6.742 29.141 1 86.81 38 PRO B O 1
ATOM 2801 N N . THR B 1 39 ? 25.969 8.781 28.312 1 81.44 39 THR B N 1
ATOM 2802 C CA . THR B 1 39 ? 24.625 9.062 28.812 1 81.44 39 THR B CA 1
ATOM 2803 C C . THR B 1 39 ? 23.594 8.172 28.141 1 81.44 39 THR B C 1
ATOM 2805 O O . THR B 1 39 ? 22.719 7.613 28.797 1 81.44 39 THR B O 1
ATOM 2808 N N . ILE B 1 40 ? 23.719 8.117 26.797 1 87.06 40 ILE B N 1
ATOM 2809 C CA . ILE B 1 40 ? 22.828 7.254 26.031 1 87.06 40 ILE B CA 1
ATOM 2810 C C . ILE B 1 40 ? 22.953 5.816 26.531 1 87.06 40 ILE B C 1
ATOM 2812 O O . ILE B 1 40 ? 21.938 5.148 26.781 1 87.06 40 ILE B O 1
ATOM 2816 N N . THR B 1 41 ? 24.141 5.387 26.672 1 85.75 41 THR B N 1
ATOM 2817 C CA . THR B 1 41 ? 24.406 4.02 27.094 1 85.75 41 THR B CA 1
ATOM 2818 C C . THR B 1 41 ? 23.797 3.76 28.484 1 85.75 41 THR B C 1
ATOM 2820 O O . THR B 1 41 ? 23.125 2.748 28.688 1 85.75 41 THR B O 1
ATOM 2823 N N . ARG B 1 42 ? 24.031 4.625 29.359 1 84.44 42 ARG B N 1
ATOM 2824 C CA . ARG B 1 42 ? 23.516 4.5 30.719 1 84.44 42 ARG B CA 1
ATOM 2825 C C . ARG B 1 42 ? 22 4.449 30.719 1 84.44 42 ARG B C 1
ATOM 2827 O O . ARG B 1 42 ? 21.406 3.621 31.406 1 84.44 42 ARG B O 1
ATOM 2834 N N . ARG B 1 43 ? 21.422 5.371 29.984 1 81.94 43 ARG B N 1
ATOM 2835 C CA . ARG B 1 43 ? 19.953 5.449 29.969 1 81.94 43 ARG B CA 1
ATOM 2836 C C . ARG B 1 43 ? 19.359 4.176 29.375 1 81.94 43 ARG B C 1
ATOM 2838 O O . ARG B 1 43 ? 18.344 3.686 29.875 1 81.94 43 ARG B O 1
ATOM 2845 N N . ILE B 1 44 ? 20 3.719 28.344 1 86.31 44 ILE B N 1
ATOM 2846 C CA . ILE B 1 44 ? 19.5 2.494 27.719 1 86.31 44 ILE B CA 1
ATOM 2847 C C . ILE B 1 44 ? 19.688 1.318 28.672 1 86.31 44 ILE B C 1
ATOM 2849 O O . ILE B 1 44 ? 18.797 0.492 28.844 1 86.31 44 ILE B O 1
ATOM 2853 N N . ASP B 1 45 ? 20.828 1.26 29.328 1 84.38 45 ASP B N 1
ATOM 2854 C CA . ASP B 1 45 ? 21.094 0.211 30.297 1 84.38 45 ASP B CA 1
ATOM 2855 C C . ASP B 1 45 ? 20.078 0.258 31.438 1 84.38 45 ASP B C 1
ATOM 2857 O O . ASP B 1 45 ? 19.562 -0.779 31.859 1 84.38 45 ASP B O 1
ATOM 2861 N N . ASP B 1 46 ? 19.859 1.455 31.906 1 77.25 46 ASP B N 1
ATOM 2862 C CA . ASP B 1 46 ? 18.875 1.645 32.969 1 77.25 46 ASP B CA 1
ATOM 2863 C C . ASP B 1 46 ? 17.484 1.194 32.531 1 77.25 46 ASP B C 1
ATOM 2865 O O . ASP B 1 46 ? 16.766 0.548 33.281 1 77.25 46 ASP B O 1
ATOM 2869 N N . LEU B 1 47 ? 17.172 1.64 31.344 1 77.62 47 LEU B N 1
ATOM 2870 C CA . LEU B 1 47 ? 15.875 1.264 30.797 1 77.62 47 LEU B CA 1
ATOM 2871 C C . LEU B 1 47 ? 15.75 -0.252 30.672 1 77.62 47 LEU B C 1
ATOM 2873 O O . LEU B 1 47 ? 14.734 -0.831 31.062 1 77.62 47 LEU B O 1
ATOM 2877 N N . GLU B 1 48 ? 16.781 -0.857 30.125 1 80.81 48 GLU B N 1
ATOM 2878 C CA . GLU B 1 48 ? 16.797 -2.311 29.984 1 80.81 48 GLU B CA 1
ATOM 2879 C C . GLU B 1 48 ? 16.734 -3.004 31.344 1 80.81 48 GLU B C 1
ATOM 2881 O O . GLU B 1 48 ? 16.047 -4.012 31.484 1 80.81 48 GLU B O 1
ATOM 2886 N N . THR B 1 49 ? 17.406 -2.451 32.344 1 74.5 49 THR B N 1
ATOM 2887 C CA . THR B 1 49 ? 17.375 -2.977 33.688 1 74.5 49 THR B CA 1
ATOM 2888 C C . THR B 1 49 ? 15.977 -2.85 34.281 1 74.5 49 THR B C 1
ATOM 2890 O O . THR B 1 49 ? 15.453 -3.805 34.875 1 74.5 49 THR B O 1
ATOM 2893 N N . ARG B 1 50 ? 15.453 -1.693 34.125 1 67.62 50 ARG B N 1
ATOM 2894 C CA . ARG B 1 50 ? 14.125 -1.448 34.656 1 67.62 50 ARG B CA 1
ATOM 2895 C C . ARG B 1 50 ? 13.094 -2.373 34 1 67.62 50 ARG B C 1
ATOM 2897 O O . ARG B 1 50 ? 12.18 -2.857 34.688 1 67.62 50 ARG B O 1
ATOM 2904 N N . LEU B 1 51 ? 13.367 -2.527 32.719 1 66.62 51 LEU B N 1
ATOM 2905 C CA . LEU B 1 51 ? 12.414 -3.344 31.969 1 66.62 51 LEU B CA 1
ATOM 2906 C C . LEU B 1 51 ? 12.742 -4.824 32.094 1 66.62 51 LEU B C 1
ATOM 2908 O O . LEU B 1 51 ? 11.906 -5.68 31.797 1 66.62 51 LEU B O 1
ATOM 2912 N N . GLY B 1 52 ? 13.969 -5.078 32.531 1 70.06 52 GLY B N 1
ATOM 2913 C CA . GLY B 1 52 ? 14.406 -6.449 32.75 1 70.06 52 GLY B CA 1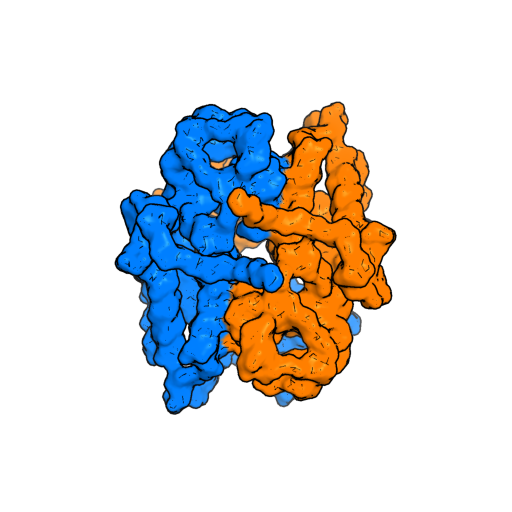
ATOM 2914 C C . GLY B 1 52 ? 14.711 -7.184 31.469 1 70.06 52 GLY B C 1
ATOM 2915 O O . GLY B 1 52 ? 14.727 -8.414 31.438 1 70.06 52 GLY B O 1
ATOM 2916 N N . VAL B 1 53 ? 14.727 -6.488 30.391 1 75.06 53 VAL B N 1
ATOM 2917 C CA . VAL B 1 53 ? 15.031 -7.098 29.094 1 75.06 53 VAL B CA 1
ATOM 2918 C C . VAL B 1 53 ? 16.031 -6.23 28.344 1 75.06 53 VAL B C 1
ATOM 2920 O O . VAL B 1 53 ? 16.125 -5.023 28.578 1 75.06 53 VAL B O 1
ATOM 2923 N N . ARG B 1 54 ? 16.766 -6.902 27.453 1 82.06 54 ARG B N 1
ATOM 2924 C CA . ARG B 1 54 ? 17.641 -6.168 26.547 1 82.06 54 ARG B CA 1
ATOM 2925 C C . ARG B 1 54 ? 16.875 -5.664 25.328 1 82.06 54 ARG B C 1
ATOM 2927 O O . ARG B 1 54 ? 16.078 -6.398 24.75 1 82.06 54 ARG B O 1
ATOM 2934 N N . LEU B 1 55 ? 17.109 -4.371 25.094 1 81.44 55 LEU B N 1
ATOM 2935 C CA . LEU B 1 55 ? 16.406 -3.748 23.984 1 81.44 55 LEU B CA 1
ATOM 2936 C C . LEU B 1 55 ? 17.281 -3.719 22.734 1 81.44 55 LEU B C 1
ATOM 2938 O O . LEU B 1 55 ? 16.781 -3.686 21.609 1 81.44 55 LEU B O 1
ATOM 2942 N N . PHE B 1 56 ? 18.547 -3.684 22.969 1 84.94 56 PHE B N 1
ATOM 2943 C CA . PHE B 1 56 ? 19.484 -3.578 21.859 1 84.94 56 PHE B CA 1
ATOM 2944 C C . PHE B 1 56 ? 20.484 -4.723 21.891 1 84.94 56 PHE B C 1
ATOM 2946 O O . PHE B 1 56 ? 20.922 -5.156 22.953 1 84.94 56 PHE B O 1
ATOM 2953 N N . ASP B 1 57 ? 20.734 -5.27 20.688 1 80.31 57 ASP B N 1
ATOM 2954 C CA . ASP B 1 57 ? 21.953 -6.051 20.469 1 80.31 57 ASP B CA 1
ATOM 2955 C C . ASP B 1 57 ? 23.109 -5.156 20.047 1 80.31 57 ASP B C 1
ATOM 2957 O O . ASP B 1 57 ? 23.031 -4.477 19.016 1 80.31 57 ASP B O 1
ATOM 2961 N N . ARG B 1 58 ? 24.109 -5.152 21 1 75.25 58 ARG B N 1
ATOM 2962 C CA . ARG B 1 58 ? 25.266 -4.277 20.781 1 75.25 58 ARG B CA 1
ATOM 2963 C C . ARG B 1 58 ? 26.391 -5.031 20.078 1 75.25 58 ARG B C 1
ATOM 2965 O O . ARG B 1 58 ? 26.797 -6.102 20.547 1 75.25 58 ARG B O 1
ATOM 2972 N N . GLY B 1 59 ? 26.578 -4.684 18.859 1 67.69 59 GLY B N 1
ATOM 2973 C CA . GLY B 1 59 ? 27.672 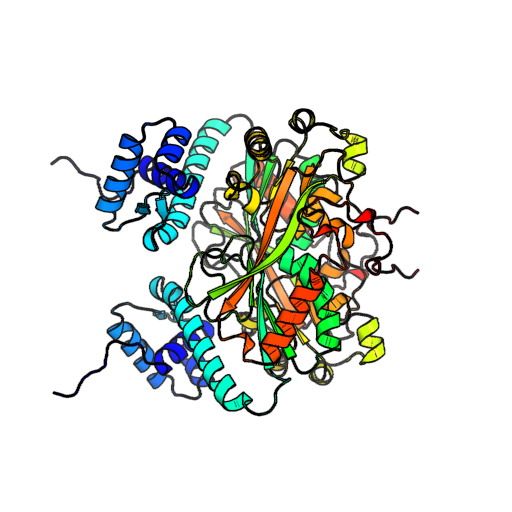-5.293 18.109 1 67.69 59 GLY B CA 1
ATOM 2974 C C . GLY B 1 59 ? 28.703 -4.285 17.625 1 67.69 59 GLY B C 1
ATOM 2975 O O . GLY B 1 59 ? 28.609 -3.098 17.938 1 67.69 59 GLY B O 1
ATOM 2976 N N . LEU B 1 60 ? 29.75 -4.746 16.906 1 60.94 60 LEU B N 1
ATOM 2977 C CA . LEU B 1 60 ? 30.844 -3.951 16.391 1 60.94 60 LEU B CA 1
ATOM 2978 C C . LEU B 1 60 ? 30.344 -2.916 15.391 1 60.94 60 LEU B C 1
ATOM 2980 O O . LEU B 1 60 ? 30.953 -1.847 15.242 1 60.94 60 LEU B O 1
ATOM 2984 N N . ARG B 1 61 ? 29.312 -3.148 14.766 1 60.19 61 ARG B N 1
ATOM 2985 C CA . ARG B 1 61 ? 28.859 -2.268 13.695 1 60.19 61 ARG B CA 1
ATOM 2986 C C . ARG B 1 61 ? 27.703 -1.396 14.156 1 60.19 61 ARG B C 1
ATOM 2988 O O . ARG B 1 61 ? 27.109 -0.66 13.359 1 60.19 61 ARG B O 1
ATOM 2995 N N . GLY B 1 62 ? 27.438 -1.398 15.414 1 73.75 62 GLY B N 1
ATOM 2996 C CA . GLY B 1 62 ? 26.359 -0.583 15.961 1 73.75 62 GLY B CA 1
ATOM 2997 C C . GLY B 1 62 ? 25.375 -1.377 16.797 1 73.75 62 GLY B C 1
ATOM 2998 O O . GLY B 1 62 ? 25.734 -2.395 17.391 1 73.75 62 GLY B O 1
ATOM 2999 N N . VAL B 1 63 ? 24.172 -0.675 16.969 1 78.94 63 VAL B N 1
ATOM 3000 C CA . VAL B 1 63 ? 23.172 -1.34 17.797 1 78.94 63 VAL B CA 1
ATOM 3001 C C . VAL B 1 63 ? 21.953 -1.709 16.953 1 78.94 63 VAL B C 1
ATOM 3003 O O . VAL B 1 63 ? 21.625 -1.004 15.992 1 78.94 63 VAL B O 1
ATOM 3006 N N . SER B 1 64 ? 21.484 -2.855 17.141 1 76.62 64 SER B N 1
ATOM 3007 C CA . SER B 1 64 ? 20.234 -3.295 16.562 1 76.62 64 SER B CA 1
ATOM 3008 C C . SER B 1 64 ? 19.234 -3.721 17.625 1 76.62 64 SER B C 1
ATOM 3010 O O . SER B 1 64 ? 19.625 -4.094 18.734 1 76.62 64 SER B O 1
ATOM 3012 N N . LEU B 1 65 ? 17.984 -3.459 17.297 1 74.25 65 LEU B N 1
ATOM 3013 C CA . LEU B 1 65 ? 16.953 -3.801 18.266 1 74.25 65 LEU B CA 1
ATOM 3014 C C . LEU B 1 65 ? 16.891 -5.312 18.469 1 74.25 65 LEU B C 1
ATOM 3016 O O . LEU B 1 65 ? 17.016 -6.078 17.516 1 74.25 65 LEU B O 1
ATOM 3020 N N . THR B 1 66 ? 16.828 -5.648 19.766 1 72.25 66 THR B N 1
ATOM 3021 C CA . THR B 1 66 ? 16.438 -7.016 20.078 1 72.25 66 THR B CA 1
ATOM 3022 C C . THR B 1 66 ? 14.961 -7.238 19.734 1 72.25 66 THR B C 1
ATOM 3024 O O . THR B 1 66 ? 14.25 -6.293 19.391 1 72.25 66 THR B O 1
ATOM 3027 N N . ARG B 1 67 ? 14.594 -8.383 19.812 1 58.59 67 ARG B N 1
ATOM 3028 C CA . ARG B 1 67 ? 13.18 -8.68 19.594 1 58.59 67 ARG B CA 1
ATOM 3029 C C . ARG B 1 67 ? 12.305 -7.902 20.578 1 58.59 67 ARG B C 1
ATOM 3031 O O . ARG B 1 67 ? 11.273 -7.359 20.188 1 58.59 67 ARG B O 1
ATOM 3038 N N . ALA B 1 68 ? 12.758 -7.906 21.828 1 63.97 68 ALA B N 1
ATOM 3039 C CA . ALA B 1 68 ? 12.086 -7.082 22.844 1 63.97 68 ALA B CA 1
ATOM 3040 C C . ALA B 1 68 ? 12.148 -5.605 22.469 1 63.97 68 ALA B C 1
ATOM 3042 O O . ALA B 1 68 ? 11.164 -4.875 22.625 1 63.97 68 ALA B O 1
ATOM 3043 N N . GLY B 1 69 ? 13.219 -5.234 21.953 1 71.88 69 GLY B N 1
ATOM 3044 C CA . GLY B 1 69 ? 13.391 -3.857 21.516 1 71.88 69 GLY B CA 1
ATOM 3045 C C . GLY B 1 69 ? 12.445 -3.463 20.391 1 71.88 69 GLY B C 1
ATOM 3046 O O . GLY B 1 69 ? 11.883 -2.369 20.406 1 71.88 69 GLY B O 1
ATOM 3047 N N . GLU B 1 70 ? 12.242 -4.297 19.516 1 63.91 70 GLU B N 1
ATOM 3048 C CA . GLU B 1 70 ? 11.352 -4.023 18.391 1 63.91 70 GLU B CA 1
ATOM 3049 C C . GLU B 1 70 ? 9.914 -3.824 18.844 1 63.91 70 GLU B C 1
ATOM 3051 O O . GLU B 1 70 ? 9.227 -2.916 18.391 1 63.91 70 GLU B O 1
ATOM 3056 N N . ARG B 1 71 ? 9.617 -4.602 19.781 1 56.5 71 ARG B N 1
ATOM 3057 C CA . ARG B 1 71 ? 8.266 -4.523 20.312 1 56.5 71 ARG B CA 1
ATOM 3058 C C . ARG B 1 71 ? 8.055 -3.221 21.078 1 56.5 71 ARG B C 1
ATOM 3060 O O . ARG B 1 71 ? 7 -2.592 20.969 1 56.5 71 ARG B O 1
ATOM 3067 N N . ILE B 1 72 ? 9.062 -2.951 21.781 1 61.28 72 ILE B N 1
ATOM 3068 C CA . ILE B 1 72 ? 8.969 -1.757 22.609 1 61.28 72 ILE B CA 1
ATOM 3069 C C . ILE B 1 72 ? 9.125 -0.51 21.75 1 61.28 72 ILE B C 1
ATOM 3071 O O . ILE B 1 72 ? 8.531 0.531 22.031 1 61.28 72 ILE B O 1
ATOM 3075 N N . TYR B 1 73 ? 9.828 -0.776 20.734 1 66.38 73 TYR B N 1
ATOM 3076 C CA . TYR B 1 73 ? 10.102 0.367 19.859 1 66.38 73 TYR B CA 1
ATOM 3077 C C . TYR B 1 73 ? 8.805 0.962 19.328 1 66.38 73 TYR B C 1
ATOM 3079 O O . TYR B 1 73 ? 8.625 2.182 19.328 1 66.38 73 TYR B O 1
ATOM 3087 N N . ASP B 1 74 ? 8.023 0.182 18.938 1 54.19 74 ASP B N 1
ATOM 3088 C CA . ASP B 1 74 ? 6.762 0.666 18.391 1 54.19 74 ASP B CA 1
ATOM 3089 C C . ASP B 1 74 ? 5.98 1.464 19.422 1 54.19 74 ASP B C 1
ATOM 3091 O O . ASP B 1 74 ? 5.449 2.535 19.125 1 54.19 74 ASP B O 1
ATOM 3095 N N . ARG B 1 75 ? 5.984 0.931 20.594 1 52.66 75 ARG B N 1
ATOM 3096 C CA . ARG B 1 75 ? 5.301 1.622 21.688 1 52.66 75 ARG B CA 1
ATOM 3097 C C . ARG B 1 75 ? 6.062 2.877 22.094 1 52.66 75 ARG B C 1
ATOM 3099 O O . ARG B 1 75 ? 5.457 3.916 22.375 1 52.66 75 ARG B O 1
ATOM 3106 N N . ALA B 1 76 ? 7.352 2.695 22.219 1 60.75 76 ALA B N 1
ATOM 3107 C CA . ALA B 1 76 ? 8.18 3.846 22.562 1 60.75 76 ALA B CA 1
ATOM 3108 C C . ALA B 1 76 ? 8.039 4.957 21.531 1 60.75 76 ALA B C 1
ATOM 3110 O O . ALA B 1 76 ? 8 6.141 21.891 1 60.75 76 ALA B O 1
ATOM 3111 N N . LEU B 1 77 ? 7.988 4.48 20.391 1 57.97 77 LEU B N 1
ATOM 3112 C CA . LEU B 1 77 ? 7.797 5.453 19.328 1 57.97 77 LEU B CA 1
ATOM 3113 C C . LEU B 1 77 ? 6.465 6.18 19.484 1 57.97 77 LEU B C 1
ATOM 3115 O O . LEU B 1 77 ? 6.395 7.402 19.312 1 57.97 77 LEU B O 1
ATOM 3119 N N . SER B 1 78 ? 5.578 5.488 19.938 1 51.38 78 SER B N 1
ATOM 3120 C CA . SER B 1 78 ? 4.273 6.078 20.203 1 51.38 78 SER B CA 1
ATOM 3121 C C . SER B 1 78 ? 4.344 7.074 21.359 1 51.38 78 SER B C 1
ATOM 3123 O O . SER B 1 78 ? 3.756 8.156 21.281 1 51.38 78 SER B O 1
ATOM 3125 N N . MET B 1 79 ? 5.008 6.715 22.391 1 50.84 79 MET B N 1
ATOM 3126 C CA . MET B 1 79 ? 5.207 7.602 23.531 1 50.84 79 MET B CA 1
ATOM 3127 C C . MET B 1 79 ? 6.004 8.836 23.125 1 50.84 79 MET B C 1
ATOM 3129 O O . MET B 1 79 ? 5.695 9.945 23.562 1 50.84 79 MET B O 1
ATOM 3133 N N . HIS B 1 80 ? 6.992 8.594 22.406 1 51.78 80 HIS B N 1
ATOM 3134 C CA . HIS B 1 80 ? 7.816 9.703 21.938 1 51.78 80 HIS B CA 1
ATOM 3135 C C . HIS B 1 80 ? 7 10.68 21.094 1 51.78 80 HIS B C 1
ATOM 3137 O O . HIS B 1 80 ? 7.113 11.891 21.25 1 51.78 80 HIS B O 1
ATOM 3143 N N . ARG B 1 81 ? 6.359 10.164 20.297 1 47.69 81 ARG B N 1
ATOM 3144 C CA . ARG B 1 81 ? 5.523 11.016 19.453 1 47.69 81 ARG B CA 1
ATOM 3145 C C . ARG B 1 81 ? 4.492 11.766 20.281 1 47.69 81 ARG B C 1
ATOM 3147 O O . ARG B 1 81 ? 4.242 12.953 20.047 1 47.69 81 ARG B O 1
ATOM 3154 N N . ALA B 1 82 ? 3.965 11.086 21.219 1 45.94 82 ALA B N 1
ATOM 3155 C CA . ALA B 1 82 ? 3.055 11.75 22.156 1 45.94 82 ALA B CA 1
ATOM 3156 C C . ALA B 1 82 ? 3.762 12.875 22.906 1 45.94 82 ALA B C 1
ATOM 3158 O O . ALA B 1 82 ? 3.182 13.938 23.125 1 45.94 82 ALA B O 1
ATOM 3159 N N . SER B 1 83 ? 4.926 12.617 23.328 1 44.62 83 SER B N 1
ATOM 3160 C CA . SER B 1 83 ? 5.684 13.641 24.047 1 44.62 83 SER B CA 1
ATOM 3161 C C . SER B 1 83 ? 6.004 14.828 23.141 1 44.62 83 SER B C 1
ATOM 3163 O O . SER B 1 83 ? 5.949 15.977 23.578 1 44.62 83 SER B O 1
ATOM 3165 N N . VAL B 1 84 ? 6.348 14.453 21.984 1 42.66 84 VAL B N 1
ATOM 3166 C CA . VAL B 1 84 ? 6.574 15.547 21.031 1 42.66 84 VAL B CA 1
ATOM 3167 C C . VAL B 1 84 ? 5.285 16.344 20.828 1 42.66 84 VAL B C 1
ATOM 3169 O O . VAL B 1 84 ? 5.312 17.562 20.75 1 42.66 84 VAL B O 1
ATOM 3172 N N . ASP B 1 85 ? 4.285 15.602 20.781 1 41.81 85 ASP B N 1
ATOM 3173 C CA . ASP B 1 85 ? 2.977 16.234 20.641 1 41.81 85 ASP B CA 1
ATOM 3174 C C . ASP B 1 85 ? 2.674 17.125 21.844 1 41.81 85 ASP B C 1
ATOM 3176 O O . ASP B 1 85 ? 2.129 18.219 21.688 1 41.81 85 ASP B O 1
ATOM 3180 N N . ILE B 1 86 ? 2.988 16.672 22.922 1 40.09 86 ILE B N 1
ATOM 3181 C CA . ILE B 1 86 ? 2.805 17.484 24.109 1 40.09 86 ILE B CA 1
ATOM 3182 C C . ILE B 1 86 ? 3.65 18.75 24 1 40.09 86 ILE B C 1
ATOM 3184 O O . ILE B 1 86 ? 3.18 19.859 24.312 1 40.09 86 ILE B O 1
ATOM 3188 N N . GLU B 1 87 ? 4.816 18.516 23.672 1 39.34 87 GLU B N 1
ATOM 3189 C CA . GLU B 1 87 ? 5.664 19.688 23.516 1 39.34 87 GLU B CA 1
ATOM 3190 C C . GLU B 1 87 ? 5.145 20.594 22.406 1 39.34 87 GLU B C 1
ATOM 3192 O O . GLU B 1 87 ? 5.168 21.812 22.531 1 39.34 87 GLU B O 1
ATOM 3197 N N . ARG B 1 88 ? 4.734 19.906 21.359 1 38.38 88 ARG B N 1
ATOM 3198 C CA . ARG B 1 88 ? 4.137 20.688 20.281 1 38.38 88 ARG B CA 1
ATOM 3199 C C . ARG B 1 88 ? 2.877 21.406 20.766 1 38.38 88 ARG B C 1
ATOM 3201 O O . ARG B 1 88 ? 2.674 22.578 20.469 1 38.38 88 ARG B O 1
ATOM 3208 N N . LEU B 1 89 ? 2.127 20.703 21.422 1 39.19 89 LEU B N 1
ATOM 3209 C CA . LEU B 1 89 ? 0.953 21.328 22.016 1 39.19 89 LEU B CA 1
ATOM 3210 C C . LEU B 1 89 ? 1.359 22.484 22.922 1 39.19 89 LEU B C 1
ATOM 3212 O O . LEU B 1 89 ? 0.705 23.531 22.953 1 39.19 89 LEU B O 1
ATOM 3216 N N . ALA B 1 90 ? 2.299 22.312 23.703 1 38.34 90 ALA B N 1
ATOM 3217 C CA . ALA B 1 90 ? 2.734 23.391 24.578 1 38.34 90 ALA B CA 1
ATOM 3218 C C . ALA B 1 90 ? 3.277 24.562 23.766 1 38.34 90 ALA B C 1
ATOM 3220 O O . ALA B 1 90 ? 3.068 25.719 24.125 1 38.34 90 ALA B O 1
ATOM 3221 N N . LEU B 1 91 ? 4.023 24.266 22.844 1 37.81 91 LEU B N 1
ATOM 3222 C CA . LEU B 1 91 ? 4.594 25.344 22.047 1 37.81 91 LEU B CA 1
ATOM 3223 C C . LEU B 1 91 ? 3.561 25.891 21.078 1 37.81 91 LEU B C 1
ATOM 3225 O O . LEU B 1 91 ? 3.568 27.094 20.766 1 37.81 91 LEU B O 1
ATOM 3229 N N . GLU B 1 92 ? 2.861 25.078 20.359 1 42.16 92 GLU B N 1
ATOM 3230 C CA . GLU B 1 92 ? 1.942 25.516 19.328 1 42.16 92 GLU B CA 1
ATOM 3231 C C . GLU B 1 92 ? 0.708 26.188 19.922 1 42.16 92 GLU B C 1
ATOM 3233 O O . GLU B 1 92 ? -0.21 26.578 19.188 1 42.16 92 GLU B O 1
ATOM 3238 N N . ALA B 1 93 ? 0.573 26.344 21.109 1 38.94 93 ALA B N 1
ATOM 3239 C CA . ALA B 1 93 ? -0.59 27.078 21.594 1 38.94 93 ALA B CA 1
ATOM 3240 C C . ALA B 1 93 ? -0.911 28.266 20.703 1 38.94 93 ALA B C 1
ATOM 3242 O O . ALA B 1 93 ? -2.08 28.609 20.516 1 38.94 93 ALA B O 1
ATOM 3243 N N . ASP B 1 94 ? -0.017 29.172 20.406 1 39.53 94 ASP B N 1
ATOM 3244 C CA . ASP B 1 94 ? -0.503 30.438 19.859 1 39.53 94 ASP B CA 1
ATOM 3245 C C . ASP B 1 94 ? -0.714 30.328 18.344 1 39.53 94 ASP B C 1
ATOM 3247 O O . ASP B 1 94 ? -1.255 31.25 17.734 1 39.53 94 ASP B O 1
ATOM 3251 N N . ARG B 1 95 ? 0.058 29.688 17.406 1 47.59 95 ARG B N 1
ATOM 3252 C CA . ARG B 1 95 ? -0.146 29.875 15.977 1 47.59 95 ARG B CA 1
ATOM 3253 C C . ARG B 1 95 ? -0.998 28.75 15.398 1 47.59 95 ARG B C 1
ATOM 3255 O O . ARG B 1 95 ? -0.525 27.625 15.234 1 47.59 95 ARG B O 1
ATOM 3262 N N . HIS B 1 96 ? -2.406 28.766 15.336 1 51.59 96 HIS B N 1
ATOM 3263 C CA . HIS B 1 96 ? -3.617 27.984 15.148 1 51.59 96 HIS B CA 1
ATOM 3264 C C . HIS B 1 96 ? -3.539 27.141 13.867 1 51.59 96 HIS B C 1
ATOM 3266 O O . HIS B 1 96 ? -4.086 26.047 13.805 1 51.59 96 HIS B O 1
ATOM 3272 N N . ASP B 1 97 ? -2.809 27.578 12.758 1 61.56 97 ASP B N 1
ATOM 3273 C CA . ASP B 1 97 ? -2.969 26.984 11.43 1 61.56 97 ASP B CA 1
ATOM 3274 C C . ASP B 1 97 ? -1.655 26.375 10.938 1 61.56 97 ASP B C 1
ATOM 3276 O O . ASP B 1 97 ? -1.452 26.234 9.734 1 61.56 97 ASP B O 1
ATOM 3280 N N . THR B 1 98 ? -0.799 26.125 11.977 1 71.81 98 THR B N 1
ATOM 3281 C CA . THR B 1 98 ? 0.475 25.562 11.539 1 71.81 98 THR B CA 1
ATOM 3282 C C . THR B 1 98 ? 0.826 24.328 12.344 1 71.81 98 THR B C 1
ATOM 3284 O O . THR B 1 98 ? 0.477 24.219 13.523 1 71.81 98 THR B O 1
ATOM 3287 N N . GLY B 1 99 ? 1.271 23.266 11.68 1 83.69 99 GLY B N 1
ATOM 3288 C CA . GLY B 1 99 ? 1.727 22.031 12.32 1 83.69 99 GLY B CA 1
ATOM 3289 C C . GLY B 1 99 ? 1.391 20.781 11.531 1 83.69 99 GLY B C 1
ATOM 3290 O O . GLY B 1 99 ? 0.951 20.875 10.383 1 83.69 99 GLY B O 1
ATOM 3291 N N . GLU B 1 100 ? 1.653 19.672 12.234 1 86.38 100 GLU B N 1
ATOM 3292 C CA . GLU B 1 100 ? 1.48 18.391 11.555 1 86.38 100 GLU B CA 1
ATOM 3293 C C . GLU B 1 100 ? 0.216 17.688 12.031 1 86.38 100 GLU B C 1
ATOM 3295 O O . GLU B 1 100 ? -0.104 17.703 13.219 1 86.38 100 GLU B O 1
ATOM 3300 N N . VAL B 1 101 ? -0.496 17.219 11.164 1 91.56 101 VAL B N 1
ATOM 3301 C CA . VAL B 1 101 ? -1.633 16.344 11.461 1 91.56 101 VAL B CA 1
ATOM 3302 C C . VAL B 1 101 ? -1.415 14.969 10.836 1 91.56 101 VAL B C 1
ATOM 3304 O O . VAL B 1 101 ? -1.135 14.867 9.641 1 91.56 101 VAL B O 1
ATOM 3307 N N . THR B 1 102 ? -1.538 13.906 11.641 1 90.25 102 THR B N 1
ATOM 3308 C CA . THR B 1 102 ? -1.328 12.547 11.172 1 90.25 102 THR B CA 1
ATOM 3309 C C . THR B 1 102 ? -2.662 11.836 10.945 1 90.25 102 THR B C 1
ATOM 3311 O O . THR B 1 102 ? -3.506 11.797 11.844 1 90.25 102 THR B O 1
ATOM 3314 N N . ILE B 1 103 ? -2.773 11.32 9.734 1 93.62 103 ILE B N 1
ATOM 3315 C CA . ILE B 1 103 ? -3.957 10.57 9.336 1 93.62 103 ILE B CA 1
ATOM 3316 C C . ILE B 1 103 ? -3.584 9.102 9.109 1 93.62 103 ILE B C 1
ATOM 3318 O O . ILE B 1 103 ? -2.555 8.805 8.5 1 93.62 103 ILE B O 1
ATOM 3322 N N . SER B 1 104 ? -4.371 8.203 9.625 1 90.56 104 SER B N 1
ATOM 3323 C CA . SER B 1 104 ? -4.254 6.797 9.242 1 90.56 104 SER B CA 1
ATOM 3324 C C . SER B 1 104 ? -5.477 6.34 8.453 1 90.56 104 SER B C 1
ATOM 3326 O O . SER B 1 104 ? -6.594 6.789 8.711 1 90.56 104 SER B O 1
ATOM 3328 N N . ALA B 1 105 ? -5.242 5.52 7.469 1 91.69 105 ALA B N 1
ATOM 3329 C CA . ALA B 1 105 ? -6.32 4.969 6.652 1 91.69 105 ALA B CA 1
ATOM 3330 C C . ALA B 1 105 ? -5.934 3.605 6.082 1 91.69 105 ALA B C 1
ATOM 3332 O O . ALA B 1 105 ? -4.75 3.322 5.887 1 91.69 105 ALA B O 1
ATOM 3333 N N . PRO B 1 106 ? -6.996 2.723 5.84 1 88.44 106 PRO B N 1
ATOM 3334 C CA . PRO B 1 106 ? -6.676 1.52 5.066 1 88.44 106 PRO B CA 1
ATOM 3335 C C . PRO B 1 106 ? -5.977 1.834 3.746 1 88.44 106 PRO B C 1
ATOM 3337 O O . PRO B 1 106 ? -6.258 2.861 3.123 1 88.44 106 PRO B O 1
ATOM 3340 N N . GLU B 1 107 ? -5.125 0.925 3.389 1 86.56 107 GLU B N 1
ATOM 3341 C CA . GLU B 1 107 ? -4.184 1.158 2.297 1 86.56 107 GLU B CA 1
ATOM 3342 C C . GLU B 1 107 ? -4.91 1.616 1.034 1 86.56 107 GLU B C 1
ATOM 3344 O O . GLU B 1 107 ? -4.531 2.619 0.424 1 86.56 107 GLU B O 1
ATOM 3349 N N . GLY B 1 108 ? -5.938 0.987 0.614 1 90.94 108 GLY B N 1
ATOM 3350 C CA . GLY B 1 108 ? -6.672 1.366 -0.583 1 90.94 108 GLY B CA 1
ATOM 3351 C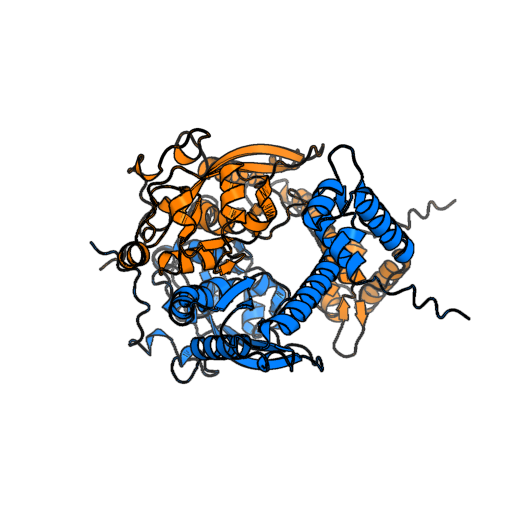 C . GLY B 1 108 ? -7.387 2.695 -0.448 1 90.94 108 GLY B C 1
ATOM 3352 O O . GLY B 1 108 ? -7.438 3.48 -1.397 1 90.94 108 GLY B O 1
ATOM 3353 N N . ILE B 1 109 ? -7.941 2.988 0.675 1 91.94 109 ILE B N 1
ATOM 3354 C CA . ILE B 1 109 ? -8.656 4.23 0.948 1 91.94 109 ILE B CA 1
ATOM 3355 C C . ILE B 1 109 ? -7.672 5.395 0.988 1 91.94 109 ILE B C 1
ATOM 3357 O O . ILE B 1 109 ? -7.895 6.426 0.35 1 91.94 109 ILE B O 1
ATOM 3361 N N . GLY B 1 110 ? -6.609 5.195 1.713 1 93.44 110 GLY B N 1
ATOM 3362 C CA . GLY B 1 110 ? -5.582 6.219 1.812 1 93.44 110 GLY B CA 1
ATOM 3363 C C . GLY B 1 110 ? -4.934 6.543 0.478 1 93.44 110 GLY B C 1
ATOM 3364 O O . GLY B 1 110 ? -4.641 7.707 0.192 1 93.44 110 GLY B O 1
ATOM 3365 N N . GLY B 1 111 ? -4.715 5.543 -0.27 1 92.12 111 GLY B N 1
ATOM 3366 C CA . GLY B 1 111 ? -4.059 5.738 -1.553 1 92.12 111 GLY B CA 1
ATOM 3367 C C . GLY B 1 111 ? -4.973 6.336 -2.605 1 92.12 111 GLY B C 1
ATOM 3368 O O . GLY B 1 111 ? -4.664 7.383 -3.18 1 92.12 111 GLY B O 1
ATOM 3369 N N . PHE B 1 112 ? -6.133 5.848 -2.779 1 92.44 112 PHE B N 1
ATOM 3370 C CA . PHE B 1 112 ? -6.918 6.129 -3.975 1 92.44 112 PHE B CA 1
ATOM 3371 C C . PHE B 1 112 ? -8.016 7.145 -3.676 1 92.44 112 PHE B C 1
ATOM 3373 O O . PHE B 1 112 ? -8.484 7.836 -4.578 1 92.44 112 PHE B O 1
ATOM 3380 N N . LEU B 1 113 ? -8.531 7.199 -2.484 1 92.88 113 LEU B N 1
ATOM 3381 C CA . LEU B 1 113 ? -9.648 8.102 -2.215 1 92.88 113 LEU B CA 1
ATOM 3382 C C . LEU B 1 113 ? -9.18 9.352 -1.479 1 92.88 113 LEU B C 1
ATOM 3384 O O . LEU B 1 113 ? -9.602 10.461 -1.799 1 92.88 113 LEU B O 1
ATOM 3388 N N . VAL B 1 114 ? -8.289 9.203 -0.502 1 95.56 114 VAL B N 1
ATOM 3389 C CA . VAL B 1 114 ? -7.738 10.344 0.226 1 95.56 114 VAL B CA 1
ATOM 3390 C C . VAL B 1 114 ? -6.547 10.922 -0.533 1 95.56 114 VAL B C 1
ATOM 3392 O O . VAL B 1 114 ? -6.422 12.141 -0.68 1 95.56 114 VAL B O 1
ATOM 3395 N N . GLY B 1 115 ? -5.719 10.031 -1.051 1 94 115 GLY B N 1
ATOM 3396 C CA . GLY B 1 115 ? -4.484 10.406 -1.718 1 94 115 GLY B CA 1
ATOM 3397 C C . GLY B 1 115 ? -4.695 11.375 -2.863 1 94 115 GLY B C 1
ATOM 3398 O O . GLY B 1 115 ? -3.928 12.328 -3.025 1 94 115 GLY B O 1
ATOM 3399 N N . VAL B 1 116 ? -5.742 11.219 -3.629 1 91.62 116 VAL B N 1
ATOM 3400 C CA . VAL B 1 116 ? -5.988 12 -4.832 1 91.62 116 VAL B CA 1
ATOM 3401 C C . VAL B 1 116 ? -6.414 13.414 -4.449 1 91.62 116 VAL B C 1
ATOM 3403 O O . VAL B 1 116 ? -6.441 14.312 -5.297 1 91.62 116 VAL B O 1
ATOM 3406 N N . LYS B 1 117 ? -6.738 13.586 -3.182 1 95.31 117 LYS B N 1
ATOM 3407 C CA . LYS B 1 117 ? -7.246 14.883 -2.742 1 95.31 117 LYS B CA 1
ATOM 3408 C C . LYS B 1 117 ? -6.199 15.633 -1.922 1 95.31 117 LYS B C 1
ATOM 3410 O O . LYS B 1 117 ? -6.41 16.781 -1.535 1 95.31 117 LYS B O 1
ATOM 3415 N N . LEU B 1 118 ? -5.043 15.047 -1.681 1 96.88 118 LEU B N 1
ATOM 3416 C CA . LEU B 1 118 ? -4.02 15.609 -0.811 1 96.88 118 LEU B CA 1
ATOM 3417 C C . LEU B 1 118 ? -3.527 16.953 -1.351 1 96.88 118 LEU B C 1
ATOM 3419 O O . LEU B 1 118 ? -3.404 17.922 -0.599 1 96.88 118 LEU B O 1
ATOM 3423 N N . ALA B 1 119 ? -3.26 17.031 -2.635 1 95.56 119 ALA B N 1
ATOM 3424 C CA . ALA B 1 119 ? -2.68 18.219 -3.24 1 95.56 119 ALA B CA 1
ATOM 3425 C C . ALA B 1 119 ? -3.59 19.438 -3.051 1 95.56 119 ALA B C 1
ATOM 3427 O O . ALA B 1 119 ? -3.129 20.516 -2.678 1 95.56 119 ALA B O 1
ATOM 3428 N N . ASP B 1 120 ? -4.867 19.234 -3.25 1 94.62 120 ASP B N 1
ATOM 3429 C CA . ASP B 1 120 ? -5.828 20.328 -3.107 1 94.62 120 ASP B CA 1
ATOM 3430 C C . ASP B 1 120 ? -5.852 20.859 -1.675 1 94.62 120 ASP B C 1
ATOM 3432 O O . ASP B 1 120 ? -5.84 22.078 -1.455 1 94.62 120 ASP B O 1
ATOM 3436 N N . PHE B 1 121 ? -5.883 19.953 -0.78 1 96.75 121 PHE B N 1
ATOM 3437 C CA . PHE B 1 121 ? -5.887 20.375 0.616 1 96.75 121 PHE B CA 1
ATOM 3438 C C . PHE B 1 121 ? -4.625 21.172 0.948 1 96.75 121 PHE B C 1
ATOM 3440 O O . PHE B 1 121 ? -4.695 22.219 1.586 1 96.75 121 PHE B O 1
ATOM 3447 N N . MET B 1 122 ? -3.523 20.641 0.548 1 94.19 122 MET B N 1
ATOM 3448 C CA . MET B 1 122 ? -2.236 21.25 0.878 1 94.19 122 MET B CA 1
ATOM 3449 C C . MET B 1 122 ? -2.113 22.641 0.254 1 94.19 122 MET B C 1
ATOM 3451 O O . MET B 1 122 ? -1.528 23.547 0.851 1 94.19 122 MET B O 1
ATOM 3455 N N . LYS B 1 123 ? -2.611 22.812 -0.916 1 90.44 123 LYS B N 1
ATOM 3456 C CA . LYS B 1 123 ? -2.625 24.109 -1.571 1 90.44 123 LYS B CA 1
ATOM 3457 C C . LYS B 1 123 ? -3.447 25.125 -0.775 1 90.44 123 LYS B C 1
ATOM 3459 O O . LYS B 1 123 ? -3.045 26.281 -0.622 1 90.44 123 LYS B O 1
ATOM 3464 N N . GLU B 1 124 ? -4.57 24.656 -0.236 1 92.62 124 GLU B N 1
ATOM 3465 C CA . GLU B 1 124 ? -5.5 25.531 0.488 1 92.62 124 GLU B CA 1
ATOM 3466 C C . GLU B 1 124 ? -5.031 25.766 1.921 1 92.62 124 GLU B C 1
ATOM 3468 O O . GLU B 1 124 ? -5.477 26.703 2.576 1 92.62 124 GLU B O 1
ATOM 3473 N N . ASN B 1 125 ? -4.203 24.906 2.396 1 93.31 125 ASN B N 1
ATOM 3474 C CA . ASN B 1 125 ? -3.74 24.969 3.779 1 93.31 125 ASN B CA 1
ATOM 3475 C C . ASN B 1 125 ? -2.225 24.812 3.873 1 93.31 125 ASN B C 1
ATOM 3477 O O . ASN B 1 125 ? -1.73 23.875 4.492 1 93.31 125 ASN B O 1
ATOM 3481 N N . PRO B 1 126 ? -1.453 25.75 3.404 1 87.88 126 PRO B N 1
ATOM 3482 C CA . PRO B 1 126 ? 0.003 25.609 3.311 1 87.88 126 PRO B CA 1
ATOM 3483 C C . PRO B 1 126 ? 0.678 25.531 4.676 1 87.88 126 PRO B C 1
ATOM 3485 O O . PRO B 1 126 ? 1.83 25.109 4.777 1 87.88 126 PRO B O 1
ATOM 3488 N N . GLY B 1 127 ? 0.022 25.906 5.668 1 86.56 127 GLY B N 1
ATOM 3489 C CA . GLY B 1 127 ? 0.604 25.875 7 1 86.56 127 GLY B CA 1
ATOM 3490 C C . GLY B 1 127 ? 0.47 24.531 7.688 1 86.56 127 GLY B C 1
ATOM 3491 O O . GLY B 1 127 ? 1.097 24.297 8.727 1 86.56 127 GLY B O 1
ATOM 3492 N N . ILE B 1 128 ? -0.3 23.703 7.172 1 91.56 128 ILE B N 1
ATOM 3493 C CA . ILE B 1 128 ? -0.54 22.391 7.77 1 91.56 128 ILE B CA 1
ATOM 3494 C C . ILE B 1 128 ? 0.296 21.328 7.051 1 91.56 128 ILE B C 1
ATOM 3496 O O . ILE B 1 128 ? 0.219 21.203 5.828 1 91.56 128 ILE B O 1
ATOM 3500 N N . ARG B 1 129 ? 1.144 20.656 7.801 1 90.75 129 ARG B N 1
ATOM 3501 C CA . ARG B 1 129 ? 1.841 19.484 7.293 1 90.75 129 ARG B CA 1
ATOM 3502 C C . ARG B 1 129 ? 1.046 18.219 7.57 1 90.75 129 ARG B C 1
ATOM 3504 O O . ARG B 1 129 ? 0.422 18.094 8.625 1 90.75 129 ARG B O 1
ATOM 3511 N N . LEU B 1 130 ? 1.099 17.281 6.602 1 94.88 130 LEU B N 1
ATOM 3512 C CA . LEU B 1 130 ? 0.318 16.062 6.746 1 94.88 130 LEU B CA 1
ATOM 3513 C C . LEU B 1 130 ? 1.229 14.836 6.797 1 94.88 130 LEU B C 1
ATOM 3515 O O . LEU B 1 130 ? 2.26 14.797 6.125 1 94.88 130 LEU B O 1
ATOM 3519 N N . ALA B 1 131 ? 0.873 13.945 7.613 1 91.5 131 ALA B N 1
ATOM 3520 C CA . ALA B 1 131 ? 1.375 12.57 7.562 1 91.5 131 ALA B CA 1
ATOM 3521 C C . ALA B 1 131 ? 0.24 11.578 7.32 1 91.5 131 ALA B C 1
ATOM 3523 O O . ALA B 1 131 ? -0.78 11.609 8.008 1 91.5 131 ALA B O 1
ATOM 3524 N N . LEU B 1 132 ? 0.363 10.805 6.273 1 93.44 132 LEU B N 1
ATOM 3525 C CA . LEU B 1 132 ? -0.629 9.781 5.945 1 93.44 132 LEU B CA 1
ATOM 3526 C C . LEU B 1 132 ? -0.041 8.383 6.09 1 93.44 132 LEU B C 1
ATOM 3528 O O . LEU B 1 132 ? 0.899 8.023 5.379 1 93.44 132 LEU B O 1
ATOM 3532 N N . ASP B 1 133 ? -0.612 7.664 6.969 1 88.31 133 ASP B N 1
ATOM 3533 C CA . ASP B 1 133 ? -0.191 6.293 7.25 1 88.31 133 ASP B CA 1
ATOM 3534 C C . ASP B 1 133 ? -1.225 5.285 6.754 1 88.31 133 ASP B C 1
ATOM 3536 O O . ASP B 1 133 ? -2.32 5.188 7.309 1 88.31 133 ASP B O 1
ATOM 3540 N N . CYS B 1 134 ? -0.878 4.539 5.754 1 86.38 134 CYS B N 1
ATOM 3541 C CA . CYS B 1 134 ? -1.778 3.559 5.156 1 86.38 134 CYS B CA 1
ATOM 3542 C C . CYS B 1 134 ? -1.458 2.154 5.652 1 86.38 134 CYS B C 1
ATOM 3544 O O . CYS B 1 134 ? -1.771 1.168 4.98 1 86.38 134 CYS B O 1
ATOM 3546 N N . GLY B 1 135 ? -0.893 2.072 6.758 1 70.06 135 GLY B N 1
ATOM 3547 C CA . GLY B 1 135 ? -0.633 0.778 7.367 1 70.06 135 GLY B CA 1
ATOM 3548 C C . GLY B 1 135 ? -1.849 0.19 8.062 1 70.06 135 GLY B C 1
ATOM 3549 O O . GLY B 1 135 ? -2.805 0.907 8.367 1 70.06 135 GLY B O 1
ATOM 3550 N N . PHE B 1 136 ? -2.1 -1.1 7.91 1 52.69 136 PHE B N 1
ATOM 3551 C CA . PHE B 1 136 ? -3.244 -1.754 8.531 1 52.69 136 PHE B CA 1
ATOM 3552 C C . PHE B 1 136 ? -3.027 -1.915 10.031 1 52.69 136 PHE B C 1
ATOM 3554 O O . PHE B 1 136 ? -2.193 -2.717 10.461 1 52.69 136 PHE B O 1
ATOM 3561 N N . TYR B 1 137 ? -3.639 -0.961 10.742 1 46.66 137 TYR B N 1
ATOM 3562 C CA . TYR B 1 137 ? -3.566 -1.133 12.188 1 46.66 137 TYR B CA 1
ATOM 3563 C C . TYR B 1 137 ? -4.945 -1.421 12.773 1 46.66 137 TYR B C 1
ATOM 3565 O O . TYR B 1 137 ? -5.551 -0.553 13.398 1 46.66 137 TYR B O 1
ATOM 3573 N N . PRO B 1 138 ? -5.547 -2.566 12.375 1 45.09 138 PRO B N 1
ATOM 3574 C CA . PRO B 1 138 ? -6.938 -2.787 12.781 1 45.09 138 PRO B CA 1
ATOM 3575 C C . PRO B 1 138 ? -7.156 -2.596 14.273 1 45.09 138 PRO B C 1
ATOM 3577 O O . PRO B 1 138 ? -8.258 -2.238 14.703 1 45.09 138 PRO B O 1
ATOM 3580 N N . GLU B 1 139 ? -6.156 -2.98 15.062 1 43.66 139 GLU B N 1
ATOM 3581 C CA . GLU B 1 139 ? -6.398 -3.088 16.5 1 43.66 139 GLU B CA 1
ATOM 3582 C C . GLU B 1 139 ? -6.27 -1.729 17.188 1 43.66 139 GLU B C 1
ATOM 3584 O O . GLU B 1 139 ? -6.742 -1.547 18.297 1 43.66 139 GLU B O 1
ATOM 3589 N N . ASN B 1 140 ? -5.711 -0.803 16.547 1 46.41 140 ASN B N 1
ATOM 3590 C CA . ASN B 1 140 ? -5.551 0.443 17.281 1 46.41 140 ASN B CA 1
ATOM 3591 C C . ASN B 1 140 ? -5.723 1.66 16.375 1 46.41 140 ASN B C 1
ATOM 3593 O O . ASN B 1 140 ? -4.738 2.24 15.922 1 46.41 140 ASN B O 1
ATOM 3597 N N . PRO B 1 141 ? -7.152 1.939 16.141 1 50.59 141 PRO B N 1
ATOM 3598 C CA . PRO B 1 141 ? -7.418 3.037 15.203 1 50.59 141 PRO B CA 1
ATOM 3599 C C . PRO B 1 141 ? -6.762 4.348 15.633 1 50.59 141 PRO B C 1
ATOM 3601 O O . PRO B 1 141 ? -6.473 5.199 14.789 1 50.59 141 PRO B O 1
ATOM 3604 N N . VAL B 1 142 ? -6.82 4.539 16.891 1 53.53 142 VAL B N 1
ATOM 3605 C CA . VAL B 1 142 ? -6.301 5.836 17.312 1 53.53 142 VAL B CA 1
ATOM 3606 C C . VAL B 1 142 ? -5.07 5.633 18.188 1 53.53 142 VAL B C 1
ATOM 3608 O O . VAL B 1 142 ? -5.172 5.645 19.422 1 53.53 142 VAL B O 1
ATOM 3611 N N . ASP B 1 143 ? -4.172 4.906 17.531 1 56.06 143 ASP B N 1
ATOM 3612 C CA . ASP B 1 143 ? -2.9 4.777 18.234 1 56.06 143 ASP B CA 1
ATOM 3613 C C . ASP B 1 143 ? -2.248 6.141 18.438 1 56.06 143 ASP B C 1
ATOM 3615 O O . ASP B 1 143 ? -2.621 7.121 17.797 1 56.06 143 ASP B O 1
ATOM 3619 N N . ALA B 1 144 ? -1.455 6.34 19.406 1 51.53 144 ALA B N 1
ATOM 3620 C CA . ALA B 1 144 ? -0.909 7.562 20 1 51.53 144 ALA B CA 1
ATOM 3621 C C . ALA B 1 144 ? -0.347 8.484 18.922 1 51.53 144 ALA B C 1
ATOM 3623 O O . ALA B 1 144 ? -0.268 9.703 19.109 1 51.53 144 ALA B O 1
ATOM 3624 N N . HIS B 1 145 ? -0.221 8.016 17.719 1 62.78 145 HIS B N 1
ATOM 3625 C CA . HIS B 1 145 ? 0.4 8.906 16.75 1 62.78 145 HIS B CA 1
ATOM 3626 C C . HIS B 1 145 ? -0.581 9.289 15.648 1 62.78 145 HIS B C 1
ATOM 3628 O O . HIS B 1 145 ? -0.224 10.016 14.719 1 62.78 145 HIS B O 1
ATOM 3634 N N . ILE B 1 146 ? -1.671 8.875 15.914 1 82.44 146 ILE B N 1
ATOM 3635 C CA . ILE B 1 146 ? -2.664 9.148 14.883 1 82.44 146 ILE B CA 1
ATOM 3636 C C . ILE B 1 146 ? -3.695 10.141 15.414 1 82.44 146 ILE B C 1
ATOM 3638 O O . ILE B 1 146 ? -4.301 9.922 16.453 1 82.44 146 ILE B O 1
ATOM 3642 N N . ASP B 1 147 ? -3.711 11.273 14.773 1 86.62 147 ASP B N 1
ATOM 3643 C CA . ASP B 1 147 ? -4.707 12.273 15.156 1 86.62 147 ASP B CA 1
ATOM 3644 C C . ASP B 1 147 ? -6.102 11.859 14.688 1 86.62 147 ASP B C 1
ATOM 3646 O O . ASP B 1 147 ? -7.074 11.984 15.438 1 86.62 147 ASP B O 1
ATOM 3650 N N . LEU B 1 148 ? -6.141 11.477 13.461 1 92.38 148 LEU B N 1
ATOM 3651 C CA . LEU B 1 148 ? -7.383 11.062 12.812 1 92.38 148 LEU B CA 1
ATOM 3652 C C . LEU B 1 148 ? -7.215 9.703 12.148 1 92.38 148 LEU B C 1
ATOM 3654 O O . LEU B 1 148 ? -6.23 9.469 11.438 1 92.38 148 LEU B O 1
ATOM 3658 N N . SER B 1 149 ? -8.172 8.82 12.391 1 91.12 149 SER B N 1
ATOM 3659 C CA . SER B 1 149 ? -8.086 7.477 11.828 1 91.12 149 SER B CA 1
ATOM 3660 C C . SER B 1 149 ? -9.352 7.113 11.055 1 91.12 149 SER B C 1
ATOM 3662 O O . SER B 1 149 ? -10.461 7.246 11.578 1 91.12 149 SER B O 1
ATOM 3664 N N . ILE B 1 150 ? -9.117 6.766 9.812 1 92.31 150 ILE B N 1
ATOM 3665 C CA . ILE B 1 150 ? -10.188 6.152 9.039 1 92.31 150 ILE B CA 1
ATOM 3666 C C . ILE B 1 150 ? -10.133 4.637 9.18 1 92.31 150 ILE B C 1
ATOM 3668 O O . ILE B 1 150 ? -9.07 4.027 9 1 92.31 150 ILE B O 1
ATOM 3672 N N . GLN B 1 151 ? -11.266 4.066 9.492 1 86.81 151 GLN B N 1
ATOM 3673 C CA . GLN B 1 151 ? -11.305 2.627 9.734 1 86.81 151 GLN B CA 1
ATOM 3674 C C . GLN B 1 151 ? -12.445 1.968 8.961 1 86.81 151 GLN B C 1
ATOM 3676 O O . GLN B 1 151 ? -13.469 2.596 8.695 1 86.81 151 GLN B O 1
ATOM 3681 N N . LEU B 1 152 ? -12.18 0.689 8.633 1 84.25 152 LEU B N 1
ATOM 3682 C CA . LEU B 1 152 ? -13.211 -0.106 7.977 1 84.25 152 LEU B CA 1
ATOM 3683 C C . LEU B 1 152 ? -13.953 -0.97 8.992 1 84.25 152 LEU B C 1
ATOM 3685 O O . LEU B 1 152 ? -14.844 -1.738 8.617 1 84.25 152 LEU B O 1
ATOM 3689 N N . THR B 1 153 ? -13.531 -1.009 10.164 1 75.69 153 THR B N 1
ATOM 3690 C CA . THR B 1 153 ? -14.219 -1.722 11.234 1 75.69 153 THR B CA 1
ATOM 3691 C C . THR B 1 153 ? -14.68 -0.753 12.32 1 75.69 153 THR B C 1
ATOM 3693 O O . THR B 1 153 ? -14.023 0.26 12.578 1 75.69 153 THR B O 1
ATOM 3696 N N . GLN B 1 154 ? -15.82 -1.045 12.789 1 72.62 154 GLN B N 1
ATOM 3697 C CA . GLN B 1 154 ? -16.281 -0.21 13.891 1 72.62 154 GLN B CA 1
ATOM 3698 C C . GLN B 1 154 ? -15.328 -0.275 15.078 1 72.62 154 GLN B C 1
ATOM 3700 O O . GLN B 1 154 ? -15 -1.362 15.555 1 72.62 154 GLN B O 1
ATOM 3705 N N . PRO B 1 155 ? -14.805 0.907 15.383 1 68.62 155 PRO B N 1
ATOM 3706 C CA . PRO B 1 155 ? -13.922 0.866 16.547 1 68.62 155 PRO B CA 1
ATOM 3707 C C . PRO B 1 155 ? -14.648 0.436 17.828 1 68.62 155 PRO B C 1
ATOM 3709 O O . PRO B 1 155 ? -15.836 0.726 17.984 1 68.62 155 PRO B O 1
ATOM 3712 N N . GLY B 1 156 ? -14.086 -0.526 18.438 1 65.12 156 GLY B N 1
ATOM 3713 C CA . GLY B 1 156 ? -14.688 -0.94 19.688 1 65.12 156 GLY B CA 1
ATOM 3714 C C . GLY B 1 156 ? -14.945 0.214 20.641 1 65.12 156 GLY B C 1
ATOM 3715 O O . GLY B 1 156 ? -14.516 1.342 20.375 1 65.12 156 GLY B O 1
ATOM 3716 N N . ASP B 1 157 ? -15.766 0.011 21.594 1 65.69 157 ASP B N 1
ATOM 3717 C CA . ASP B 1 157 ? -16.125 1.004 22.594 1 65.69 157 ASP B CA 1
ATOM 3718 C C . ASP B 1 157 ? -14.914 1.394 23.438 1 65.69 157 ASP B C 1
ATOM 3720 O O . ASP B 1 157 ? -14.586 0.717 24.422 1 65.69 157 ASP B O 1
ATOM 3724 N N . GLN B 1 158 ? -14.133 2.111 22.891 1 70.06 158 GLN B N 1
ATOM 3725 C CA . GLN B 1 158 ? -13.062 2.695 23.703 1 70.06 158 GLN B CA 1
ATOM 3726 C C . GLN B 1 158 ? -13.453 4.082 24.203 1 70.06 158 GLN B C 1
ATOM 3728 O O . GLN B 1 158 ? -13.812 4.957 23.422 1 70.06 158 GLN B O 1
ATOM 3733 N N . PRO B 1 159 ? -13.469 4.238 25.5 1 72 159 PRO B N 1
ATOM 3734 C CA . PRO B 1 159 ? -14.031 5.457 26.078 1 72 159 PRO B CA 1
ATOM 3735 C C . PRO B 1 159 ? -13.359 6.727 25.562 1 72 159 PRO B C 1
ATOM 3737 O O . PRO B 1 159 ? -14.008 7.77 25.438 1 72 159 PRO B O 1
ATOM 3740 N N . ASP B 1 160 ? -12.18 6.672 25.219 1 76.25 160 ASP B N 1
ATOM 3741 C CA . ASP B 1 160 ? -11.469 7.895 24.859 1 76.25 160 ASP B CA 1
ATOM 3742 C C . ASP B 1 160 ? -11.43 8.07 23.344 1 76.25 160 ASP B C 1
ATOM 3744 O O . ASP B 1 160 ? -10.805 9.016 22.844 1 76.25 160 ASP B O 1
ATOM 3748 N N . VAL B 1 161 ? -12.133 7.227 22.688 1 82.75 161 VAL B N 1
ATOM 3749 C CA . VAL B 1 161 ? -12.125 7.309 21.234 1 82.75 161 VAL B CA 1
ATOM 3750 C C . VAL B 1 161 ? -13.523 7.652 20.719 1 82.75 161 VAL B C 1
ATOM 3752 O O . VAL B 1 161 ? -14.5 6.984 21.062 1 82.75 161 VAL B O 1
ATOM 3755 N N . ALA B 1 162 ? -13.609 8.766 20.078 1 88.62 162 ALA B N 1
ATOM 3756 C CA . ALA B 1 162 ? -14.828 9.109 19.344 1 88.62 162 ALA B CA 1
ATOM 3757 C C . ALA B 1 162 ? -14.82 8.5 17.953 1 88.62 162 ALA B C 1
ATOM 3759 O O . ALA B 1 162 ? -13.789 8.492 17.266 1 88.62 162 ALA B O 1
ATOM 3760 N N . ALA B 1 163 ? -15.922 7.965 17.531 1 91.25 163 ALA B N 1
ATOM 3761 C CA . ALA B 1 163 ? -16.078 7.363 16.219 1 91.25 163 ALA B CA 1
ATOM 3762 C C . ALA B 1 163 ? -17.375 7.82 15.562 1 91.25 163 ALA B C 1
ATOM 3764 O O . ALA B 1 163 ? -18.438 7.848 16.203 1 91.25 163 ALA B O 1
ATOM 3765 N N . SER B 1 164 ? -17.312 8.312 14.328 1 93 164 SER B N 1
ATOM 3766 C CA . SER B 1 164 ? -18.484 8.664 13.547 1 93 164 SER B CA 1
ATOM 3767 C C . SER B 1 164 ? -18.453 8 12.172 1 93 164 SER B C 1
ATOM 3769 O O . SER B 1 164 ? -17.391 7.781 11.609 1 93 164 SER B O 1
ATOM 3771 N N . GLU B 1 165 ? -19.609 7.656 11.688 1 94.62 165 GLU B N 1
ATOM 3772 C CA . GLU B 1 165 ? -19.688 7.117 10.328 1 94.62 165 GLU B CA 1
ATOM 3773 C C . GLU B 1 165 ? -19.281 8.164 9.297 1 94.62 165 GLU B C 1
ATOM 3775 O O . GLU B 1 165 ? -19.75 9.297 9.336 1 94.62 165 GLU B O 1
ATOM 3780 N N . LEU B 1 166 ? -18.422 7.746 8.453 1 95.81 166 LEU B N 1
ATOM 3781 C CA . LEU B 1 166 ? -17.859 8.648 7.445 1 95.81 166 LEU B CA 1
ATOM 3782 C C . LEU B 1 166 ? -18.5 8.391 6.078 1 95.81 166 LEU B C 1
ATOM 3784 O O . LEU B 1 166 ? -18.812 9.336 5.355 1 95.81 166 LEU B O 1
ATOM 3788 N N . ALA B 1 167 ? -18.672 7.141 5.688 1 95.31 167 ALA B N 1
ATOM 3789 C CA . ALA B 1 167 ? -19.172 6.766 4.367 1 95.31 167 ALA B CA 1
ATOM 3790 C C . ALA B 1 167 ? -19.531 5.285 4.316 1 95.31 167 ALA B C 1
ATOM 3792 O O . ALA B 1 167 ? -19.094 4.504 5.168 1 95.31 167 ALA B O 1
ATOM 3793 N N . THR B 1 168 ? -20.359 4.965 3.367 1 94.12 168 THR B N 1
ATOM 3794 C CA . THR B 1 168 ? -20.594 3.576 2.994 1 94.12 168 THR B CA 1
ATOM 3795 C C . THR B 1 168 ? -19.969 3.268 1.638 1 94.12 168 THR B C 1
ATOM 3797 O O . THR B 1 168 ? -20.219 3.973 0.658 1 94.12 168 THR B O 1
ATOM 3800 N N . LEU B 1 169 ? -19.109 2.246 1.633 1 93.12 169 LEU B N 1
ATOM 3801 C CA . LEU B 1 169 ? -18.516 1.767 0.385 1 93.12 169 LEU B CA 1
ATOM 3802 C C . LEU B 1 169 ? -19.297 0.571 -0.155 1 93.12 169 LEU B C 1
ATOM 3804 O O . LEU B 1 169 ? -19.641 -0.339 0.6 1 93.12 169 LEU B O 1
ATOM 3808 N N . HIS B 1 170 ? -19.578 0.62 -1.424 1 91.75 170 HIS B N 1
ATOM 3809 C CA . HIS B 1 170 ? -20.219 -0.502 -2.102 1 91.75 170 HIS B CA 1
ATOM 3810 C C . HIS B 1 170 ? -19.219 -1.26 -2.973 1 91.75 170 HIS B C 1
ATOM 3812 O O . HIS B 1 170 ? -18.578 -0.669 -3.842 1 91.75 170 HIS B O 1
ATOM 3818 N N . TYR B 1 171 ? -19.094 -2.57 -2.697 1 91.62 171 TYR B N 1
ATOM 3819 C CA . TYR B 1 171 ? -18.156 -3.406 -3.439 1 91.62 171 TYR B CA 1
ATOM 3820 C C . TYR B 1 171 ? -18.875 -4.16 -4.559 1 91.62 171 TYR B C 1
ATOM 3822 O O . TYR B 1 171 ? -19.875 -4.832 -4.32 1 91.62 171 TYR B O 1
ATOM 3830 N N . ALA B 1 172 ? -18.359 -4.027 -5.746 1 91.81 172 ALA B N 1
ATOM 3831 C CA . ALA B 1 172 ? -18.906 -4.707 -6.918 1 91.81 172 ALA B CA 1
ATOM 3832 C C . ALA B 1 172 ? -17.797 -5.434 -7.688 1 91.81 172 ALA B C 1
ATOM 3834 O O . ALA B 1 172 ? -16.609 -5.23 -7.43 1 91.81 172 ALA B O 1
ATOM 3835 N N . LEU B 1 173 ? -18.25 -6.309 -8.547 1 92.62 173 LEU B N 1
ATOM 3836 C CA . LEU B 1 173 ? -17.297 -7.051 -9.375 1 92.62 173 LEU B CA 1
ATOM 3837 C C . LEU B 1 173 ? -16.906 -6.246 -10.609 1 92.62 173 LEU B C 1
ATOM 3839 O O . LEU B 1 173 ? -17.766 -5.672 -11.281 1 92.62 173 LEU B O 1
ATOM 3843 N N . PHE B 1 174 ? -15.578 -6.23 -10.852 1 94.81 174 PHE B N 1
ATOM 3844 C CA . PHE B 1 174 ? -15.023 -5.523 -12 1 94.81 174 PHE B CA 1
ATOM 3845 C C . PHE B 1 174 ? -14.117 -6.434 -12.805 1 94.81 174 PHE B C 1
ATOM 3847 O O . PHE B 1 174 ? -13.508 -7.355 -12.266 1 94.81 174 PHE B O 1
ATOM 3854 N N . ALA B 1 175 ? -14.086 -6.148 -14.055 1 96.25 175 ALA B N 1
ATOM 3855 C CA . ALA B 1 175 ? -13.148 -6.758 -14.992 1 96.25 175 ALA B CA 1
ATOM 3856 C C . ALA B 1 175 ? -12.727 -5.766 -16.078 1 96.25 175 ALA B C 1
ATOM 3858 O O . ALA B 1 175 ? -13.273 -4.668 -16.156 1 96.25 175 ALA B O 1
ATOM 3859 N N . SER B 1 176 ? -11.641 -6.098 -16.797 1 95.62 176 SER B N 1
ATOM 3860 C CA . SER B 1 176 ? -11.281 -5.305 -17.953 1 95.62 176 SER B CA 1
ATOM 3861 C C . SER B 1 176 ? -12.141 -5.676 -19.172 1 95.62 176 SER B C 1
ATOM 3863 O O . SER B 1 176 ? -12.695 -6.777 -19.219 1 95.62 176 SER B O 1
ATOM 3865 N N . GLN B 1 177 ? -12.227 -4.703 -20.094 1 95.25 177 GLN B N 1
ATOM 3866 C CA . GLN B 1 177 ? -12.914 -5.012 -21.344 1 95.25 177 GLN B CA 1
ATOM 3867 C C . GLN B 1 177 ? -12.234 -6.172 -22.078 1 95.25 177 GLN B C 1
ATOM 3869 O O . GLN B 1 177 ? -12.906 -7.039 -22.625 1 95.25 177 GLN B O 1
ATOM 3874 N N . ASP B 1 178 ? -10.945 -6.207 -22.047 1 92.81 178 ASP B N 1
ATOM 3875 C CA . ASP B 1 178 ? -10.188 -7.285 -22.688 1 92.81 178 ASP B CA 1
ATOM 3876 C C . ASP B 1 178 ? -10.555 -8.641 -22.094 1 92.81 178 ASP B C 1
ATOM 3878 O O . ASP B 1 178 ? -10.742 -9.617 -22.812 1 92.81 178 ASP B O 1
ATOM 3882 N N . TYR B 1 179 ? -10.656 -8.68 -20.812 1 94.75 179 TYR B N 1
ATOM 3883 C CA . TYR B 1 179 ? -11.047 -9.93 -20.172 1 94.75 179 TYR B CA 1
ATOM 3884 C C . TYR B 1 179 ? -12.43 -10.375 -20.609 1 94.75 179 TYR B C 1
ATOM 3886 O O . TYR B 1 179 ? -12.641 -11.539 -20.953 1 94.75 179 TYR B O 1
ATOM 3894 N N . ILE B 1 180 ? -13.352 -9.445 -20.609 1 95.06 180 ILE B N 1
ATOM 3895 C CA . ILE B 1 180 ? -14.734 -9.727 -20.969 1 95.06 180 ILE B CA 1
ATOM 3896 C C . ILE B 1 180 ? -14.805 -10.211 -22.422 1 95.06 180 ILE B C 1
ATOM 3898 O O . ILE B 1 180 ? -15.523 -11.164 -22.719 1 95.06 180 ILE B O 1
ATOM 3902 N N . ASP B 1 181 ? -14.047 -9.562 -23.25 1 94.69 181 ASP B N 1
ATOM 3903 C CA . ASP B 1 181 ? -14.047 -9.938 -24.656 1 94.69 181 ASP B CA 1
ATOM 3904 C C . ASP B 1 181 ? -13.523 -11.359 -24.859 1 94.69 181 ASP B C 1
ATOM 3906 O O . ASP B 1 181 ? -13.961 -12.062 -25.766 1 94.69 181 ASP B O 1
ATOM 3910 N N . THR B 1 182 ? -12.648 -11.758 -24.047 1 91.88 182 THR B N 1
ATOM 3911 C CA . THR B 1 182 ? -11.977 -13.047 -24.219 1 91.88 182 THR B CA 1
ATOM 3912 C C . THR B 1 182 ? -12.742 -14.148 -23.484 1 91.88 182 THR B C 1
ATOM 3914 O O . THR B 1 182 ? -12.906 -15.25 -24.016 1 91.88 182 THR B O 1
ATOM 3917 N N . TYR B 1 183 ? -13.258 -13.859 -22.25 1 92.5 183 TYR B N 1
ATOM 3918 C CA . TYR B 1 183 ? -13.758 -14.93 -21.406 1 92.5 183 TYR B CA 1
ATOM 3919 C C . TYR B 1 183 ? -15.242 -14.742 -21.109 1 92.5 183 TYR B C 1
ATOM 3921 O O . TYR B 1 183 ? -15.875 -15.602 -20.484 1 92.5 183 TYR B O 1
ATOM 3929 N N . GLY B 1 184 ? -15.836 -13.641 -21.547 1 92.5 184 GLY B N 1
ATOM 3930 C CA . GLY B 1 184 ? -17.234 -13.352 -21.25 1 92.5 184 GLY B CA 1
ATOM 3931 C C . GLY B 1 184 ? -17.438 -12.656 -19.922 1 92.5 184 GLY B C 1
ATOM 3932 O O . GLY B 1 184 ? -16.531 -12.602 -19.094 1 92.5 184 GLY B O 1
ATOM 3933 N N . ALA B 1 185 ? -18.578 -12.117 -19.734 1 92.88 185 ALA B N 1
ATOM 3934 C CA . ALA B 1 185 ? -18.969 -11.438 -18.5 1 92.88 185 ALA B CA 1
ATOM 3935 C C . ALA B 1 185 ? -20.125 -12.148 -17.812 1 92.88 185 ALA B C 1
ATOM 3937 O O . ALA B 1 185 ? -21.234 -12.219 -18.359 1 92.88 185 ALA B O 1
ATOM 3938 N N . PRO B 1 186 ? -19.828 -12.648 -16.656 1 91.25 186 PRO B N 1
ATOM 3939 C CA . PRO B 1 186 ? -20.969 -13.227 -15.938 1 91.25 186 PRO B CA 1
ATOM 3940 C C . PRO B 1 186 ? -22 -12.188 -15.531 1 91.25 186 PRO B C 1
ATOM 3942 O O . PRO B 1 186 ? -21.656 -11.047 -15.211 1 91.25 186 PRO B O 1
ATOM 3945 N N . THR B 1 187 ? -23.281 -12.617 -15.516 1 90.5 187 THR B N 1
ATOM 3946 C CA . THR B 1 187 ? -24.359 -11.711 -15.133 1 90.5 187 THR B CA 1
ATOM 3947 C C . THR B 1 187 ? -24.984 -12.148 -13.82 1 90.5 187 THR B C 1
ATOM 3949 O O . THR B 1 187 ? -25.922 -11.508 -13.328 1 90.5 187 THR B O 1
ATOM 3952 N N . ARG B 1 188 ? -24.578 -13.281 -13.359 1 86.06 188 ARG B N 1
ATOM 3953 C CA . ARG B 1 188 ? -24.969 -13.773 -12.039 1 86.06 188 ARG B CA 1
ATOM 3954 C C . ARG B 1 188 ? -23.766 -14.32 -11.281 1 86.06 188 ARG B C 1
ATOM 3956 O O . ARG B 1 188 ? -22.781 -14.758 -11.891 1 86.06 188 ARG B O 1
ATOM 3963 N N . LEU B 1 189 ? -23.828 -14.266 -10.016 1 82.38 189 LEU B N 1
ATOM 3964 C CA . LEU B 1 189 ? -22.719 -14.641 -9.156 1 82.38 189 LEU B CA 1
ATOM 3965 C C . LEU B 1 189 ? -22.297 -16.094 -9.406 1 82.38 189 LEU B C 1
ATOM 3967 O O . LEU B 1 189 ? -21.109 -16.406 -9.461 1 82.38 189 LEU B O 1
ATOM 3971 N N . GLU B 1 190 ? -23.25 -16.984 -9.672 1 76.88 190 GLU B N 1
ATOM 3972 C CA . GLU B 1 190 ? -22.969 -18.406 -9.891 1 76.88 190 GLU B CA 1
ATOM 3973 C C . GLU B 1 190 ? -22.172 -18.625 -11.172 1 76.88 190 GLU B C 1
ATOM 3975 O O . GLU B 1 190 ? -21.344 -19.531 -11.242 1 76.88 190 GLU B O 1
ATOM 3980 N N . ALA B 1 191 ? -22.5 -17.766 -12.117 1 80.75 191 ALA B N 1
ATOM 3981 C CA . ALA B 1 191 ? -21.797 -17.875 -13.391 1 80.75 191 ALA B CA 1
ATOM 3982 C C . ALA B 1 191 ? -20.359 -17.359 -13.281 1 80.75 191 ALA B C 1
ATOM 3984 O O . ALA B 1 191 ? -19.531 -17.625 -14.156 1 80.75 191 ALA B O 1
ATOM 3985 N N . ALA B 1 192 ? -20.016 -16.656 -12.164 1 82.56 192 ALA B N 1
ATOM 3986 C CA . ALA B 1 192 ? -18.688 -16.078 -11.977 1 82.56 192 ALA B CA 1
ATOM 3987 C C . ALA B 1 192 ? -17.703 -17.109 -11.422 1 82.56 192 ALA B C 1
ATOM 3989 O O . ALA B 1 192 ? -16.484 -16.922 -11.508 1 82.56 192 ALA B O 1
ATOM 3990 N N . VAL B 1 193 ? -18.141 -18.219 -10.914 1 75.62 193 VAL B N 1
ATOM 3991 C CA . VAL B 1 193 ? -17.312 -19.234 -10.25 1 75.62 193 VAL B CA 1
ATOM 3992 C C . VAL B 1 193 ? -16.312 -19.812 -11.234 1 75.62 193 VAL B C 1
ATOM 3994 O O . VAL B 1 193 ? -15.172 -20.125 -10.852 1 75.62 193 VAL B O 1
ATOM 3997 N N . GLY B 1 194 ? -16.484 -19.844 -12.531 1 77.25 194 GLY B N 1
ATOM 3998 C CA . GLY B 1 194 ? -15.562 -20.391 -13.516 1 77.25 194 GLY B CA 1
ATOM 3999 C C . GLY B 1 194 ? -14.539 -19.391 -14.008 1 77.25 194 GLY B C 1
ATOM 4000 O O . GLY B 1 194 ? -13.586 -19.75 -14.703 1 77.25 194 GLY B O 1
ATOM 4001 N N . HIS B 1 195 ? -14.648 -18.219 -13.508 1 88.94 195 HIS B N 1
ATOM 4002 C CA . HIS B 1 195 ? -13.742 -17.156 -13.938 1 88.94 195 HIS B CA 1
ATOM 4003 C C . HIS B 1 195 ? -12.555 -17.031 -12.977 1 88.94 195 HIS B C 1
ATOM 4005 O O . HIS B 1 195 ? -12.586 -17.578 -11.875 1 88.94 195 HIS B O 1
ATOM 4011 N N . ARG B 1 196 ? -11.469 -16.406 -13.477 1 90.69 196 ARG B N 1
ATOM 4012 C CA . ARG B 1 196 ? -10.344 -16.078 -12.609 1 90.69 196 ARG B CA 1
ATOM 4013 C C . ARG B 1 196 ? -10.703 -14.945 -11.648 1 90.69 196 ARG B C 1
ATOM 4015 O O . ARG B 1 196 ? -11.219 -13.914 -12.07 1 90.69 196 ARG B O 1
ATOM 4022 N N . PHE B 1 197 ? -10.398 -15.234 -10.422 1 90.81 197 PHE B N 1
ATOM 4023 C CA . PHE B 1 197 ? -10.719 -14.227 -9.422 1 90.81 197 PHE B CA 1
ATOM 4024 C C . PHE B 1 197 ? -9.445 -13.664 -8.797 1 90.81 197 PHE B C 1
ATOM 4026 O O . PHE B 1 197 ? -8.508 -14.406 -8.516 1 90.81 197 PHE B O 1
ATOM 4033 N N . ILE B 1 198 ? -9.461 -12.375 -8.672 1 93.38 198 ILE B N 1
ATOM 4034 C CA . ILE B 1 198 ? -8.406 -11.633 -7.996 1 93.38 198 ILE B CA 1
ATOM 4035 C C . ILE B 1 198 ? -8.906 -11.133 -6.641 1 93.38 198 ILE B C 1
ATOM 4037 O O . ILE B 1 198 ? -9.922 -10.43 -6.566 1 93.38 198 ILE B O 1
ATOM 4041 N N . ALA B 1 199 ? -8.211 -11.484 -5.602 1 89.12 199 ALA B N 1
ATOM 4042 C CA . ALA B 1 199 ? -8.695 -11.133 -4.266 1 89.12 199 ALA B CA 1
ATOM 4043 C C . ALA B 1 199 ? -7.66 -10.312 -3.504 1 89.12 199 ALA B C 1
ATOM 4045 O O . ALA B 1 199 ? -6.453 -10.508 -3.678 1 89.12 199 ALA B O 1
ATOM 4046 N N . HIS B 1 200 ? -8.18 -9.383 -2.777 1 88.94 200 HIS B N 1
ATOM 4047 C CA . HIS B 1 200 ? -7.363 -8.742 -1.755 1 88.94 200 HIS B CA 1
ATOM 4048 C C . HIS B 1 200 ? -7.352 -9.555 -0.465 1 88.94 200 HIS B C 1
ATOM 4050 O O . HIS B 1 200 ? -8.398 -10.039 -0.028 1 88.94 200 HIS B O 1
ATOM 4056 N N . SER B 1 201 ? -6.184 -9.656 0.152 1 80.44 201 SER B N 1
ATOM 4057 C CA . SER B 1 201 ? -6.055 -10.508 1.328 1 80.44 201 SER B CA 1
ATOM 4058 C C . SER B 1 201 ? -6.988 -10.047 2.445 1 80.44 201 SER B C 1
ATOM 4060 O O . SER B 1 201 ? -7.488 -10.875 3.217 1 80.44 201 SER B O 1
ATOM 4062 N N . ALA B 1 202 ? -7.16 -8.75 2.58 1 71.75 202 ALA B N 1
ATOM 4063 C CA . ALA B 1 202 ? -8.094 -8.242 3.582 1 71.75 202 ALA B CA 1
ATOM 4064 C C . ALA B 1 202 ? -9.5 -8.766 3.34 1 71.75 202 ALA B C 1
ATOM 4066 O O . ALA B 1 202 ? -10.273 -8.953 4.285 1 71.75 202 ALA B O 1
ATOM 4067 N N . GLN B 1 203 ? -9.891 -8.938 2.115 1 67.25 203 GLN B N 1
ATOM 4068 C CA . GLN B 1 203 ? -11.195 -9.469 1.755 1 67.25 203 GLN B CA 1
ATOM 4069 C C . GLN B 1 203 ? -11.305 -10.953 2.109 1 67.25 203 GLN B C 1
ATOM 4071 O O . GLN B 1 203 ? -12.383 -11.438 2.459 1 67.25 203 GLN B O 1
ATOM 4076 N N . VAL B 1 204 ? -10.195 -11.516 1.952 1 59.22 204 VAL B N 1
ATOM 4077 C CA . VAL B 1 204 ? -10.141 -12.945 2.24 1 59.22 204 VAL B CA 1
ATOM 4078 C C . VAL B 1 204 ? -10.258 -13.172 3.746 1 59.22 204 VAL B C 1
ATOM 4080 O O . VAL B 1 204 ? -10.953 -14.094 4.191 1 59.22 204 VAL B O 1
ATOM 4083 N N . SER B 1 205 ? -9.633 -12.273 4.449 1 56.25 205 SER B N 1
ATOM 4084 C CA . SER B 1 205 ? -9.602 -12.43 5.898 1 56.25 205 SER B CA 1
ATOM 4085 C C . SER B 1 205 ? -10.93 -12 6.523 1 56.25 205 SER B C 1
ATOM 4087 O O . SER B 1 205 ? -11.289 -12.461 7.609 1 56.25 205 SER B O 1
ATOM 4089 N N . GLU B 1 206 ? -11.602 -11.07 5.957 1 55.88 206 GLU B N 1
ATOM 4090 C CA . GLU B 1 206 ? -12.852 -10.547 6.5 1 55.88 206 GLU B CA 1
ATOM 4091 C C . GLU B 1 206 ? -14.062 -11.203 5.84 1 55.88 206 GLU B C 1
ATOM 4093 O O . GLU B 1 206 ? -15.07 -10.547 5.586 1 55.88 206 GLU B O 1
ATOM 4098 N N . LYS B 1 207 ? -13.977 -12.43 5.465 1 52.88 207 LYS B N 1
ATOM 4099 C CA . LYS B 1 207 ? -15.055 -13.133 4.773 1 52.88 207 LYS B CA 1
ATOM 4100 C C . LYS B 1 207 ? -16.359 -13.031 5.551 1 52.88 207 LYS B C 1
ATOM 4102 O O . LYS B 1 207 ? -17.438 -12.969 4.953 1 52.88 207 LYS B O 1
ATOM 4107 N N . GLY B 1 208 ? -16.156 -12.875 6.855 1 50.19 208 GLY B N 1
ATOM 4108 C CA . GLY B 1 208 ? -17.344 -12.828 7.691 1 50.19 208 GLY B CA 1
ATOM 4109 C C . GLY B 1 208 ? -18.141 -11.547 7.527 1 50.19 208 GLY B C 1
ATOM 4110 O O . GLY B 1 208 ? -19.312 -11.477 7.938 1 50.19 208 GLY B O 1
ATOM 4111 N N . GLN B 1 209 ? -17.516 -10.641 7.004 1 55.19 209 GLN B N 1
ATOM 4112 C CA . GLN B 1 209 ? -18.219 -9.375 6.875 1 55.19 209 GLN B CA 1
ATOM 4113 C C . GLN B 1 209 ? -18.969 -9.297 5.547 1 55.19 209 GLN B C 1
ATOM 4115 O O . GLN B 1 209 ? -19.75 -8.367 5.324 1 55.19 209 GLN B O 1
ATOM 4120 N N . TRP B 1 210 ? -18.656 -10.305 4.812 1 57.44 210 TRP B N 1
ATOM 4121 C CA . TRP B 1 210 ? -19.328 -10.336 3.521 1 57.44 210 TRP B CA 1
ATOM 4122 C C . TRP B 1 210 ? -20.703 -10.984 3.645 1 57.44 210 TRP B C 1
ATOM 4124 O O . TRP B 1 210 ? -20.953 -11.789 4.547 1 57.44 210 TRP B O 1
ATOM 4134 N N . GLN B 1 211 ? -21.688 -10.445 2.902 1 57.16 211 GLN B N 1
ATOM 4135 C CA . GLN B 1 211 ? -23 -11.086 2.873 1 57.16 211 GLN B CA 1
ATOM 4136 C C . GLN B 1 211 ? -22.859 -12.586 2.617 1 57.16 211 GLN B C 1
ATOM 4138 O O . GLN B 1 211 ? -21.875 -13.039 2.029 1 57.16 211 GLN B O 1
ATOM 4143 N N . ALA B 1 212 ? -23.766 -13.336 3.168 1 55.19 212 ALA B N 1
ATOM 4144 C CA . ALA B 1 212 ? -23.797 -14.797 3.111 1 55.19 212 ALA B CA 1
ATOM 4145 C C . ALA B 1 212 ? -23.484 -15.297 1.703 1 55.19 212 ALA B C 1
ATOM 4147 O O . ALA B 1 212 ? -22.672 -16.203 1.525 1 55.19 212 ALA B O 1
ATOM 4148 N N . LYS B 1 213 ? -24.141 -14.703 0.771 1 56.47 213 LYS B N 1
ATOM 4149 C CA . LYS B 1 213 ? -23.953 -15.188 -0.595 1 56.47 213 LYS B CA 1
ATOM 4150 C C . LYS B 1 213 ? -22.547 -14.898 -1.095 1 56.47 213 LYS B C 1
ATOM 4152 O O . LYS B 1 213 ? -21.938 -15.727 -1.776 1 56.47 213 LYS B O 1
ATOM 4157 N N . THR B 1 214 ? -22 -13.781 -0.708 1 60.56 214 THR B N 1
ATOM 4158 C CA . THR B 1 214 ? -20.641 -13.398 -1.121 1 60.56 214 THR B CA 1
ATOM 4159 C C . THR B 1 214 ? -19.609 -14.258 -0.422 1 60.56 214 THR B C 1
ATOM 4161 O O . THR B 1 214 ? -18.609 -14.648 -1.03 1 60.56 214 THR B O 1
ATOM 4164 N N . GLY B 1 215 ? -20.031 -14.508 0.722 1 62.5 215 GLY B N 1
ATOM 4165 C CA . GLY B 1 215 ? -19.156 -15.406 1.446 1 62.5 215 GLY B CA 1
ATOM 4166 C C . GLY B 1 215 ? -19.016 -16.766 0.792 1 62.5 215 GLY B C 1
ATOM 4167 O O . GLY B 1 215 ? -17.906 -17.281 0.631 1 62.5 215 GLY B O 1
ATOM 4168 N N . ALA B 1 216 ? -20.188 -17.281 0.405 1 60.5 216 ALA B N 1
ATOM 4169 C CA . ALA B 1 216 ? -20.203 -18.578 -0.268 1 60.5 216 ALA B CA 1
ATOM 4170 C C . ALA B 1 216 ? -19.422 -18.516 -1.583 1 60.5 216 ALA B C 1
ATOM 4172 O O . ALA B 1 216 ? -18.688 -19.453 -1.918 1 60.5 216 ALA B O 1
ATOM 4173 N N . PHE B 1 217 ? -19.609 -17.453 -2.209 1 62.34 217 PHE B N 1
ATOM 4174 C CA . PHE B 1 217 ? -18.906 -17.234 -3.471 1 62.34 217 PHE B CA 1
ATOM 4175 C C . PHE B 1 217 ? -17.406 -17.203 -3.256 1 62.34 217 PHE B C 1
ATOM 4177 O O . PHE B 1 217 ? -16.656 -17.859 -3.982 1 62.34 217 PHE B O 1
ATOM 4184 N N . MET B 1 218 ? -17.047 -16.547 -2.291 1 63.5 218 MET B N 1
ATOM 4185 C CA . MET B 1 218 ? -15.617 -16.422 -2.031 1 63.5 218 MET B CA 1
ATOM 4186 C C . MET B 1 218 ? -15.023 -17.75 -1.593 1 63.5 218 MET B C 1
ATOM 4188 O O . MET B 1 218 ? -13.867 -18.047 -1.89 1 63.5 218 MET B O 1
ATOM 4192 N N . GLU B 1 219 ? -15.844 -18.5 -0.996 1 60.62 219 GLU B N 1
ATOM 4193 C CA . GLU B 1 219 ? -15.406 -19.828 -0.565 1 60.62 219 GLU B CA 1
ATOM 4194 C C . GLU B 1 219 ? -15.258 -20.766 -1.754 1 60.62 219 GLU B C 1
ATOM 4196 O O . GLU B 1 219 ? -14.383 -21.641 -1.754 1 60.62 219 GLU B O 1
ATOM 4201 N N . LEU B 1 220 ? -16.125 -20.562 -2.701 1 58.84 220 LEU B N 1
ATOM 4202 C CA . LEU B 1 220 ? -16.156 -21.469 -3.84 1 58.84 220 LEU B CA 1
ATOM 4203 C C . LEU B 1 220 ? -15.102 -21.078 -4.875 1 58.84 220 LEU B C 1
ATOM 4205 O O . LEU B 1 220 ? -14.734 -21.891 -5.727 1 58.84 220 LEU B O 1
ATOM 4209 N N . THR B 1 221 ? -14.672 -19.859 -4.66 1 63.72 221 THR B N 1
ATOM 4210 C CA . THR B 1 221 ? -13.742 -19.391 -5.68 1 63.72 221 THR B CA 1
ATOM 4211 C C . THR B 1 221 ? -12.32 -19.344 -5.133 1 63.72 221 THR B C 1
ATOM 4213 O O . THR B 1 221 ? -12.07 -18.734 -4.086 1 63.72 221 THR B O 1
ATOM 4216 N N . ALA B 1 222 ? -11.5 -20.312 -5.547 1 71.69 222 ALA B N 1
ATOM 4217 C CA . ALA B 1 222 ? -10.078 -20.172 -5.25 1 71.69 222 ALA B CA 1
ATOM 4218 C C . ALA B 1 222 ? -9.453 -19.078 -6.105 1 71.69 222 ALA B C 1
ATOM 4220 O O . ALA B 1 222 ? -9.406 -19.188 -7.332 1 71.69 222 ALA B O 1
ATOM 4221 N N . PRO B 1 223 ? -9.039 -18.031 -5.434 1 85.88 223 PRO B N 1
ATOM 4222 C CA . PRO B 1 223 ? -8.5 -16.938 -6.246 1 85.88 223 PRO B CA 1
ATOM 4223 C C . PRO B 1 223 ? -7.246 -17.328 -7.016 1 85.88 223 PRO B C 1
ATOM 4225 O O . PRO B 1 223 ? -6.422 -18.094 -6.504 1 85.88 223 PRO B O 1
ATOM 4228 N N . ALA B 1 224 ? -7.215 -16.875 -8.227 1 89.62 224 ALA B N 1
ATOM 4229 C CA . ALA B 1 224 ? -6.02 -17.062 -9.047 1 89.62 224 ALA B CA 1
ATOM 4230 C C . ALA B 1 224 ? -4.883 -16.156 -8.57 1 89.62 224 ALA B C 1
ATOM 4232 O O . ALA B 1 224 ? -3.711 -16.438 -8.812 1 89.62 224 ALA B O 1
ATOM 4233 N N . LEU B 1 225 ? -5.223 -15.086 -7.926 1 94.06 225 LEU B N 1
ATOM 4234 C CA . LEU B 1 225 ? -4.281 -14.102 -7.406 1 94.06 225 LEU B CA 1
ATOM 4235 C C . LEU B 1 225 ? -4.781 -13.516 -6.09 1 94.06 225 LEU B C 1
ATOM 4237 O O . LEU B 1 225 ? -5.941 -13.117 -5.984 1 94.06 225 LEU B O 1
ATOM 4241 N N . VAL B 1 226 ? -3.922 -13.555 -5.098 1 90.25 226 VAL B N 1
ATOM 4242 C CA . VAL B 1 226 ? -4.188 -12.859 -3.84 1 90.25 226 VAL B CA 1
ATOM 4243 C C . VAL B 1 226 ? -3.125 -11.797 -3.598 1 90.25 226 VAL B C 1
ATOM 4245 O O . VAL B 1 226 ? -1.926 -12.078 -3.678 1 90.25 226 VAL B O 1
ATOM 4248 N N . VAL B 1 227 ? -3.586 -10.578 -3.391 1 92.75 227 VAL B N 1
ATOM 4249 C CA . VAL B 1 227 ? -2.664 -9.477 -3.143 1 92.75 227 VAL B CA 1
ATOM 4250 C C . VAL B 1 227 ? -3.117 -8.688 -1.913 1 92.75 227 VAL B C 1
ATOM 4252 O O . VAL B 1 227 ? -4.281 -8.773 -1.51 1 92.75 227 VAL B O 1
ATOM 4255 N N . ASN B 1 228 ? -2.199 -7.953 -1.284 1 87.06 228 ASN B N 1
ATOM 4256 C CA . ASN B 1 228 ? -2.566 -7.004 -0.239 1 87.06 228 ASN B CA 1
ATOM 4257 C C . ASN B 1 22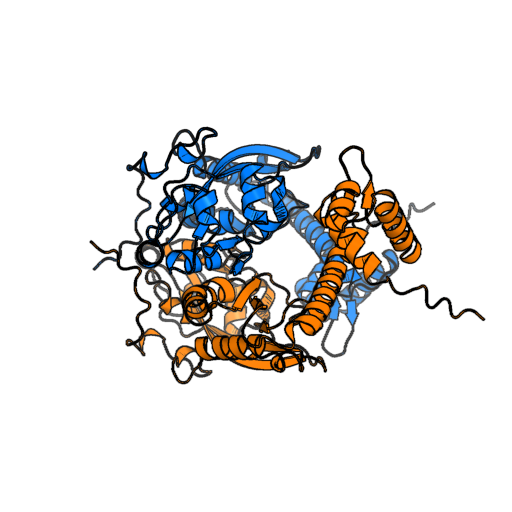8 ? -2.244 -5.566 -0.647 1 87.06 228 ASN B C 1
ATOM 4259 O O . ASN B 1 228 ? -2.039 -4.707 0.209 1 87.06 228 ASN B O 1
ATOM 4263 N N . SER B 1 229 ? -2.117 -5.371 -1.854 1 91.31 229 SER B N 1
ATOM 4264 C CA . SER B 1 229 ? -1.902 -4.078 -2.492 1 91.31 229 SER B CA 1
ATOM 4265 C C . SER B 1 229 ? -3.041 -3.734 -3.447 1 91.31 229 SER B C 1
ATOM 4267 O O . SER B 1 229 ? -3.225 -4.398 -4.469 1 91.31 229 SER B O 1
ATOM 4269 N N . SER B 1 230 ? -3.729 -2.658 -3.08 1 92.44 230 SER B N 1
ATOM 4270 C CA . SER B 1 230 ? -4.812 -2.227 -3.957 1 92.44 230 SER B CA 1
ATOM 4271 C C . SER B 1 230 ? -4.285 -1.825 -5.332 1 92.44 230 SER B C 1
ATOM 4273 O O . SER B 1 230 ? -4.961 -2.021 -6.344 1 92.44 230 SER B O 1
ATOM 4275 N N . THR B 1 231 ? -3.113 -1.283 -5.367 1 91.88 231 THR B N 1
ATOM 4276 C CA . THR B 1 231 ? -2.494 -0.898 -6.633 1 91.88 231 THR B CA 1
ATOM 4277 C C . THR B 1 231 ? -2.244 -2.123 -7.508 1 91.88 231 THR B C 1
ATOM 4279 O O . THR B 1 231 ? -2.627 -2.145 -8.68 1 91.88 231 THR B O 1
ATOM 4282 N N . ALA B 1 232 ? -1.657 -3.117 -6.918 1 93.88 232 ALA B N 1
ATOM 4283 C CA . ALA B 1 232 ? -1.409 -4.348 -7.668 1 93.88 232 ALA B CA 1
ATOM 4284 C C . ALA B 1 232 ? -2.719 -4.98 -8.133 1 93.88 232 ALA B C 1
ATOM 4286 O O . ALA B 1 232 ? -2.816 -5.461 -9.266 1 93.88 232 ALA B O 1
ATOM 4287 N N . MET B 1 233 ? -3.65 -4.977 -7.254 1 94.44 233 MET B N 1
ATOM 4288 C CA . MET B 1 233 ? -4.953 -5.543 -7.59 1 94.44 233 MET B CA 1
ATOM 4289 C C . MET B 1 233 ? -5.574 -4.809 -8.773 1 94.44 233 MET B C 1
ATOM 4291 O O . MET B 1 233 ? -6.047 -5.441 -9.727 1 94.44 233 MET B O 1
ATOM 4295 N N . LEU B 1 234 ? -5.566 -3.551 -8.68 1 93.81 234 LEU B N 1
ATOM 4296 C CA . LEU B 1 234 ? -6.172 -2.736 -9.727 1 93.81 234 LEU B CA 1
ATOM 4297 C C . LEU B 1 234 ? -5.469 -2.961 -11.062 1 93.81 234 LEU B C 1
ATOM 4299 O O . LEU B 1 234 ? -6.125 -3.176 -12.086 1 93.81 234 LEU B O 1
ATOM 4303 N N . PHE B 1 235 ? -4.191 -2.945 -11.102 1 92.31 235 PHE B N 1
ATOM 4304 C CA . PHE B 1 235 ? -3.443 -3.17 -12.336 1 92.31 235 PHE B CA 1
ATOM 4305 C C . PHE B 1 235 ? -3.744 -4.551 -12.906 1 92.31 235 PHE B C 1
ATOM 4307 O O . PHE B 1 235 ? -3.936 -4.695 -14.117 1 92.31 235 PHE B O 1
ATOM 4314 N N . ALA B 1 236 ? -3.783 -5.527 -12.031 1 95.5 236 ALA B N 1
ATOM 4315 C CA . ALA B 1 236 ? -4.066 -6.887 -12.484 1 95.5 236 ALA B CA 1
ATOM 4316 C C . ALA B 1 236 ? -5.43 -6.961 -13.164 1 95.5 236 ALA B C 1
ATOM 4318 O O . ALA B 1 236 ? -5.547 -7.516 -14.266 1 95.5 236 ALA B O 1
ATOM 4319 N N . ILE B 1 237 ? -6.422 -6.371 -12.555 1 95.44 237 ILE B N 1
ATOM 4320 C CA . ILE B 1 237 ? -7.773 -6.426 -13.102 1 95.44 237 ILE B CA 1
ATOM 4321 C C . ILE B 1 237 ? -7.84 -5.625 -14.398 1 95.44 237 ILE B C 1
ATOM 4323 O O . ILE B 1 237 ? -8.367 -6.098 -15.406 1 95.44 237 ILE B O 1
ATOM 4327 N N . GLU B 1 238 ? -7.273 -4.453 -14.406 1 93.62 238 GLU B N 1
ATOM 4328 C CA . GLU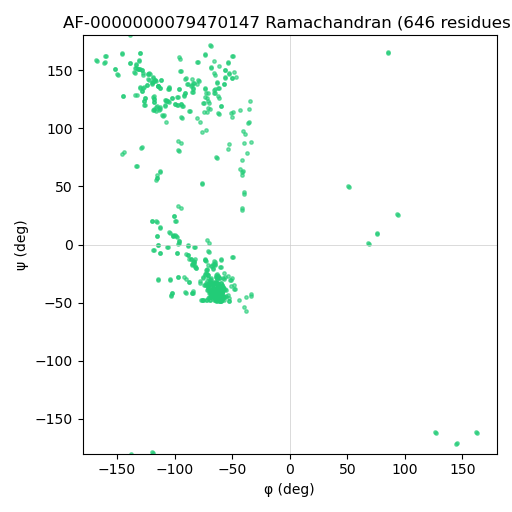 B 1 238 ? -7.297 -3.568 -15.562 1 93.62 238 GLU B CA 1
ATOM 4329 C C . GLU B 1 238 ? -6.613 -4.219 -16.766 1 93.62 238 GLU B C 1
ATOM 4331 O O . GLU B 1 238 ? -6.977 -3.953 -17.906 1 93.62 238 GLU B O 1
ATOM 4336 N N . ARG B 1 239 ? -5.723 -5.031 -16.5 1 93.69 239 ARG B N 1
ATOM 4337 C CA . ARG B 1 239 ? -4.934 -5.617 -17.578 1 93.69 239 ARG B CA 1
ATOM 4338 C C . ARG B 1 239 ? -5.414 -7.027 -17.906 1 93.69 239 ARG B C 1
ATOM 4340 O O . ARG B 1 239 ? -4.738 -7.77 -18.625 1 93.69 239 ARG B O 1
ATOM 4347 N N . GLY B 1 240 ? -6.465 -7.379 -17.328 1 94.81 240 GLY B N 1
ATOM 4348 C CA . GLY B 1 240 ? -7.184 -8.555 -17.797 1 94.81 240 GLY B CA 1
ATOM 4349 C C . GLY B 1 240 ? -6.785 -9.82 -17.062 1 94.81 240 GLY B C 1
ATOM 4350 O O . GLY B 1 240 ? -6.871 -10.922 -17.625 1 94.81 240 GLY B O 1
ATOM 4351 N N . ALA B 1 241 ? -6.324 -9.695 -15.867 1 95.75 241 ALA B N 1
ATOM 4352 C CA . ALA B 1 241 ? -5.922 -10.883 -15.117 1 95.75 241 ALA B CA 1
ATOM 4353 C C . ALA B 1 241 ? -7.137 -11.664 -14.641 1 95.75 241 ALA B C 1
ATOM 4355 O O . ALA B 1 241 ? -7.047 -12.867 -14.375 1 95.75 241 ALA B O 1
ATOM 4356 N N . GLY B 1 242 ? -8.219 -11.016 -14.477 1 95.62 242 GLY B N 1
ATOM 4357 C CA . GLY B 1 242 ? -9.414 -11.648 -13.945 1 95.62 242 GLY B CA 1
ATOM 4358 C C . GLY B 1 242 ? -10.438 -10.656 -13.438 1 95.62 242 GLY B C 1
ATOM 4359 O O . GLY B 1 242 ? -10.453 -9.492 -13.859 1 95.62 242 GLY B O 1
ATOM 4360 N N . ILE B 1 243 ? -11.352 -11.219 -12.602 1 94.25 243 ILE B N 1
ATOM 4361 C CA . ILE B 1 243 ? -12.445 -10.469 -11.992 1 94.25 243 ILE B CA 1
ATOM 4362 C C . ILE B 1 243 ? -12.133 -10.203 -10.523 1 94.25 243 ILE B C 1
ATOM 4364 O O . ILE B 1 243 ? -11.633 -11.086 -9.82 1 94.25 243 ILE B O 1
ATOM 4368 N N . GLY B 1 244 ? -12.352 -9 -10.062 1 93.38 244 GLY B N 1
ATOM 4369 C CA . GLY B 1 244 ? -12.133 -8.68 -8.664 1 93.38 244 GLY B CA 1
ATOM 4370 C C . GLY B 1 244 ? -13.219 -7.793 -8.086 1 93.38 244 GLY B C 1
ATOM 4371 O O . GLY B 1 244 ? -13.922 -7.098 -8.82 1 93.38 244 GLY B O 1
ATOM 4372 N N . ALA B 1 245 ? -13.375 -7.848 -6.758 1 91.56 245 ALA B N 1
ATOM 4373 C CA . ALA B 1 245 ? -14.328 -7.004 -6.039 1 91.56 245 ALA B CA 1
ATOM 4374 C C . ALA B 1 245 ? -13.656 -5.73 -5.535 1 91.56 245 ALA B C 1
ATOM 4376 O O . ALA B 1 245 ? -12.711 -5.789 -4.746 1 91.56 245 ALA B O 1
ATOM 4377 N N . ILE B 1 246 ? -14.141 -4.605 -5.988 1 92.56 246 ILE B N 1
ATOM 4378 C CA . ILE B 1 246 ? -13.578 -3.305 -5.648 1 92.56 246 ILE B CA 1
ATOM 4379 C C . ILE B 1 246 ? -14.695 -2.33 -5.297 1 92.56 246 ILE B C 1
ATOM 4381 O O . ILE B 1 246 ? -15.82 -2.459 -5.789 1 92.56 246 ILE B O 1
ATOM 4385 N N . PRO B 1 247 ? -14.383 -1.355 -4.348 1 92.69 247 PRO B N 1
ATOM 4386 C CA . PRO B 1 247 ? -15.391 -0.316 -4.125 1 92.69 247 PRO B CA 1
ATOM 4387 C C . PRO B 1 247 ? -15.758 0.437 -5.402 1 92.69 247 PRO B C 1
ATOM 4389 O O . PRO B 1 247 ? -14.875 0.812 -6.176 1 92.69 247 PRO B O 1
ATOM 4392 N N . THR B 1 248 ? -17.078 0.718 -5.609 1 92.56 248 THR B N 1
ATOM 4393 C CA . THR B 1 248 ? -17.547 1.363 -6.832 1 92.56 248 THR B CA 1
ATOM 4394 C C . THR B 1 248 ? -17.031 2.797 -6.914 1 92.56 248 THR B C 1
ATOM 4396 O O . THR B 1 248 ? -16.938 3.369 -8.008 1 92.56 248 THR B O 1
ATOM 4399 N N . ALA B 1 249 ? -16.641 3.371 -5.805 1 90.19 249 ALA B N 1
ATOM 4400 C CA . ALA B 1 249 ? -16.109 4.73 -5.777 1 90.19 249 ALA B CA 1
ATOM 4401 C C . ALA B 1 249 ? -14.852 4.84 -6.629 1 90.19 249 ALA B C 1
ATOM 4403 O O . ALA B 1 249 ? -14.461 5.938 -7.039 1 90.19 249 ALA B O 1
ATOM 4404 N N . ILE B 1 250 ? -14.227 3.637 -6.902 1 85.62 250 ILE B N 1
ATOM 4405 C CA . ILE B 1 250 ? -12.992 3.6 -7.668 1 85.62 250 ILE B CA 1
ATOM 4406 C C . ILE B 1 250 ? -13.242 4.113 -9.086 1 85.62 250 ILE B C 1
ATOM 4408 O O . ILE B 1 250 ? -12.32 4.578 -9.758 1 85.62 250 ILE B O 1
ATOM 4412 N N . LEU B 1 251 ? -14.414 3.979 -9.594 1 83.88 251 LEU B N 1
ATOM 4413 C CA . LEU B 1 251 ? -14.773 4.383 -10.945 1 83.88 251 LEU B CA 1
ATOM 4414 C C . LEU B 1 251 ? -14.547 5.879 -11.148 1 83.88 251 LEU B C 1
ATOM 4416 O O . LEU B 1 251 ? -14.453 6.352 -12.281 1 83.88 251 LEU B O 1
ATOM 4420 N N . ARG B 1 252 ? -14.352 6.535 -10.078 1 78.5 252 ARG B N 1
ATOM 4421 C CA . ARG B 1 252 ? -14.102 7.969 -10.164 1 78.5 252 ARG B CA 1
ATOM 4422 C C . ARG B 1 252 ? -12.617 8.258 -10.336 1 78.5 252 ARG B C 1
ATOM 4424 O O . ARG B 1 252 ? -12.234 9.391 -10.641 1 78.5 252 ARG B O 1
ATOM 4431 N N . THR B 1 253 ? -11.812 7.246 -10.203 1 74.69 253 THR B N 1
ATOM 4432 C CA . THR B 1 253 ? -10.367 7.434 -10.242 1 74.69 253 THR B CA 1
ATOM 4433 C C . THR B 1 253 ? -9.766 6.742 -11.461 1 74.69 253 THR B C 1
ATOM 4435 O O . THR B 1 253 ? -8.68 7.105 -11.914 1 74.69 253 THR B O 1
ATOM 4438 N N . THR B 1 254 ? -10.336 5.711 -11.898 1 74.75 254 THR B N 1
ATOM 4439 C CA . THR B 1 254 ? -9.812 4.984 -13.055 1 74.75 254 THR B CA 1
ATOM 4440 C C . THR B 1 254 ? -10.914 4.73 -14.078 1 74.75 254 THR B C 1
ATOM 4442 O O . THR B 1 254 ? -12.086 4.594 -13.719 1 74.75 254 THR B O 1
ATOM 4445 N N . SER B 1 255 ? -10.523 4.656 -15.312 1 68.81 255 SER B N 1
ATOM 4446 C CA . SER B 1 255 ? -11.5 4.477 -16.391 1 68.81 255 SER B CA 1
ATOM 4447 C C . SER B 1 255 ? -11.32 3.127 -17.078 1 68.81 255 SER B C 1
ATOM 4449 O O . SER B 1 255 ? -12.109 2.756 -17.938 1 68.81 255 SER B O 1
ATOM 4451 N N . ASN B 1 256 ? -10.469 2.352 -16.734 1 82.44 256 ASN B N 1
ATOM 4452 C CA . ASN B 1 256 ? -10.164 1.14 -17.484 1 82.44 256 ASN B CA 1
ATOM 4453 C C . ASN B 1 256 ? -10.82 -0.088 -16.875 1 82.44 256 ASN B C 1
ATOM 4455 O O . ASN B 1 256 ? -10.406 -1.22 -17.125 1 82.44 256 ASN B O 1
ATOM 4459 N N . LEU B 1 257 ? -11.836 0.113 -16.094 1 91.94 257 LEU B N 1
ATOM 4460 C CA . LEU B 1 257 ? -12.547 -0.985 -15.453 1 91.94 257 LEU B CA 1
ATOM 4461 C C . LEU B 1 257 ? -14.008 -1.026 -15.891 1 91.94 257 LEU B C 1
ATOM 4463 O O . LEU B 1 257 ? -14.625 0.019 -16.094 1 91.94 257 LEU B O 1
ATOM 4467 N N . VAL B 1 258 ? -14.508 -2.188 -16.109 1 93.94 258 VAL B N 1
ATOM 4468 C CA . VAL B 1 258 ? -15.922 -2.408 -16.391 1 93.94 258 VAL B CA 1
ATOM 4469 C C . VAL B 1 258 ? -16.594 -3.08 -15.195 1 93.94 258 VAL B C 1
ATOM 4471 O O . VAL B 1 258 ? -16.172 -4.152 -14.766 1 93.94 258 VAL B O 1
ATOM 4474 N N . MET B 1 259 ? -17.578 -2.418 -14.656 1 94.06 259 MET B N 1
ATOM 4475 C CA . MET B 1 259 ? -18.375 -3.053 -13.617 1 94.06 259 MET B CA 1
ATOM 4476 C C . MET B 1 259 ? -19.297 -4.117 -14.211 1 94.06 259 MET B C 1
ATOM 4478 O O . MET B 1 259 ? -20.016 -3.854 -15.172 1 94.06 259 MET B O 1
ATOM 4482 N N . LEU B 1 260 ? -19.219 -5.305 -13.672 1 94.25 260 LEU B N 1
ATOM 4483 C CA . LEU B 1 260 ? -20.078 -6.375 -14.164 1 94.25 260 LEU B CA 1
ATOM 4484 C C . LEU B 1 260 ? -21.531 -6.113 -13.812 1 94.25 260 LEU B C 1
ATOM 4486 O O . LEU B 1 260 ? -21.828 -5.379 -12.859 1 94.25 260 LEU B O 1
ATOM 4490 N N . ASP B 1 261 ? -22.391 -6.66 -14.656 1 92.75 261 ASP B N 1
ATOM 4491 C CA . ASP B 1 261 ? -23.828 -6.492 -14.438 1 92.75 261 ASP B CA 1
ATOM 4492 C C . ASP B 1 261 ? -24.328 -7.402 -13.32 1 92.75 261 ASP B C 1
ATOM 4494 O O . ASP B 1 261 ? -25.203 -8.234 -13.531 1 92.75 261 ASP B O 1
ATOM 4498 N N . ILE B 1 262 ? -23.734 -7.355 -12.219 1 90.38 262 ILE B N 1
ATOM 4499 C CA . ILE B 1 262 ? -24.062 -8 -10.953 1 90.38 262 ILE B CA 1
ATOM 4500 C C . ILE B 1 262 ? -24.141 -6.957 -9.844 1 90.38 262 ILE B C 1
ATOM 4502 O O . ILE B 1 262 ? -23.25 -6.109 -9.719 1 90.38 262 ILE B O 1
ATOM 4506 N N . PRO B 1 263 ? -25.25 -6.93 -9.125 1 87.44 263 PRO B N 1
ATOM 4507 C CA . PRO B 1 263 ? -25.359 -5.941 -8.047 1 87.44 263 PRO B CA 1
ATOM 4508 C C . PRO B 1 263 ? -24.188 -6.008 -7.07 1 87.44 263 PRO B C 1
ATOM 4510 O O . PRO B 1 263 ? -23.516 -7.039 -6.977 1 87.44 263 PRO B O 1
ATOM 4513 N N . PRO B 1 264 ? -23.953 -4.855 -6.375 1 89.75 264 PRO B N 1
ATOM 4514 C CA . PRO B 1 264 ? -22.875 -4.871 -5.387 1 89.75 264 PRO B CA 1
ATOM 4515 C C . PRO B 1 264 ? -22.984 -6.055 -4.426 1 89.75 264 PRO B C 1
ATOM 4517 O O . PRO B 1 264 ? -24.078 -6.422 -4.004 1 89.75 264 PRO B O 1
ATOM 4520 N N . LEU B 1 265 ? -21.781 -6.551 -4.086 1 85.12 265 LEU B N 1
ATOM 4521 C CA . LEU B 1 265 ? -21.703 -7.781 -3.311 1 85.12 265 LEU B CA 1
ATOM 4522 C C . LEU B 1 265 ? -21.766 -7.492 -1.815 1 85.12 265 LEU B C 1
ATOM 4524 O O . LEU B 1 265 ? -22.219 -8.336 -1.034 1 85.12 265 LEU B O 1
ATOM 4528 N N . ALA B 1 266 ? -21.25 -6.395 -1.463 1 85.06 266 ALA B N 1
ATOM 4529 C CA . ALA B 1 266 ? -21.109 -6.082 -0.045 1 85.06 266 ALA B CA 1
ATOM 4530 C C . ALA B 1 266 ? -20.953 -4.578 0.172 1 85.06 266 ALA B C 1
ATOM 4532 O O . ALA B 1 266 ? -20.734 -3.828 -0.781 1 85.06 266 ALA B O 1
ATOM 4533 N N . THR B 1 267 ? -21.203 -4.242 1.424 1 88 267 THR B N 1
ATOM 4534 C CA . THR B 1 267 ? -20.938 -2.867 1.838 1 88 267 THR B CA 1
ATOM 4535 C C . THR B 1 267 ? -19.969 -2.832 3.014 1 88 267 THR B C 1
ATOM 4537 O O . THR B 1 267 ? -19.828 -3.814 3.748 1 88 267 THR B O 1
ATOM 4540 N N . GLY B 1 268 ? -19.188 -1.822 3.012 1 88.25 268 GLY B N 1
ATOM 4541 C CA . GLY B 1 268 ? -18.359 -1.508 4.164 1 88.25 268 GLY B CA 1
ATOM 4542 C C . GLY B 1 268 ? -18.531 -0.079 4.648 1 88.25 268 GLY B C 1
ATOM 4543 O O . GLY B 1 268 ? -18.594 0.851 3.842 1 88.25 268 GLY B O 1
ATOM 4544 N N . THR B 1 269 ? -18.641 -0.004 5.969 1 91.19 269 THR B N 1
ATOM 4545 C CA . THR B 1 269 ? -18.766 1.33 6.547 1 91.19 269 THR B CA 1
ATOM 4546 C C . THR B 1 269 ? -17.391 1.878 6.922 1 91.19 269 THR B C 1
ATOM 4548 O O . THR B 1 269 ? -16.594 1.194 7.578 1 91.19 269 THR B O 1
ATOM 4551 N N . LEU B 1 270 ? -17.156 3.053 6.441 1 93 270 LEU B N 1
ATOM 4552 C CA . LEU B 1 270 ? -15.969 3.781 6.898 1 93 270 LEU B CA 1
ATOM 4553 C C . LEU B 1 270 ? -16.281 4.602 8.141 1 93 270 LEU B C 1
ATOM 4555 O O . LEU B 1 270 ? -17.344 5.234 8.227 1 93 270 LEU B O 1
ATOM 4559 N N . TRP B 1 271 ? -15.32 4.535 9.023 1 91.69 271 TRP B N 1
ATOM 4560 C CA . TRP B 1 271 ? -15.445 5.301 10.266 1 91.69 271 TRP B CA 1
ATOM 4561 C C . TRP B 1 271 ? -14.305 6.297 10.406 1 91.69 271 TRP B C 1
ATOM 4563 O O . TRP B 1 271 ? -13.156 5.984 10.086 1 91.69 271 TRP B O 1
ATOM 4573 N N . LEU B 1 272 ? -14.641 7.461 10.852 1 94.06 272 LEU B N 1
ATOM 4574 C CA . LEU B 1 272 ? -13.625 8.406 11.297 1 94.06 272 LEU B CA 1
ATOM 4575 C C . LEU B 1 272 ? -13.469 8.359 12.82 1 94.06 272 LEU B C 1
ATOM 4577 O O . LEU B 1 272 ? -14.438 8.594 13.547 1 94.06 272 LEU B O 1
ATOM 4581 N N . CYS B 1 273 ? -12.273 8.031 13.234 1 91 273 CYS B N 1
ATOM 4582 C CA . CYS B 1 273 ? -11.992 7.883 14.656 1 91 273 CYS B CA 1
ATOM 4583 C C . CYS B 1 273 ? -10.93 8.875 15.109 1 91 273 CYS B C 1
ATOM 4585 O O . CYS B 1 273 ? -10 9.172 14.359 1 91 273 CYS B O 1
ATOM 4587 N N . HIS B 1 274 ? -11.062 9.344 16.25 1 88.75 274 HIS B N 1
ATOM 4588 C CA . HIS B 1 274 ? -10.07 10.219 16.859 1 88.75 274 HIS B CA 1
ATOM 4589 C C . HIS B 1 274 ? -10.227 10.273 18.375 1 88.75 274 HIS B C 1
ATOM 4591 O O . HIS B 1 274 ? -11.289 9.922 18.906 1 88.75 274 HIS B O 1
ATOM 4597 N N . HIS B 1 275 ? -9.164 10.609 19.031 1 83.06 275 HIS B N 1
ATOM 4598 C CA . HIS B 1 275 ? -9.305 10.898 20.453 1 83.06 275 HIS B CA 1
ATOM 4599 C C . HIS B 1 275 ? -10.336 12 20.688 1 83.06 275 HIS B C 1
ATOM 4601 O O . HIS B 1 275 ? -10.453 12.93 19.891 1 83.06 275 HIS B O 1
ATOM 4607 N N . ARG B 1 276 ? -10.977 11.953 21.797 1 82 276 ARG B N 1
ATOM 4608 C CA . ARG B 1 276 ? -12.086 12.867 22.062 1 82 276 ARG B CA 1
ATOM 4609 C C . ARG B 1 276 ? -11.602 14.312 22.094 1 82 276 ARG B C 1
ATOM 4611 O O . ARG B 1 276 ? -12.328 15.227 21.703 1 82 276 ARG B O 1
ATOM 4618 N N . ASP B 1 277 ? -10.352 14.453 22.469 1 80.94 277 ASP B N 1
ATOM 4619 C CA . ASP B 1 277 ? -9.828 15.805 22.625 1 80.94 277 ASP B CA 1
ATOM 4620 C C . ASP B 1 277 ? -9.07 16.25 21.375 1 80.94 277 ASP B C 1
ATOM 4622 O O . ASP B 1 277 ? -8.57 17.375 21.312 1 80.94 277 ASP B O 1
ATOM 4626 N N . ALA B 1 278 ? -8.992 15.461 20.422 1 83.56 278 ALA B N 1
ATOM 4627 C CA . ALA B 1 278 ? -8.18 15.75 19.25 1 83.56 278 ALA B CA 1
ATOM 4628 C C . ALA B 1 278 ? -8.719 16.969 18.5 1 83.56 278 ALA B C 1
ATOM 4630 O O . ALA B 1 278 ? -7.945 17.781 17.984 1 83.56 278 ALA B O 1
ATOM 4631 N N . LEU B 1 279 ? -10 17.188 18.5 1 88.12 279 LEU B N 1
ATOM 4632 C CA . LEU B 1 279 ? -10.609 18.234 17.672 1 88.12 279 LEU B CA 1
ATOM 4633 C C . LEU B 1 279 ? -10.516 19.594 18.359 1 88.12 279 LEU B C 1
ATOM 4635 O O . LEU B 1 279 ? -10.891 20.609 17.781 1 88.12 279 LEU B O 1
ATOM 4639 N N . LYS B 1 280 ? -9.961 19.547 19.531 1 84.69 280 LYS B N 1
ATOM 4640 C CA . LYS B 1 280 ? -9.672 20.828 20.188 1 84.69 280 LYS B CA 1
ATOM 4641 C C . LYS B 1 280 ? -8.531 21.547 19.484 1 84.69 280 LYS B C 1
ATOM 4643 O O . LYS B 1 280 ? -8.414 22.781 19.578 1 84.69 280 LYS B O 1
ATOM 4648 N N . SER B 1 281 ? -7.699 20.797 18.859 1 85.5 281 SER B N 1
ATOM 4649 C CA . SER B 1 281 ? -6.668 21.391 18.016 1 85.5 281 SER B CA 1
ATOM 4650 C C . SER B 1 281 ? -7.258 21.906 16.703 1 85.5 281 SER B C 1
ATOM 4652 O O . SER B 1 281 ? -7.844 21.141 15.938 1 85.5 281 SER B O 1
ATOM 4654 N N . PRO B 1 282 ? -7.117 23.203 16.375 1 86.94 282 PRO B N 1
ATOM 4655 C CA . PRO B 1 282 ? -7.719 23.766 15.156 1 86.94 282 PRO B CA 1
ATOM 4656 C C . PRO B 1 282 ? -7.227 23.094 13.883 1 86.94 282 PRO B C 1
ATOM 4658 O O . PRO B 1 282 ? -8.008 22.875 12.953 1 86.94 282 PRO B O 1
ATOM 4661 N N . ARG B 1 283 ? -5.961 22.781 13.781 1 91.12 283 ARG B N 1
ATOM 4662 C CA . ARG B 1 283 ? -5.441 22.141 12.586 1 91.12 283 ARG B CA 1
ATOM 4663 C C . ARG B 1 283 ? -6.043 20.75 12.414 1 91.12 283 ARG B C 1
ATOM 4665 O O . ARG B 1 283 ? -6.328 20.312 11.297 1 91.12 283 ARG B O 1
ATOM 4672 N N . VAL B 1 284 ? -6.199 20 13.516 1 92.75 284 VAL B N 1
ATOM 4673 C CA . VAL B 1 284 ? -6.785 18.656 13.445 1 92.75 284 VAL B CA 1
ATOM 4674 C C . VAL B 1 284 ? -8.25 18.766 13.031 1 92.75 284 VAL B C 1
ATOM 4676 O O . VAL B 1 284 ? -8.727 17.984 12.195 1 92.75 284 VAL B O 1
ATOM 4679 N N . ALA B 1 285 ? -8.922 19.75 13.625 1 93.31 285 ALA B N 1
ATOM 4680 C CA . ALA B 1 285 ? -10.32 19.984 13.266 1 93.31 285 ALA B CA 1
ATOM 4681 C C . ALA B 1 285 ? -10.453 20.312 11.781 1 93.31 285 ALA B C 1
ATOM 4683 O O . ALA B 1 285 ? -11.375 19.828 11.117 1 93.31 285 ALA B O 1
ATOM 4684 N N . ARG B 1 286 ? -9.562 21.094 11.281 1 94.56 286 ARG B N 1
ATOM 4685 C CA . ARG B 1 286 ? -9.578 21.469 9.867 1 94.56 286 ARG B CA 1
ATOM 4686 C C . ARG B 1 286 ? -9.383 20.234 8.977 1 94.56 286 ARG B C 1
ATOM 4688 O O . ARG B 1 286 ? -10.07 20.094 7.965 1 94.56 286 ARG B O 1
ATOM 4695 N N . VAL B 1 287 ? -8.453 19.391 9.32 1 97.06 287 VAL B N 1
ATOM 4696 C CA . VAL B 1 287 ? -8.195 18.188 8.539 1 97.06 287 VAL B CA 1
ATOM 4697 C C . VAL B 1 287 ? -9.391 17.234 8.648 1 97.06 287 VAL B C 1
ATOM 4699 O O . VAL B 1 287 ? -9.773 16.594 7.672 1 97.06 287 VAL B O 1
ATOM 4702 N N . ALA B 1 288 ? -9.938 17.156 9.812 1 96.44 288 ALA B N 1
ATOM 4703 C CA . ALA B 1 288 ? -11.133 16.328 9.992 1 96.44 288 ALA B CA 1
ATOM 4704 C C . ALA B 1 288 ? -12.258 16.797 9.078 1 96.44 288 ALA B C 1
ATOM 4706 O O . ALA B 1 288 ? -12.922 15.977 8.43 1 96.44 288 ALA B O 1
ATOM 4707 N N . GLU B 1 289 ? -12.484 18.078 9.062 1 96.81 289 GLU B N 1
ATOM 4708 C CA . GLU B 1 289 ? -13.508 18.641 8.188 1 96.81 289 GLU B CA 1
ATOM 4709 C C . GLU B 1 289 ? -13.219 18.312 6.727 1 96.81 289 GLU B C 1
ATOM 4711 O O . GLU B 1 289 ? -14.141 18 5.961 1 96.81 289 GLU B O 1
ATOM 4716 N N . TRP B 1 290 ? -12 18.375 6.336 1 97.56 290 TRP B N 1
ATOM 4717 C CA . TRP B 1 290 ? -11.578 18.031 4.98 1 97.56 290 TRP B CA 1
ATOM 4718 C C . TRP B 1 290 ? -11.875 16.578 4.668 1 97.56 290 TRP B C 1
ATOM 4720 O O . TRP B 1 290 ? -12.445 16.266 3.621 1 97.56 290 TRP B O 1
ATOM 4730 N N . LEU B 1 291 ? -11.539 15.688 5.574 1 97.88 291 LEU B N 1
ATOM 4731 C CA . LEU B 1 291 ? -11.797 14.266 5.375 1 97.88 291 LEU B CA 1
ATOM 4732 C C . LEU B 1 291 ? -13.289 14 5.215 1 97.88 291 LEU B C 1
ATOM 4734 O O . LEU B 1 291 ? -13.695 13.234 4.336 1 97.88 291 LEU B O 1
ATOM 4738 N N . VAL B 1 292 ? -14.055 14.672 6.02 1 97.44 292 VAL B N 1
ATOM 4739 C CA . VAL B 1 292 ? -15.5 14.531 5.934 1 97.44 292 VAL B CA 1
ATOM 4740 C C . VAL B 1 292 ? -15.992 15.023 4.574 1 97.44 292 VAL B C 1
ATOM 4742 O O . VAL B 1 292 ? -16.859 14.406 3.959 1 97.44 292 VAL B O 1
ATOM 4745 N N . SER B 1 293 ? -15.414 16.062 4.098 1 96.62 293 SER B N 1
ATOM 4746 C CA . SER B 1 293 ? -15.852 16.625 2.826 1 96.62 293 SER B CA 1
ATOM 4747 C C . SER B 1 293 ? -15.547 15.688 1.666 1 96.62 293 SER B C 1
ATOM 4749 O O . SER B 1 293 ? -16.281 15.656 0.679 1 96.62 293 SER B O 1
ATOM 4751 N N . ILE B 1 294 ? -14.453 14.914 1.716 1 95.88 294 ILE B N 1
ATOM 4752 C CA . ILE B 1 294 ? -14.094 13.961 0.671 1 95.88 294 ILE B CA 1
ATOM 4753 C C . ILE B 1 294 ? -15.203 12.93 0.504 1 95.88 294 ILE B C 1
ATOM 4755 O O . ILE B 1 294 ? -15.5 12.5 -0.614 1 95.88 294 ILE B O 1
ATOM 4759 N N . PHE B 1 295 ? -15.867 12.602 1.619 1 96 295 PHE B N 1
ATOM 4760 C CA . PHE B 1 295 ? -16.797 11.484 1.627 1 96 295 PHE B CA 1
ATOM 4761 C C . PHE B 1 295 ? -18.234 11.961 1.825 1 96 295 PHE B C 1
ATOM 4763 O O . PHE B 1 295 ? -19.109 11.18 2.205 1 96 295 PHE B O 1
ATOM 4770 N N . ASP B 1 296 ? -18.453 13.219 1.663 1 92.88 296 ASP B N 1
ATOM 4771 C CA . ASP B 1 296 ? -19.781 13.805 1.874 1 92.88 296 ASP B CA 1
ATOM 4772 C C . ASP B 1 296 ? -20.812 13.203 0.917 1 92.88 296 ASP B C 1
ATOM 4774 O O . ASP B 1 296 ? -20.781 13.477 -0.285 1 92.88 296 ASP B O 1
ATOM 4778 N N . ALA B 1 297 ? -21.734 12.477 1.467 1 90.5 297 ALA B N 1
ATOM 4779 C CA . ALA B 1 297 ? -22.719 11.742 0.681 1 90.5 297 ALA B CA 1
ATOM 4780 C C . ALA B 1 297 ? -23.734 12.695 0.041 1 90.5 297 ALA B C 1
ATOM 4782 O O . ALA B 1 297 ? -24.469 12.305 -0.867 1 90.5 297 ALA B O 1
ATOM 4783 N N . ARG B 1 298 ? -23.891 13.883 0.54 1 87.38 298 ARG B N 1
ATOM 4784 C CA . ARG B 1 298 ? -24.781 14.859 -0.082 1 87.38 298 ARG B CA 1
ATOM 4785 C C . ARG B 1 298 ? -24.25 15.289 -1.446 1 87.38 298 ARG B C 1
ATOM 4787 O O . ARG B 1 298 ? -25.016 15.445 -2.395 1 87.38 298 ARG B O 1
ATOM 4794 N N . GLU B 1 299 ? -22.953 15.422 -1.547 1 87.31 299 GLU B N 1
ATOM 4795 C CA . GLU B 1 299 ? -22.312 15.828 -2.795 1 87.31 299 GLU B CA 1
ATOM 4796 C C . GLU B 1 299 ? -21.953 14.625 -3.648 1 87.31 299 GLU B C 1
ATOM 4798 O O . GLU B 1 299 ? -21.875 14.719 -4.875 1 87.31 299 GLU B O 1
ATOM 4803 N N . ARG B 1 300 ? -21.688 13.508 -2.984 1 90.88 300 ARG B N 1
ATOM 4804 C CA . ARG B 1 300 ? -21.281 12.266 -3.627 1 90.88 300 ARG B CA 1
ATOM 4805 C C . ARG B 1 300 ? -22.156 11.102 -3.172 1 90.88 300 ARG B C 1
ATOM 4807 O O . ARG B 1 300 ? -21.734 10.297 -2.338 1 90.88 300 ARG B O 1
ATOM 4814 N N . PRO B 1 301 ? -23.25 10.938 -3.766 1 89.88 301 PRO B N 1
ATOM 4815 C CA . PRO B 1 301 ? -24.281 10.023 -3.291 1 89.88 301 PRO B CA 1
ATOM 4816 C C . PRO B 1 301 ? -23.859 8.555 -3.338 1 89.88 301 PRO B C 1
ATOM 4818 O O . PRO B 1 301 ? -24.516 7.699 -2.742 1 89.88 301 PRO B O 1
ATOM 4821 N N . TRP B 1 302 ? -22.828 8.25 -4.016 1 89.44 302 TRP B N 1
ATOM 4822 C CA . TRP B 1 302 ? -22.359 6.871 -4.074 1 89.44 302 TRP B CA 1
ATOM 4823 C C . TRP B 1 302 ? -21.781 6.441 -2.734 1 89.44 302 TRP B C 1
ATOM 4825 O O . TRP B 1 302 ? -21.406 5.277 -2.559 1 89.44 302 TRP B O 1
ATOM 4835 N N . TYR B 1 303 ? -21.656 7.379 -1.783 1 93.62 303 TYR B N 1
ATOM 4836 C CA . TYR B 1 303 ? -21.188 7.043 -0.441 1 93.62 303 TYR B CA 1
ATOM 4837 C C . TYR B 1 303 ? -22.375 6.824 0.502 1 93.62 303 TYR B C 1
ATOM 4839 O O . TYR B 1 303 ? -22.172 6.586 1.697 1 93.62 303 TYR B O 1
ATOM 4847 N N . ARG B 1 304 ? -23.578 6.891 0.016 1 92.56 304 ARG B N 1
ATOM 4848 C CA . ARG B 1 304 ? -24.766 6.633 0.822 1 92.56 304 ARG B CA 1
ATOM 4849 C C . ARG B 1 304 ? -24.922 5.141 1.104 1 92.56 304 ARG B C 1
ATOM 4851 O O . ARG B 1 304 ? -24.281 4.309 0.448 1 92.56 304 ARG B O 1
ATOM 4858 N N . LYS B 1 305 ? -25.75 4.848 2.086 1 92.25 305 LYS B N 1
ATOM 4859 C CA . LYS B 1 305 ? -26.031 3.457 2.416 1 92.25 305 LYS B CA 1
ATOM 4860 C C . LYS B 1 305 ? -26.766 2.762 1.271 1 92.25 305 LYS B C 1
ATOM 4862 O O . LYS B 1 305 ? -26.516 1.589 0.987 1 92.25 305 LYS B O 1
ATOM 4867 N N . GLU B 1 306 ? -27.672 3.537 0.679 1 89.06 306 GLU B N 1
ATOM 4868 C CA . GLU B 1 306 ? -28.312 3.033 -0.53 1 89.06 306 GLU B CA 1
ATOM 4869 C C . GLU B 1 306 ? -27.359 3.072 -1.721 1 89.06 306 GLU B C 1
ATOM 4871 O O . GLU B 1 306 ? -26.656 4.066 -1.931 1 89.06 306 GLU B O 1
ATOM 4876 N N . TYR B 1 307 ? -27.375 1.98 -2.418 1 90.12 307 TYR B N 1
ATOM 4877 C CA . TYR B 1 307 ? -26.438 1.938 -3.543 1 90.12 307 TYR B CA 1
ATOM 4878 C C . TYR B 1 307 ? -26.891 2.883 -4.652 1 90.12 307 TYR B C 1
ATOM 4880 O O . TYR B 1 307 ? -28.031 2.816 -5.117 1 90.12 307 TYR B O 1
ATOM 4888 N N . ILE B 1 308 ? -26 3.768 -4.984 1 84.56 308 ILE B N 1
ATOM 4889 C CA . ILE B 1 308 ? -26.094 4.652 -6.137 1 84.56 308 ILE B CA 1
ATOM 4890 C C . ILE B 1 308 ? -24.844 4.531 -6.996 1 84.56 308 ILE B C 1
ATOM 4892 O O . ILE B 1 308 ? -23.734 4.738 -6.512 1 84.56 308 ILE B O 1
ATOM 4896 N N . HIS B 1 309 ? -25.109 4.113 -8.266 1 83.5 309 HIS B N 1
ATOM 4897 C CA . HIS B 1 309 ? -23.953 3.99 -9.148 1 83.5 309 HIS B CA 1
ATOM 4898 C C . HIS B 1 309 ? -23.266 5.336 -9.352 1 83.5 309 HIS B C 1
ATOM 4900 O O . HIS B 1 309 ? -23.922 6.34 -9.633 1 83.5 309 HIS B O 1
ATOM 4906 N N . PRO B 1 310 ? -21.938 5.328 -9.266 1 75.88 310 PRO B N 1
ATOM 4907 C CA . PRO B 1 310 ? -21.219 6.609 -9.328 1 75.88 310 PRO B CA 1
ATOM 4908 C C . PRO B 1 310 ? -21.406 7.32 -10.672 1 75.88 310 PRO B C 1
ATOM 4910 O O . PRO B 1 310 ? -21.281 8.547 -10.742 1 75.88 310 PRO B O 1
ATOM 4913 N N . SER B 1 311 ? -21.516 6.629 -11.734 1 72.19 311 SER B N 1
ATOM 4914 C CA . SER B 1 311 ? -21.641 7.23 -13.055 1 72.19 311 SER B CA 1
ATOM 4915 C C . SER B 1 311 ? -22.984 7.953 -13.211 1 72.19 311 SER B C 1
ATOM 4917 O O . SER B 1 311 ? -23.172 8.703 -14.164 1 72.19 311 SER B O 1
ATOM 4919 N N . GLU B 1 312 ? -23.906 7.613 -12.352 1 69.5 312 GLU B N 1
ATOM 4920 C CA . GLU B 1 312 ? -25.203 8.281 -12.43 1 69.5 312 GLU B CA 1
ATOM 4921 C C . GLU B 1 312 ? -25.062 9.773 -12.117 1 69.5 312 GLU B C 1
ATOM 4923 O O . GLU B 1 312 ? -25.969 10.555 -12.438 1 69.5 312 GLU B O 1
ATOM 4928 N N . PHE B 1 313 ? -24 10.125 -11.523 1 62.41 313 PHE B N 1
ATOM 4929 C CA . PHE B 1 313 ? -23.828 11.531 -11.156 1 62.41 313 PHE B CA 1
ATOM 4930 C C . PHE B 1 313 ? -22.656 12.148 -11.914 1 62.41 313 PHE B C 1
ATOM 4932 O O . PHE B 1 313 ? -21.516 11.742 -11.719 1 62.41 313 PHE B O 1
ATOM 4939 N N . GLU B 1 314 ? -22.719 12.148 -13.281 1 51.69 314 GLU B N 1
ATOM 4940 C CA . GLU B 1 314 ? -21.766 12.609 -14.289 1 51.69 314 GLU B CA 1
ATOM 4941 C C . GLU B 1 314 ? -20.984 13.82 -13.797 1 51.69 314 GLU B C 1
ATOM 4943 O O . GLU B 1 314 ? -19.969 14.188 -14.383 1 51.69 314 GLU B O 1
ATOM 4948 N N . GLY B 1 315 ? -21.578 14.789 -13.188 1 43.75 315 GLY B N 1
ATOM 4949 C CA . GLY B 1 315 ? -20.875 16.062 -13.242 1 43.75 315 GLY B CA 1
ATOM 4950 C C . GLY B 1 315 ? -19.453 15.984 -12.695 1 43.75 315 GLY B C 1
ATOM 4951 O O . GLY B 1 315 ? -18.734 16.984 -12.695 1 43.75 315 GLY B O 1
ATOM 4952 N N . TRP B 1 316 ? -19.172 15.188 -11.883 1 36.44 316 TRP B N 1
ATOM 4953 C CA . TRP B 1 316 ? -17.859 15.344 -11.258 1 36.44 316 TRP B CA 1
ATOM 4954 C C . TRP B 1 316 ? -16.828 14.461 -11.945 1 36.44 316 TRP B C 1
ATOM 4956 O O . TRP B 1 316 ? -17.047 13.258 -12.133 1 36.44 316 TRP B O 1
ATOM 4966 N N . SER B 1 317 ? -16.312 14.898 -13.047 1 37.28 317 SER B N 1
ATOM 4967 C CA . SER B 1 317 ? -15.25 14.148 -13.695 1 37.28 317 SER B CA 1
ATOM 4968 C C . SER B 1 317 ? -13.953 14.234 -12.898 1 37.28 317 SER B C 1
ATOM 4970 O O . SER B 1 317 ? -13.609 15.289 -12.367 1 37.28 317 SER B O 1
ATOM 4972 N N . TRP B 1 318 ? -13.484 13.281 -12.445 1 34.75 318 TRP B N 1
ATOM 4973 C CA . TRP B 1 318 ? -12.094 13.383 -12.016 1 34.75 318 TRP B CA 1
ATOM 4974 C C . TRP B 1 318 ? -11.227 13.992 -13.117 1 34.75 318 TRP B C 1
ATOM 4976 O O . TRP B 1 318 ? -11.383 13.664 -14.289 1 34.75 318 TRP B O 1
ATOM 4986 N N . PRO B 1 319 ? -10.75 15.203 -12.969 1 29.25 319 PRO B N 1
ATOM 4987 C CA . PRO B 1 319 ? -9.945 15.672 -14.102 1 29.25 319 PRO B CA 1
ATOM 4988 C C . PRO B 1 319 ? -9.055 14.57 -14.688 1 29.25 319 PRO B C 1
ATOM 4990 O O . PRO B 1 319 ? -8.336 13.898 -13.945 1 29.25 319 PRO B O 1
ATOM 4993 N N . ALA B 1 320 ? -9.539 13.953 -15.68 1 30.58 320 ALA B N 1
ATOM 4994 C CA . ALA B 1 320 ? -8.641 13.078 -16.438 1 30.58 320 ALA B CA 1
ATOM 4995 C C . ALA B 1 320 ? -7.234 13.672 -16.5 1 30.58 320 ALA B C 1
ATOM 4997 O O . ALA B 1 320 ? -7.07 14.883 -16.625 1 30.58 320 ALA B O 1
ATOM 4998 N N . ALA B 1 321 ? -6.227 12.992 -15.914 1 29.44 321 ALA B N 1
ATOM 4999 C CA . ALA B 1 321 ? -4.93 13.469 -16.391 1 29.44 321 ALA B CA 1
ATOM 5000 C C . ALA B 1 321 ? -4.98 13.82 -17.875 1 29.44 321 ALA B C 1
ATOM 5002 O O . ALA B 1 321 ? -5.277 12.961 -18.703 1 29.44 321 ALA B O 1
ATOM 5003 N N . THR B 1 322 ? -5.504 14.938 -18.219 1 24.12 322 THR B N 1
ATOM 5004 C CA . THR B 1 322 ? -5.508 15.383 -19.609 1 24.12 322 THR B CA 1
ATOM 5005 C C . THR B 1 322 ? -4.25 14.914 -20.344 1 24.12 322 THR B C 1
ATOM 5007 O O . THR B 1 322 ? -3.135 15.273 -19.953 1 24.12 322 THR B O 1
ATOM 5010 N N . ALA B 1 323 ? -4.266 13.742 -20.922 1 25.78 323 ALA B N 1
ATOM 5011 C CA . ALA B 1 323 ? -3.309 13.617 -22.031 1 25.78 323 ALA B CA 1
ATOM 5012 C C . ALA B 1 323 ? -3.289 14.875 -22.891 1 25.78 323 ALA B C 1
ATOM 5014 O O . ALA B 1 323 ? -4.238 15.141 -23.625 1 25.78 323 ALA B O 1
ATOM 5015 N N . ARG B 1 324 ? -2.975 15.984 -22.312 1 19.91 324 ARG B N 1
ATOM 5016 C CA . ARG B 1 324 ? -2.818 17 -23.344 1 19.91 324 ARG B CA 1
ATOM 5017 C C . ARG B 1 324 ? -2.043 16.469 -24.547 1 19.91 324 ARG B C 1
ATOM 5019 O O . ARG B 1 324 ? -0.966 15.883 -24.391 1 19.91 324 ARG B O 1
ATOM 5026 N N . ALA B 1 325 ? -2.736 16.406 -25.734 1 19.75 325 ALA B N 1
ATOM 5027 C CA . ALA B 1 325 ? -2.107 16.344 -27.062 1 19.75 325 ALA B CA 1
ATOM 5028 C C . ALA B 1 325 ? -0.893 17.266 -27.125 1 19.75 325 ALA B C 1
ATOM 5030 O O . ALA B 1 325 ? -0.936 18.406 -26.641 1 19.75 325 ALA B O 1
#

Foldseek 3Di:
DPPCVPQDLPLVLLLLLLLQQVLQALCRSCVVVVHHSVVSVVSQVSVCVSVVHHQWDQDPVHTHGDPVNVVVNVVSVLSNLLVVVVVCCVVVVPVQQADEAEEEEAQCCVVQQVVLCVVVVCVVRVRYHYHYHNDDPVPCQAGSNHAKGKDQDDDPPDPQKDKDWQFKFFKFKKAFPVQCVVPNFDQDLVVQQPWAEEEEVVCVVVLVQWPPVVSVSPVSHDHPYYHNHPVVSVVCRLVNVTMYIDTLVSVLRDPRMDTGNYGTGGMTIMMMMHGPCSCVRNNSVVVVVVSSVSRPCVLQVCRPPDHDRRVVVVPPRPPPPPPPD/DPPCVPQDLPLVLLLLLLLQQVLQALCRSCVVVVHHSVVSVVSQVSVCVSVVHHQWDQDPVGTHGDPVNVVVNVVSVLSNLLVVVVVCCVVVVPPQQAEEAEEEEAQCCVVQQVVLCVVVVCVVRVRYHYHYHNDDPQQPQARSNHAKGKDQDDDPPDPQKDKDWQFKFFKFKKAFPVQCVVPNFDQELVVQQPWAEEEEVVCVVVLVQWPPVVSVSVVSHDHPYYHNHPVVSVVCRLVNVTMYIDTLVSVLRDPRMDTGNYGTGHMTIMMMMHGPCSCVRNNSVVVVVVSSVSRPCVLQVCRPPDHDRRVVPVPDRPPDPPPPD

pLDDT: mean 76.12, std 19.31, range [19.48, 97.88]

Secondary structure (DSSP, 8-state):
------SS--HHHHHHHHHHHHHTSHHHHHHHTTS-HHHHHHHHHHHHHHHTS--EEEETTEEEE-HHHHHHHHHHHHHHHHHHHHHHHHHTTS-TT-EEEEEE--HHIIIIIIGGGHHHHHHH-TTEEEEEE----TT-TT-TT-SEEEESSPPP--TTEEEEEEEEEEEEEEE-HHHHHHH---SSGGGGGGS-EEEEHHHHHTGGGS-HHHHHHHHH---SEEES-HHHHHHHHHTTS-EEEEEGGGGGT-SS-EE-SS---EEEEEEEEEETTGGGSHHHHHHHHHHHHHT-TTT-GGGSSS---GGGSTT----------/------SS--HHHHHHHHHHHHHTSHHHHHHHTTS-HHHHHHHHHHHHHHHTS--EEEETTEEEE-HHHHHHHHHHHHHHHHHHHHHHHHHGGG-TT-EEEEEE--HHIIIIIIGGGHHHHHHH-TTEEEEEE----TT-TT-TT-SEEEESSPPP--TTEEEEEEEEEEEEEEE-HHHHHHH---SSHHHHTTS-EEEEHHHHHTGGGS-HHHHHHHHH---SEEES-HHHHHHHHHTTS-EEEEEGGGGGT-SS-EE-SS---EEEEEEEEEETTGGGSHHHHHHHHHHHHHT-TTT-GGGSSS---GGGSTT----------

Sequence (650 aa):
MDNHDGGRADWDDIKTFVAAAQAGSFGAAARRLRTSQPTITRRIDDLETRLGVRLFDRGLRGVSLTRAGERIYDRALSMHRASVDIERLALEADRHDTGEVTISAPEGIGGFLVGVKLADFMKENPGIRLALDCGFYPENPVDAHIDLSIQLTQPGDQPDVAASELATLHYALFASQDYIDTYGAPTRLEAAVGHRFIAHSAQVSEKGQWQAKTGAFMELTAPALVVNSSTAMLFAIERGAGIGAIPTAILRTTSNLVMLDIPPLATGTLWLCHHRDALKSPRVARVAEWLVSIFDARERPWYRKEYIHPSEFEGWSWPAATARAMDNHDGGRADWDDIKTFVAAAQAGSFGAAARRLRTSQPTITRRIDDLETRLGVRLFDRGLRGVSLTRAGERIYDRALSMHRASVDIERLALEADRHDTGEVTISAPEGIGGFLVGVKLADFMKENPGIRLALDCGFYPENPVDAHIDLSIQLTQPGDQPDVAASELATLHYALFASQDYIDTYGAPTRLEAAVGHRFIAHSAQVSEKGQWQAKTGAFMELTAPALVVNSSTAMLFAIERGAGIGAIPTAILRTTSNLVMLDIPPLATGTLWLCHHRDALKSPRVARVAEWLVSIFDARERPWYRKEYIHPSEFEGWSWPAATARA

Solvent-accessible surface area (backbone atoms only — not comparable to full-atom values): 34242 Å² total; per-residue (Å²): 131,80,80,72,83,65,81,64,82,49,69,67,41,34,42,50,48,39,39,23,61,70,52,32,18,51,58,52,19,9,61,73,66,72,51,48,42,67,56,41,51,50,41,47,49,48,47,22,56,71,68,68,44,62,37,58,43,80,53,96,90,30,36,42,66,24,74,60,20,52,60,45,39,59,53,28,43,27,51,39,45,40,50,49,44,49,50,43,52,67,64,47,64,78,58,61,61,54,47,77,42,29,36,32,22,45,46,53,49,32,24,64,64,49,12,65,46,43,17,62,50,41,71,77,35,75,45,44,26,41,34,41,39,31,62,85,48,86,89,46,61,59,37,69,66,32,49,36,12,42,32,74,57,82,75,70,96,39,91,62,50,42,74,45,83,49,31,27,40,40,24,24,44,30,27,8,66,65,32,34,72,74,74,51,73,49,61,43,76,78,62,43,57,84,50,48,30,40,39,46,46,67,58,63,67,43,36,80,67,34,41,71,66,45,32,52,48,53,69,70,34,76,56,43,30,36,24,68,35,57,55,19,48,49,37,17,23,47,60,34,46,27,34,30,73,41,52,52,72,49,64,59,76,49,80,60,63,38,74,45,71,40,77,66,54,36,65,44,51,31,25,41,28,22,42,68,67,42,59,74,40,58,52,44,35,51,51,50,53,50,55,48,58,77,38,33,35,90,84,41,48,44,25,33,86,61,90,40,68,55,76,78,54,61,82,70,64,52,80,64,81,69,77,72,129,132,81,80,73,85,65,83,63,80,48,69,67,40,32,42,50,47,39,39,23,61,69,53,31,19,49,58,52,19,8,61,72,68,72,52,48,41,67,54,42,49,48,43,48,50,47,46,22,57,70,69,68,44,62,37,58,45,81,53,97,88,31,37,40,65,25,75,60,19,52,59,44,39,59,52,28,43,28,51,39,47,39,50,50,44,48,50,42,52,66,64,46,64,79,56,61,62,54,48,76,43,28,36,32,19,45,48,55,50,32,24,65,63,49,13,66,47,43,15,63,51,40,70,77,35,73,45,46,24,40,32,44,38,31,60,83,48,86,89,47,60,58,38,70,65,31,50,36,13,43,33,74,54,82,75,70,95,41,92,62,49,42,73,43,84,49,32,26,41,39,24,24,44,29,26,8,65,68,32,33,73,74,72,51,72,48,62,44,74,78,63,43,57,84,51,49,30,40,39,46,47,67,58,66,70,44,37,83,69,35,39,70,68,44,32,51,46,54,70,68,34,75,54,41,29,36,24,68,34,56,56,20,48,48,37,17,23,48,61,35,47,27,35,29,72,41,50,51,73,48,63,59,75,48,80,60,64,39,74,43,71,42,76,65,54,36,67,43,52,31,27,42,29,23,42,69,67,43,58,74,40,57,51,44,34,50,51,50,52,48,57,48,58,78,37,34,36,89,84,40,48,43,25,32,86,59,91,40,67,56,74,78,56,60,83,69,63,52,80,62,81,68,76,71,129

Radius of gyration: 25.31 Å; Cα contacts (8 Å, |Δi|>4): 1172; chains: 2; bounding box: 59×74×81 Å